Protein AF-0000000079731277 (afdb_homodimer)

Foldseek 3Di:
DAAEEEEEPCVPPLNVLLQVLVVVVRHQYEYEYQDDPDPPFAFDPSYHYDHAQLLDLVRQLVVCVVVLGQAYEYEDADQDLVVDPLVCRLSSLLSSLLSNLLSCLVSQHAYEYEAAPLQQQQAPHPDRDAFQAFLDEPPGDGDHPGSNNVSSVSSLVSQLVSCVPSVHEYEYEHEYAEAEFQGRPLLVDDDLVVCRSQLQWHAYSNQVSVLSVLSNPWDGGGYYYFYHTAQFGQNPFDSLVSSCVPVVHHHPHYDDDRGGRGGSHDRVCSCVGRVGHGDDDCVRRNRDDDDRDDRTD/DAAEEEEEPCVPPLNVLLQVLVVVVRHQYEYEYQDDPDPPFAFDPSYHYDHAQLLDLVRQLVVCVVVLGQAYEYEDADADLVVDPLVCRQSSLLSSLLSNLLSCLVSQHAYEYEAAPLQQQQAPHPDRDAFQAFLDEPPGDGDHPGSNNVSSVSSLVSQLVSCVPSVHEYEYEHEDAEAEFQGRPLLVDDDLVVCRSQLQWHAYSNQVSVLSVLSNPWDGGGYYYFYHTAQFGQNPFDSLVSSCVPVVDHHPHYDDDRGGRGGSHDRVCSCVGRVGHGDDDCVRRNRDDDDRDDRTD

Structure (mmCIF, N/CA/C/O backbone):
data_AF-0000000079731277-model_v1
#
loop_
_entity.id
_entity.type
_entity.pdbx_description
1 polymer 'NAD(P)-dependent oxidoreductase'
#
loop_
_atom_site.group_PDB
_atom_site.id
_atom_site.type_symbol
_atom_site.label_atom_id
_atom_site.label_alt_id
_atom_site.label_comp_id
_atom_site.label_asym_id
_atom_site.label_entity_id
_atom_site.label_seq_id
_atom_site.pdbx_PDB_ins_code
_atom_site.Cartn_x
_atom_site.Cartn_y
_atom_site.Cartn_z
_atom_site.occupancy
_atom_site.B_iso_or_equiv
_atom_site.auth_seq_id
_atom_site.auth_comp_id
_atom_site.auth_asym_id
_atom_site.auth_atom_id
_atom_site.pdbx_PDB_model_num
ATOM 1 N N . MET A 1 1 ? -23.141 -25.734 -15.641 1 47.22 1 MET A N 1
ATOM 2 C CA . MET A 1 1 ? -22.844 -24.375 -16.078 1 47.22 1 MET A CA 1
ATOM 3 C C . MET A 1 1 ? -21.359 -24.062 -15.875 1 47.22 1 MET A C 1
ATOM 5 O O . MET A 1 1 ? -20.812 -24.297 -14.797 1 47.22 1 MET A O 1
ATOM 9 N N . THR A 1 2 ? -20.656 -23.844 -16.969 1 67.88 2 THR A N 1
ATOM 10 C CA . THR A 1 2 ? -19.203 -23.875 -16.891 1 67.88 2 THR A CA 1
ATOM 11 C C . THR A 1 2 ? -18.672 -22.672 -16.141 1 67.88 2 THR A C 1
ATOM 13 O O . THR A 1 2 ? -19.219 -21.578 -16.25 1 67.88 2 THR A O 1
ATOM 16 N N . ARG A 1 3 ? -17.875 -22.891 -15.07 1 90.5 3 ARG A N 1
ATOM 17 C CA . ARG A 1 3 ? -17.281 -21.828 -14.258 1 90.5 3 ARG A CA 1
ATOM 18 C C . ARG A 1 3 ? -16.312 -20.984 -15.086 1 90.5 3 ARG A C 1
ATOM 20 O O . ARG A 1 3 ? -15.477 -21.516 -15.812 1 90.5 3 ARG A O 1
ATOM 27 N N . THR A 1 4 ? -16.625 -19.688 -15.25 1 97.81 4 THR A N 1
ATOM 28 C CA . THR A 1 4 ? -15.773 -18.781 -16 1 97.81 4 THR A CA 1
ATOM 29 C C . THR A 1 4 ? -14.766 -18.094 -15.078 1 97.81 4 THR A C 1
ATOM 31 O O . THR A 1 4 ? -15.125 -17.656 -13.984 1 97.81 4 THR A O 1
ATOM 34 N N . VAL A 1 5 ? -13.5 -18.141 -15.492 1 98.69 5 VAL A N 1
ATOM 35 C CA . VAL A 1 5 ? -12.438 -17.453 -14.773 1 98.69 5 VAL A CA 1
ATOM 36 C C . VAL A 1 5 ? -11.688 -16.516 -15.719 1 98.69 5 VAL A C 1
ATOM 38 O O . VAL A 1 5 ? -11.414 -16.875 -16.859 1 98.69 5 VAL A O 1
ATOM 41 N N . VAL A 1 6 ? -11.492 -15.273 -15.289 1 98.81 6 VAL A N 1
ATOM 42 C CA . VAL A 1 6 ? -10.617 -14.352 -16.016 1 98.81 6 VAL A CA 1
ATOM 43 C C . VAL A 1 6 ? -9.195 -14.453 -15.461 1 98.81 6 VAL A C 1
ATOM 45 O O . VAL A 1 6 ? -8.984 -14.383 -14.25 1 98.81 6 VAL A O 1
ATOM 48 N N . VAL A 1 7 ? -8.219 -14.68 -16.328 1 98.81 7 VAL A N 1
ATOM 49 C CA . VAL A 1 7 ? -6.809 -14.703 -15.953 1 98.81 7 VAL A CA 1
ATOM 50 C C . VAL A 1 7 ? -6.07 -13.57 -16.656 1 98.81 7 VAL A C 1
ATOM 52 O O . VAL A 1 7 ? -5.906 -13.602 -17.891 1 98.81 7 VAL A O 1
ATOM 55 N N . THR A 1 8 ? -5.672 -12.586 -15.883 1 98.81 8 THR A N 1
ATOM 56 C CA . THR A 1 8 ? -4.844 -11.539 -16.469 1 98.81 8 THR A CA 1
ATOM 57 C C . THR A 1 8 ? -3.375 -11.961 -16.5 1 98.81 8 THR A C 1
ATOM 59 O O . THR A 1 8 ? -2.92 -12.695 -15.617 1 98.81 8 THR A O 1
ATOM 62 N N . GLY A 1 9 ? -2.654 -11.414 -17.484 1 97.69 9 GLY A N 1
ATOM 63 C CA . GLY A 1 9 ? -1.285 -11.867 -17.672 1 97.69 9 GLY A CA 1
ATOM 64 C C . GLY A 1 9 ? -1.194 -13.305 -18.156 1 97.69 9 GLY A C 1
ATOM 65 O O . GLY A 1 9 ? -0.188 -13.977 -17.922 1 97.69 9 GLY A O 1
ATOM 66 N N . GLY A 1 10 ? -2.227 -13.75 -18.781 1 97.06 10 GLY A N 1
ATOM 67 C CA . GLY A 1 10 ? -2.363 -15.164 -19.094 1 97.06 10 GLY A CA 1
ATOM 68 C C . GLY A 1 10 ? -1.431 -15.617 -20.203 1 97.06 10 GLY A C 1
ATOM 69 O O . GLY A 1 10 ? -1.175 -16.812 -20.344 1 97.06 10 GLY A O 1
ATOM 70 N N . ARG A 1 11 ? -0.913 -14.688 -20.938 1 94.88 11 ARG A N 1
ATOM 71 C CA . ARG A 1 11 ? -0.032 -15.07 -22.047 1 94.88 11 ARG A CA 1
ATOM 72 C C . ARG A 1 11 ? 1.434 -14.953 -21.641 1 94.88 11 ARG A C 1
ATOM 74 O O . ARG A 1 11 ? 2.328 -15.258 -22.422 1 94.88 11 ARG A O 1
ATOM 81 N N . GLY A 1 12 ? 1.659 -14.508 -20.453 1 94.75 12 GLY A N 1
ATOM 82 C CA . GLY A 1 12 ? 3.021 -14.375 -19.969 1 94.75 12 GLY A CA 1
ATOM 83 C C . GLY A 1 12 ? 3.695 -15.703 -19.688 1 94.75 12 GLY A C 1
ATOM 84 O O . GLY A 1 12 ? 3.082 -16.766 -19.859 1 94.75 12 GLY A O 1
ATOM 85 N N . ARG A 1 13 ? 4.953 -15.648 -19.25 1 93.94 13 ARG A N 1
ATOM 86 C CA . ARG A 1 13 ? 5.785 -16.828 -19.062 1 93.94 13 ARG A CA 1
ATOM 87 C C . ARG A 1 13 ? 5.152 -17.781 -18.047 1 93.94 13 ARG A C 1
ATOM 89 O O . ARG A 1 13 ? 5.07 -18.984 -18.297 1 93.94 13 ARG A O 1
ATOM 96 N N . SER A 1 14 ? 4.719 -17.281 -16.891 1 96.88 14 SER A N 1
ATOM 97 C CA . SER A 1 14 ? 4.102 -18.156 -15.898 1 96.88 14 SER A CA 1
ATOM 98 C C . SER A 1 14 ? 2.586 -18.203 -16.078 1 96.88 14 SER A C 1
ATOM 100 O O . SER A 1 14 ? 1.956 -19.219 -15.781 1 96.88 14 SER A O 1
ATOM 102 N N . GLY A 1 15 ? 1.991 -17.141 -16.609 1 97.94 15 GLY A N 1
ATOM 103 C CA . GLY A 1 15 ? 0.547 -17.062 -16.766 1 97.94 15 GLY A CA 1
ATOM 104 C C . GLY A 1 15 ? -0.016 -18.141 -17.672 1 97.94 15 GLY A C 1
ATOM 105 O O . GLY A 1 15 ? -1.092 -18.672 -17.406 1 97.94 15 GLY A O 1
ATOM 106 N N . ARG A 1 16 ? 0.729 -18.484 -18.719 1 97.44 16 ARG A N 1
ATOM 107 C CA . ARG A 1 16 ? 0.238 -19.453 -19.703 1 97.44 16 ARG A CA 1
ATOM 108 C C . ARG A 1 16 ? 0.073 -20.828 -19.062 1 97.44 16 ARG A C 1
ATOM 110 O O . ARG A 1 16 ? -0.78 -21.609 -19.484 1 97.44 16 ARG A O 1
ATOM 117 N N . TRP A 1 17 ? 0.869 -21.141 -18.047 1 98.44 17 TRP A N 1
ATOM 118 C CA . TRP A 1 17 ? 0.762 -22.406 -17.328 1 98.44 17 TRP A CA 1
ATOM 119 C C . TRP A 1 17 ? -0.497 -22.453 -16.469 1 98.44 17 TRP A C 1
ATOM 121 O O . TRP A 1 17 ? -1.141 -23.5 -16.359 1 98.44 17 TRP A O 1
ATOM 131 N N . ILE A 1 18 ? -0.845 -21.297 -15.898 1 98.75 18 ILE A N 1
ATOM 132 C CA . ILE A 1 18 ? -2.059 -21.188 -15.102 1 98.75 18 ILE A CA 1
ATOM 133 C C . ILE A 1 18 ? -3.285 -21.359 -15.992 1 98.75 18 ILE A C 1
ATOM 135 O O . ILE A 1 18 ? -4.184 -22.141 -15.68 1 98.75 18 ILE A O 1
ATOM 139 N N . VAL A 1 19 ? -3.262 -20.672 -17.141 1 98.44 19 VAL A N 1
ATOM 140 C CA . VAL A 1 19 ? -4.371 -20.719 -18.078 1 98.44 19 VAL A CA 1
ATOM 141 C C . VAL A 1 19 ? -4.582 -22.156 -18.562 1 98.44 19 VAL A C 1
ATOM 143 O O . VAL A 1 19 ? -5.703 -22.672 -18.531 1 98.44 19 VAL A O 1
ATOM 146 N N . ASP A 1 20 ? -3.533 -22.797 -18.953 1 98.12 20 ASP A N 1
ATOM 147 C CA . ASP A 1 20 ? -3.6 -24.156 -19.469 1 98.12 20 ASP A CA 1
ATOM 148 C C . ASP A 1 20 ? -4.152 -25.125 -18.422 1 98.12 20 ASP A C 1
ATOM 150 O O . ASP A 1 20 ? -5.031 -25.938 -18.734 1 98.12 20 ASP A O 1
ATOM 154 N N . HIS A 1 21 ? -3.656 -25.016 -17.234 1 98.31 21 HIS A N 1
ATOM 155 C CA . HIS A 1 21 ? -4.074 -25.906 -16.156 1 98.31 21 HIS A CA 1
ATOM 156 C C . HIS A 1 21 ? -5.555 -25.719 -15.836 1 98.31 21 HIS A C 1
ATOM 158 O O . HIS A 1 21 ? -6.293 -26.703 -15.711 1 98.31 21 HIS A O 1
ATOM 164 N N . LEU A 1 22 ? -5.996 -24.469 -15.703 1 98.31 22 LEU A N 1
ATOM 165 C 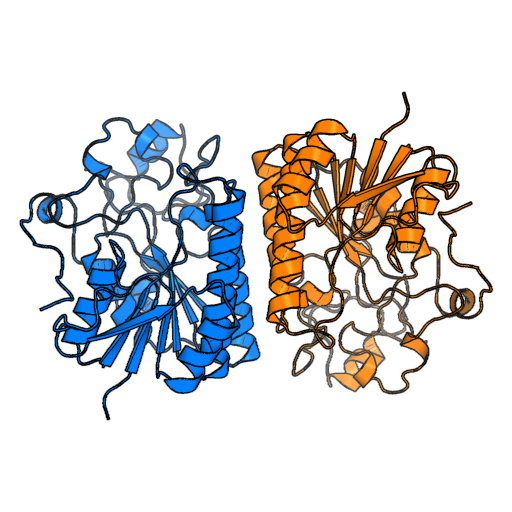CA . LEU A 1 22 ? -7.391 -24.203 -15.359 1 98.31 22 LEU A CA 1
ATOM 166 C C . LEU A 1 22 ? -8.328 -24.688 -16.469 1 98.31 22 LEU A C 1
ATOM 168 O O . LEU A 1 22 ? -9.391 -25.234 -16.172 1 98.31 22 LEU A O 1
ATOM 172 N N . ALA A 1 23 ? -7.91 -24.5 -17.703 1 97.31 23 ALA A N 1
ATOM 173 C CA . ALA A 1 23 ? -8.711 -25.016 -18.812 1 97.31 23 ALA A CA 1
ATOM 174 C C . ALA A 1 23 ? -8.836 -26.531 -18.75 1 97.31 23 ALA A C 1
ATOM 176 O O . ALA A 1 23 ? -9.914 -27.078 -18.984 1 97.31 23 ALA A O 1
ATOM 177 N N . SER A 1 24 ? -7.77 -27.188 -18.406 1 96.88 24 SER A N 1
ATOM 178 C CA . SER A 1 24 ? -7.766 -28.641 -18.297 1 96.88 24 SER A CA 1
ATOM 179 C C . SER A 1 24 ? -8.648 -29.125 -17.141 1 96.88 24 SER A C 1
ATOM 181 O O . SER A 1 24 ? -9.133 -30.25 -17.156 1 96.88 24 SER A O 1
ATOM 183 N N . GLU A 1 25 ? -8.867 -28.266 -16.188 1 96.25 25 GLU A N 1
ATOM 184 C CA . GLU A 1 25 ? -9.711 -28.609 -15.039 1 96.25 25 GLU A CA 1
ATOM 185 C C . GLU A 1 25 ? -11.172 -28.297 -15.32 1 96.25 25 GLU A C 1
ATOM 187 O O . GLU A 1 25 ? -12.023 -28.422 -14.438 1 96.25 25 GLU A O 1
ATOM 192 N N . GLY A 1 26 ? -11.461 -27.75 -16.5 1 95.81 26 GLY A N 1
ATOM 193 C CA . GLY A 1 26 ? -12.844 -27.594 -16.922 1 95.81 26 GLY A CA 1
ATOM 194 C C . GLY A 1 26 ? -13.336 -26.156 -16.812 1 95.81 26 GLY A C 1
ATOM 195 O O . GLY A 1 26 ? -14.508 -25.891 -17.062 1 95.81 26 GLY A O 1
ATOM 196 N N . TRP A 1 27 ? -12.469 -25.234 -16.453 1 97.31 27 TRP A N 1
ATOM 197 C CA . TRP A 1 27 ? -12.852 -23.812 -16.438 1 97.31 27 TRP A CA 1
ATOM 198 C C . TRP A 1 27 ? -12.961 -23.281 -17.859 1 97.31 27 TRP A C 1
ATOM 200 O O . TRP A 1 27 ? -12.203 -23.688 -18.75 1 97.31 27 TRP A O 1
ATOM 210 N N . THR A 1 28 ? -13.922 -22.422 -18.078 1 97.88 28 THR A N 1
ATOM 211 C CA . THR A 1 28 ? -13.852 -21.516 -19.203 1 97.88 28 THR A CA 1
ATOM 212 C C . THR A 1 28 ? -12.961 -20.312 -18.891 1 97.88 28 THR A C 1
ATOM 214 O O . THR A 1 28 ? -13.312 -19.469 -18.062 1 97.88 28 THR A O 1
ATOM 217 N N . VAL A 1 29 ? -11.805 -20.281 -19.594 1 98.19 29 VAL A N 1
ATOM 218 C CA . VAL A 1 29 ? -10.797 -19.281 -19.234 1 98.19 29 VAL A CA 1
ATOM 219 C C . VAL A 1 29 ? -10.836 -18.125 -20.219 1 98.19 29 VAL A C 1
ATOM 221 O O . VAL A 1 29 ? -10.727 -18.328 -21.438 1 98.19 29 VAL A O 1
ATOM 224 N N . VAL A 1 30 ? -11.086 -16.938 -19.734 1 98.12 30 VAL A N 1
ATOM 225 C CA . VAL A 1 30 ? -10.836 -15.719 -20.5 1 98.12 30 VAL A CA 1
ATOM 226 C C . VAL A 1 30 ? -9.422 -15.219 -20.219 1 98.12 30 VAL A C 1
ATOM 228 O O . VAL A 1 30 ? -9.148 -14.688 -19.125 1 98.12 30 VAL A O 1
ATOM 231 N N . CYS A 1 31 ? -8.555 -15.422 -21.156 1 97.81 31 CYS A N 1
ATOM 232 C CA . CYS A 1 31 ? -7.145 -15.062 -21.047 1 97.81 31 CYS A CA 1
ATOM 233 C C . CYS A 1 31 ? -6.922 -13.609 -21.469 1 97.81 31 CYS A C 1
ATOM 235 O O . CYS A 1 31 ? -7.078 -13.266 -22.641 1 97.81 31 CYS A O 1
ATOM 237 N N . VAL A 1 32 ? -6.516 -12.773 -20.5 1 97.94 32 VAL A N 1
ATOM 238 C CA . VAL A 1 32 ? -6.363 -11.336 -20.734 1 97.94 32 VAL A CA 1
ATOM 239 C C . VAL A 1 32 ? -4.883 -10.969 -20.75 1 97.94 32 VAL A C 1
ATOM 241 O O . VAL A 1 32 ? -4.133 -11.359 -19.859 1 97.94 32 VAL A O 1
ATOM 244 N N . ASP A 1 33 ? -4.504 -10.25 -21.734 1 96.19 33 ASP A N 1
ATOM 245 C CA . ASP A 1 33 ? -3.15 -9.719 -21.859 1 96.19 33 ASP A CA 1
ATOM 246 C C . ASP A 1 33 ? -3.146 -8.422 -22.672 1 96.19 33 ASP A C 1
ATOM 248 O O . ASP A 1 33 ? -4.191 -7.992 -23.172 1 96.19 33 ASP A O 1
ATOM 252 N N . GLN A 1 34 ? -1.956 -7.789 -22.719 1 92.94 34 GLN A N 1
ATOM 253 C CA . GLN A 1 34 ? -1.859 -6.52 -23.438 1 92.94 34 GLN A CA 1
ATOM 254 C C . GLN A 1 34 ? -2.088 -6.707 -24.922 1 92.94 34 GLN A C 1
ATOM 256 O O . GLN A 1 34 ? -2.648 -5.832 -25.594 1 92.94 34 GLN A O 1
ATOM 261 N N . ASP A 1 35 ? -1.678 -7.93 -25.406 1 87 35 ASP A N 1
ATOM 262 C CA . ASP A 1 35 ? -1.808 -8.188 -26.828 1 87 35 ASP A CA 1
ATOM 263 C C . ASP A 1 35 ? -2.666 -9.43 -27.094 1 87 35 ASP A C 1
ATOM 265 O O . ASP A 1 35 ? -2.668 -10.367 -26.281 1 87 35 ASP A O 1
ATOM 269 N N . HIS A 1 36 ? -3.391 -9.367 -28.172 1 86.44 36 HIS A N 1
ATOM 270 C CA . HIS A 1 36 ? -4.129 -10.523 -28.672 1 86.44 36 HIS A CA 1
ATOM 271 C C . HIS A 1 36 ? -3.281 -11.344 -29.641 1 86.44 36 HIS A C 1
ATOM 273 O O . HIS A 1 36 ? -2.564 -10.789 -30.469 1 86.44 36 HIS A O 1
ATOM 279 N N . PRO A 1 37 ? -3.318 -12.641 -29.453 1 84.38 37 PRO A N 1
ATOM 280 C CA . PRO A 1 37 ? -2.486 -13.43 -30.359 1 84.38 37 PRO A CA 1
ATOM 281 C C . PRO A 1 37 ? -2.967 -13.375 -31.812 1 84.38 37 PRO A C 1
ATOM 283 O O . PRO A 1 37 ? -2.246 -13.781 -32.719 1 84.38 37 PRO A O 1
ATOM 286 N N . GLY A 1 38 ? -4.035 -12.836 -32.125 1 82.25 38 GLY A N 1
ATOM 287 C CA . GLY A 1 38 ? -4.609 -12.766 -33.469 1 82.25 38 GLY A CA 1
ATOM 288 C C . GLY A 1 38 ? -5.996 -13.383 -33.531 1 82.25 38 GLY A C 1
ATOM 289 O O . GLY A 1 38 ? -6.285 -14.359 -32.844 1 82.25 38 GLY A O 1
ATOM 290 N N . TRP A 1 39 ? -6.863 -12.781 -34.281 1 76.06 39 TRP A N 1
ATOM 291 C CA . TRP A 1 39 ? -8.258 -13.195 -34.375 1 76.06 39 TRP A CA 1
ATOM 292 C C . TRP A 1 39 ? -8.406 -14.445 -35.25 1 76.06 39 TRP A C 1
ATOM 294 O O . TRP A 1 39 ? -9.359 -15.211 -35.062 1 76.06 39 TRP A O 1
ATOM 304 N N . GLU A 1 40 ? -7.445 -14.75 -36 1 76.88 40 GLU A N 1
ATOM 305 C CA . GLU A 1 40 ? -7.539 -15.875 -36.938 1 76.88 40 GLU A CA 1
ATOM 306 C C . GLU A 1 40 ? -6.84 -17.109 -36.375 1 76.88 40 GLU A C 1
ATOM 308 O O . GLU A 1 40 ? -6.793 -18.156 -37.031 1 76.88 40 GLU A O 1
ATOM 313 N N . ILE A 1 41 ? -6.523 -16.953 -35.125 1 78.31 41 ILE A N 1
ATOM 314 C CA . ILE A 1 41 ? -5.785 -18.062 -34.562 1 78.31 41 ILE A CA 1
ATOM 315 C C . ILE A 1 41 ? -6.711 -18.906 -33.688 1 78.31 41 ILE A C 1
ATOM 317 O O . ILE A 1 41 ? -7.488 -18.359 -32.906 1 78.31 41 ILE A O 1
ATOM 321 N N . ASP A 1 42 ? -6.703 -20.219 -33.938 1 83.31 42 ASP A N 1
ATOM 322 C CA . ASP A 1 42 ? -7.488 -21.109 -33.094 1 83.31 42 ASP A CA 1
ATOM 323 C C . ASP A 1 42 ? -6.945 -21.141 -31.656 1 83.31 42 ASP A C 1
ATOM 325 O O . ASP A 1 42 ? -5.742 -21.328 -31.453 1 83.31 42 ASP A O 1
ATOM 329 N N . SER A 1 43 ? -7.832 -20.953 -30.75 1 87.12 43 SER A N 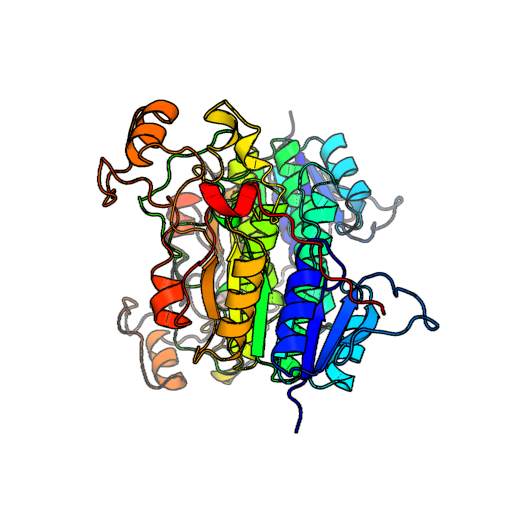1
ATOM 330 C CA . SER A 1 43 ? -7.453 -21 -29.328 1 87.12 43 SER A CA 1
ATOM 331 C C . SER A 1 43 ? -7.555 -22.406 -28.781 1 87.12 43 SER A C 1
ATOM 333 O O . SER A 1 43 ? -8.289 -23.25 -29.297 1 87.12 43 SER A O 1
ATOM 335 N N . ARG A 1 44 ? -6.77 -22.656 -27.781 1 90.5 44 ARG A N 1
ATOM 336 C CA . ARG A 1 44 ? -6.941 -23.859 -26.953 1 90.5 44 ARG A CA 1
ATOM 337 C C . ARG A 1 44 ? -8.383 -23.984 -26.469 1 90.5 44 ARG A C 1
ATOM 339 O O . ARG A 1 44 ? -9.008 -22.984 -26.109 1 90.5 44 ARG A O 1
ATOM 346 N N . GLU A 1 45 ? -8.922 -25.266 -26.562 1 92.25 45 GLU A N 1
ATOM 347 C CA . GLU A 1 45 ? -10.281 -25.484 -26.062 1 92.25 45 GLU A CA 1
ATOM 348 C C . GLU A 1 45 ? -10.453 -24.953 -24.656 1 92.25 45 GLU A C 1
ATOM 350 O O . GLU A 1 45 ? -9.602 -25.172 -23.797 1 92.25 45 GLU A O 1
ATOM 355 N N . GLY A 1 46 ? -11.461 -24.172 -24.469 1 94.75 46 GLY A N 1
ATOM 356 C CA . GLY A 1 46 ? -11.766 -23.656 -23.141 1 94.75 46 GLY A CA 1
ATOM 357 C C . GLY A 1 46 ? -11.109 -22.312 -22.859 1 94.75 46 GLY A C 1
ATOM 358 O O . GLY A 1 46 ? -11.266 -21.766 -21.766 1 94.75 46 GLY A O 1
ATOM 359 N N . VAL A 1 47 ? -10.391 -21.766 -23.859 1 96.19 47 VAL A N 1
ATOM 360 C CA . VAL A 1 47 ? -9.672 -20.516 -23.641 1 96.19 47 VAL A CA 1
ATOM 361 C C . VAL A 1 47 ? -10.141 -19.469 -24.656 1 96.19 47 VAL A C 1
ATOM 363 O O . VAL A 1 47 ? -10.242 -19.766 -25.859 1 96.19 47 VAL A O 1
ATOM 366 N N . ASP A 1 48 ? -10.5 -18.312 -24.234 1 94.38 48 ASP A N 1
ATOM 367 C CA . ASP A 1 48 ? -10.789 -17.141 -25.062 1 94.38 48 ASP A CA 1
ATOM 368 C C . ASP A 1 48 ? -9.828 -15.992 -24.734 1 94.38 48 ASP A C 1
ATOM 370 O O . ASP A 1 48 ? -9.523 -15.734 -23.578 1 94.38 48 ASP A O 1
ATOM 374 N N . PHE A 1 49 ? -9.406 -15.297 -25.797 1 95.44 49 PHE A N 1
ATOM 375 C CA . PHE A 1 49 ? -8.414 -14.25 -25.609 1 95.44 49 PHE A CA 1
ATOM 376 C C . PHE A 1 49 ? -9.062 -12.867 -25.672 1 95.44 49 PHE A C 1
ATOM 378 O O . PHE A 1 49 ? -9.953 -12.625 -26.484 1 95.44 49 PHE A O 1
ATOM 385 N N . ARG A 1 50 ? -8.633 -11.992 -24.75 1 95.56 50 ARG A N 1
ATOM 386 C CA . ARG A 1 50 ? -8.992 -10.578 -24.766 1 95.56 50 ARG A CA 1
ATOM 387 C C . ARG A 1 50 ? -7.758 -9.703 -24.625 1 95.56 50 ARG A C 1
ATOM 389 O O . ARG A 1 50 ? -6.875 -9.992 -23.812 1 95.56 50 ARG A O 1
ATOM 396 N N . ALA A 1 51 ? -7.633 -8.688 -25.484 1 95.75 51 ALA A N 1
ATOM 397 C CA . ALA A 1 51 ? -6.586 -7.68 -25.312 1 95.75 51 ALA A CA 1
ATOM 398 C C . ALA A 1 51 ? -7.082 -6.5 -24.484 1 95.75 51 ALA A C 1
ATOM 400 O O . ALA A 1 51 ? -8.023 -5.809 -24.875 1 95.75 51 ALA A O 1
ATOM 401 N N . VAL A 1 52 ? -6.461 -6.297 -23.312 1 96.06 52 VAL A N 1
ATOM 402 C CA . VAL A 1 52 ? -6.852 -5.23 -22.391 1 96.06 52 VAL A CA 1
ATOM 403 C C . VAL A 1 52 ? -5.609 -4.633 -21.734 1 96.06 52 VAL A C 1
ATOM 405 O O . VAL A 1 52 ? -4.719 -5.363 -21.297 1 96.06 52 VAL A O 1
ATOM 408 N N . ASP A 1 53 ? -5.473 -3.352 -21.797 1 96.88 53 ASP A N 1
ATOM 409 C CA . ASP A 1 53 ? -4.551 -2.646 -20.922 1 96.88 53 ASP A CA 1
ATOM 410 C C . ASP A 1 53 ? -5.148 -2.469 -19.516 1 96.88 53 ASP A C 1
ATOM 412 O O . ASP A 1 53 ? -6.031 -1.631 -19.328 1 96.88 53 ASP A O 1
ATOM 416 N N . LEU A 1 54 ? -4.66 -3.191 -18.578 1 97.38 54 LEU A N 1
ATOM 417 C CA . LEU A 1 54 ? -5.262 -3.254 -17.266 1 97.38 54 LEU A CA 1
ATOM 418 C C . LEU A 1 54 ? -5.078 -1.934 -16.516 1 97.38 54 LEU A C 1
ATOM 420 O O . LEU A 1 54 ? -5.73 -1.694 -15.5 1 97.38 54 LEU A O 1
ATOM 424 N N . THR A 1 55 ? -4.133 -1.051 -16.984 1 96.62 55 THR A N 1
ATOM 425 C CA . THR A 1 55 ? -3.979 0.257 -16.359 1 96.62 55 THR A CA 1
ATOM 426 C C . THR A 1 55 ? -5.074 1.211 -16.828 1 96.62 55 THR A C 1
ATOM 428 O O . THR A 1 55 ? -5.273 2.273 -16.234 1 96.62 55 THR A O 1
ATOM 431 N N . ASP A 1 56 ? -5.723 0.848 -17.906 1 95.94 56 ASP A N 1
ATOM 432 C CA . ASP A 1 56 ? -6.918 1.564 -18.328 1 95.94 56 ASP A CA 1
ATOM 433 C C . ASP A 1 56 ? -8.156 1.065 -17.594 1 95.94 56 ASP A C 1
ATOM 435 O O . ASP A 1 56 ? -8.664 -0.021 -17.875 1 95.94 56 ASP A O 1
ATOM 439 N N . ALA A 1 57 ? -8.68 1.889 -16.75 1 95.75 57 ALA A N 1
ATOM 440 C CA . ALA A 1 57 ? -9.797 1.491 -15.891 1 95.75 57 ALA A CA 1
ATOM 441 C C . ALA A 1 57 ? -11.031 1.161 -16.719 1 95.75 57 ALA A C 1
ATOM 443 O O . ALA A 1 57 ? -11.727 0.18 -16.438 1 95.75 57 ALA A O 1
ATOM 444 N N . GLY A 1 58 ? -11.305 1.994 -17.688 1 95.12 58 GLY A N 1
ATOM 445 C CA . GLY A 1 58 ? -12.477 1.765 -18.516 1 95.12 58 GLY A CA 1
ATOM 446 C C . GLY A 1 58 ? -12.477 0.404 -19.188 1 95.12 58 GLY A C 1
ATOM 447 O O . GLY A 1 58 ? -13.477 -0.319 -19.141 1 95.12 58 GLY A O 1
ATOM 448 N N . GLN A 1 59 ? -11.32 -0.001 -19.781 1 95.5 59 GLN A N 1
ATOM 449 C CA . GLN A 1 59 ? -11.188 -1.306 -20.422 1 95.5 59 GLN A CA 1
ATOM 450 C C . GLN A 1 59 ? -11.352 -2.434 -19.406 1 95.5 59 GLN A C 1
ATOM 452 O O . GLN A 1 59 ? -12.047 -3.416 -19.672 1 95.5 59 GLN A O 1
ATOM 457 N N . THR A 1 60 ? -10.766 -2.283 -18.281 1 97.88 60 THR A N 1
ATOM 458 C CA . THR A 1 60 ? -10.719 -3.334 -17.266 1 97.88 60 THR A CA 1
ATOM 459 C C . THR A 1 60 ? -12.094 -3.549 -16.641 1 97.88 60 THR A C 1
ATOM 461 O O . THR A 1 60 ? -12.578 -4.68 -16.578 1 97.88 60 THR A O 1
ATOM 464 N N . PHE A 1 61 ? -12.742 -2.467 -16.234 1 97.25 61 PHE A N 1
ATOM 465 C CA . PHE A 1 61 ? -14.047 -2.557 -15.586 1 97.25 61 PHE A CA 1
ATOM 466 C C . PHE A 1 61 ? -15.102 -3.064 -16.562 1 97.25 61 PHE A C 1
ATOM 468 O O . PHE A 1 61 ? -15.945 -3.883 -16.203 1 97.25 61 PHE A O 1
ATOM 475 N N . GLU A 1 62 ? -15.023 -2.584 -17.812 1 96.25 62 GLU A N 1
ATOM 476 C CA . GLU A 1 62 ? -15.984 -3.02 -18.828 1 96.25 62 GLU A CA 1
ATOM 477 C C . GLU A 1 62 ? -15.883 -4.523 -19.062 1 96.25 62 GLU A C 1
ATOM 479 O O . GLU A 1 62 ? -16.891 -5.219 -19.094 1 96.25 62 GLU A O 1
ATOM 484 N N . LEU A 1 63 ? -14.672 -5.027 -19.203 1 96.56 63 LEU A N 1
ATOM 485 C CA . LEU A 1 63 ? -14.461 -6.441 -19.484 1 96.56 63 LEU A CA 1
ATOM 486 C C . LEU A 1 63 ? -15.039 -7.309 -18.375 1 96.56 63 LEU A C 1
ATOM 488 O O . LEU A 1 63 ? -15.789 -8.25 -18.641 1 96.56 63 LEU A O 1
ATOM 492 N N . ILE A 1 64 ? -14.727 -7.012 -17.141 1 98.31 64 ILE A N 1
ATOM 493 C CA . ILE A 1 64 ? -15.133 -7.836 -16 1 98.31 64 ILE A CA 1
ATOM 494 C C . ILE A 1 64 ? -16.641 -7.734 -15.812 1 98.31 64 ILE A C 1
ATOM 496 O O . ILE A 1 64 ? -17.312 -8.742 -15.547 1 98.31 64 ILE A O 1
ATOM 500 N N . ALA A 1 65 ? -17.156 -6.547 -15.984 1 97 65 ALA A N 1
ATOM 501 C CA . ALA A 1 65 ? -18.594 -6.352 -15.852 1 97 65 ALA A CA 1
ATOM 502 C C . ALA A 1 65 ? -19.359 -7.133 -16.922 1 97 65 ALA A C 1
ATOM 504 O O . ALA A 1 65 ? -20.438 -7.66 -16.656 1 97 65 ALA A O 1
ATOM 505 N N . GLU A 1 66 ? -18.797 -7.156 -18.078 1 96.31 66 GLU A N 1
ATOM 506 C CA . GLU A 1 66 ? -19.438 -7.867 -19.188 1 96.31 66 GLU A CA 1
ATOM 507 C C . GLU A 1 66 ? -19.422 -9.375 -18.953 1 96.31 66 GLU A C 1
ATOM 509 O O . GLU A 1 66 ? -20.438 -10.047 -19.188 1 96.31 66 GLU A O 1
ATOM 514 N N . ILE A 1 67 ? -18.344 -9.914 -18.453 1 96.69 67 ILE A N 1
ATOM 515 C CA . ILE A 1 67 ? -18.156 -11.352 -18.328 1 96.69 67 ILE A CA 1
ATOM 516 C C . ILE A 1 67 ? -18.844 -11.852 -17.047 1 96.69 67 ILE A C 1
ATOM 518 O O . ILE A 1 67 ? -19.375 -12.961 -17.031 1 96.69 67 ILE A O 1
ATOM 522 N N . GLU A 1 68 ? -18.781 -10.992 -15.945 1 97.25 68 GLU A N 1
ATOM 523 C CA . GLU A 1 68 ? -19.281 -11.383 -14.633 1 97.25 68 GLU A CA 1
ATOM 524 C C . GLU A 1 68 ? -18.734 -12.75 -14.219 1 97.25 68 GLU A C 1
ATOM 526 O O . GLU A 1 68 ? -19.484 -13.656 -13.891 1 97.25 68 GLU A O 1
ATOM 531 N N . PRO A 1 69 ? -17.406 -12.844 -14.211 1 98.44 69 PRO A N 1
ATOM 532 C CA . PRO A 1 69 ? -16.797 -14.156 -13.984 1 98.44 69 PRO A CA 1
ATOM 533 C C . PRO A 1 69 ? -16.984 -14.656 -12.555 1 98.44 69 PRO A C 1
ATOM 535 O O . PRO A 1 69 ? -17.125 -13.852 -11.625 1 98.44 69 PRO A O 1
ATOM 538 N N . GLU A 1 70 ? -16.984 -15.953 -12.43 1 98.19 70 GLU A N 1
ATOM 539 C CA . GLU A 1 70 ? -17.016 -16.562 -11.102 1 98.19 70 GLU A CA 1
ATOM 540 C C . GLU A 1 70 ? -15.758 -16.203 -10.32 1 98.19 70 GLU A C 1
ATOM 542 O O . GLU A 1 70 ? -15.805 -16.047 -9.094 1 98.19 70 GLU A O 1
ATOM 547 N N . ALA A 1 71 ? -14.648 -16.109 -11.055 1 98.69 71 ALA A N 1
ATOM 548 C CA . ALA A 1 71 ? -13.367 -15.836 -10.406 1 98.69 71 ALA A CA 1
ATOM 549 C C . ALA A 1 71 ? -12.469 -14.992 -11.297 1 98.69 71 ALA A C 1
ATOM 551 O O . ALA A 1 71 ? -12.633 -14.969 -12.523 1 98.69 71 ALA A O 1
ATOM 552 N N . VAL A 1 72 ? -11.578 -14.289 -10.656 1 98.81 72 VAL A N 1
ATOM 553 C CA . VAL A 1 72 ? -10.531 -13.539 -11.344 1 98.81 72 VAL A CA 1
ATOM 554 C C . VAL A 1 72 ? -9.172 -13.914 -10.766 1 98.81 72 VAL A C 1
ATOM 556 O O . VAL A 1 72 ? -8.969 -13.883 -9.555 1 98.81 72 VAL A O 1
ATOM 559 N N . VAL A 1 73 ? -8.281 -14.391 -11.625 1 98.94 73 VAL A N 1
ATOM 560 C CA . VAL A 1 73 ? -6.867 -14.57 -11.305 1 98.94 73 VAL A CA 1
ATOM 561 C C . VAL A 1 73 ? -6.059 -13.406 -11.883 1 98.94 73 VAL A C 1
ATOM 563 O O . VAL A 1 73 ? -5.867 -13.32 -13.094 1 98.94 73 VAL A O 1
ATOM 566 N N . HIS A 1 74 ? -5.621 -12.531 -11 1 98.94 74 HIS A N 1
ATOM 567 C CA . HIS A 1 74 ? -4.789 -11.422 -11.453 1 98.94 74 HIS A CA 1
ATOM 568 C C . HIS A 1 74 ? -3.309 -11.766 -11.359 1 98.94 74 HIS A C 1
ATOM 570 O O . HIS A 1 74 ? -2.699 -11.656 -10.297 1 98.94 74 HIS A O 1
ATOM 576 N N . TRP A 1 75 ? -2.707 -12.062 -12.531 1 98.62 75 TRP A N 1
ATOM 577 C CA . TRP A 1 75 ? -1.33 -12.539 -12.586 1 98.62 75 TRP A CA 1
ATOM 578 C C . TRP A 1 75 ? -0.46 -11.602 -13.422 1 98.62 75 TRP A C 1
ATOM 580 O O . TRP A 1 75 ? 0.752 -11.805 -13.531 1 98.62 75 TRP A O 1
ATOM 590 N N . ALA A 1 76 ? -1.067 -10.539 -13.977 1 97.12 76 ALA A N 1
ATOM 591 C CA . ALA A 1 76 ? -0.347 -9.547 -14.766 1 97.12 76 ALA A CA 1
ATOM 592 C C . ALA A 1 76 ? 0.502 -8.641 -13.875 1 97.12 76 ALA A C 1
ATOM 594 O O . ALA A 1 76 ? 0.035 -8.172 -12.844 1 97.12 76 ALA A O 1
ATOM 595 N N . ALA A 1 77 ? 1.689 -8.461 -14.266 1 94.31 77 ALA A N 1
ATOM 596 C CA . ALA A 1 77 ? 2.596 -7.527 -13.602 1 94.31 77 ALA A CA 1
ATOM 597 C C . ALA A 1 77 ? 3.852 -7.297 -14.43 1 94.31 77 ALA A C 1
ATOM 599 O O . ALA A 1 77 ? 4.152 -8.07 -15.344 1 94.31 77 ALA A O 1
ATOM 600 N N . LEU A 1 78 ? 4.488 -6.195 -14.172 1 90 78 LEU A N 1
ATOM 601 C CA . LEU A 1 78 ? 5.883 -6.043 -14.578 1 90 78 LEU A CA 1
ATOM 602 C C . LEU A 1 78 ? 6.82 -6.621 -13.523 1 90 78 LEU A C 1
ATOM 604 O O . LEU A 1 78 ? 6.93 -6.086 -12.422 1 90 78 LEU A O 1
ATOM 608 N N . PRO A 1 79 ? 7.441 -7.727 -13.734 1 77.56 79 PRO A N 1
ATOM 609 C CA . PRO A 1 79 ? 8.117 -8.508 -12.695 1 77.56 79 PRO A CA 1
ATOM 610 C C . PRO A 1 79 ? 9.477 -7.922 -12.305 1 77.56 79 PRO A C 1
ATOM 612 O O . PRO A 1 79 ? 9.977 -8.195 -11.211 1 77.56 79 PRO A O 1
ATOM 615 N N . ALA A 1 80 ? 10.219 -7.266 -13.164 1 71.25 80 ALA A N 1
ATOM 616 C CA . ALA A 1 80 ? 11.617 -7.012 -12.82 1 71.25 80 ALA A CA 1
ATOM 617 C C . ALA A 1 80 ? 11.852 -5.531 -12.523 1 71.25 80 ALA A C 1
ATOM 619 O O . ALA A 1 80 ? 11.727 -4.691 -13.414 1 71.25 80 ALA A O 1
ATOM 620 N N . PRO A 1 81 ? 12.305 -5.289 -11.211 1 69.06 81 PRO A N 1
ATOM 621 C CA . PRO A 1 81 ? 12.609 -3.893 -10.875 1 69.06 81 PRO A CA 1
ATOM 622 C C . PRO A 1 81 ? 13.891 -3.391 -11.539 1 69.06 81 PRO A C 1
ATOM 624 O O . PRO A 1 81 ? 14.109 -2.18 -11.633 1 69.06 81 PRO A O 1
ATOM 627 N N . VAL A 1 82 ? 14.578 -4.336 -12.023 1 68.94 82 VAL A N 1
ATOM 628 C CA . VAL A 1 82 ? 15.906 -3.936 -12.477 1 68.94 82 VAL A CA 1
ATOM 629 C C . VAL A 1 82 ? 15.898 -3.756 -13.992 1 68.94 82 VAL A C 1
ATOM 631 O O . VAL A 1 82 ? 16.844 -3.215 -14.562 1 68.94 82 VAL A O 1
ATOM 634 N N . ARG A 1 83 ? 14.742 -4.074 -14.516 1 71.69 83 ARG A N 1
ATOM 635 C CA . ARG A 1 83 ? 14.734 -4.02 -15.977 1 71.69 83 ARG A CA 1
ATOM 636 C C . ARG A 1 83 ? 13.922 -2.832 -16.469 1 71.69 83 ARG A C 1
ATOM 638 O O . ARG A 1 83 ? 13.875 -2.564 -17.672 1 71.69 83 ARG A O 1
ATOM 645 N N . HIS A 1 84 ? 13.32 -2.17 -15.57 1 77.69 84 HIS A N 1
ATOM 646 C CA . HIS A 1 84 ? 12.508 -0.996 -15.867 1 77.69 84 HIS A CA 1
ATOM 647 C C . HIS A 1 84 ? 12.75 0.113 -14.852 1 77.69 84 HIS A C 1
ATOM 649 O O . HIS A 1 84 ? 13.305 -0.133 -13.773 1 77.69 84 HIS A O 1
ATOM 655 N N . ALA A 1 85 ? 12.383 1.373 -15.352 1 81.25 85 ALA A N 1
ATOM 656 C CA . ALA A 1 85 ? 12.352 2.438 -14.352 1 81.25 85 ALA A CA 1
ATOM 657 C C . ALA A 1 85 ? 11.445 2.061 -13.18 1 81.25 85 ALA A C 1
ATOM 659 O O . ALA A 1 85 ? 10.352 1.525 -13.383 1 81.25 85 ALA A O 1
ATOM 660 N N . GLY A 1 86 ? 11.953 2.189 -12 1 88.25 86 GLY A N 1
ATOM 661 C CA . GLY A 1 86 ? 11.211 1.834 -10.805 1 88.25 86 GLY A CA 1
ATOM 662 C C . GLY A 1 86 ? 9.812 2.414 -10.773 1 88.25 86 GLY A C 1
ATOM 663 O O . GLY A 1 86 ? 8.859 1.732 -10.383 1 88.25 86 GLY A O 1
ATOM 664 N N . GLN A 1 87 ? 9.727 3.619 -11.195 1 91.62 87 GLN A N 1
ATOM 665 C CA . GLN A 1 87 ? 8.438 4.297 -11.219 1 91.62 87 GLN A CA 1
ATOM 666 C C . GLN A 1 87 ? 7.449 3.566 -12.125 1 91.62 87 GLN A C 1
ATOM 668 O O . GLN A 1 87 ? 6.273 3.418 -11.781 1 91.62 87 GLN A O 1
ATOM 673 N N . ARG A 1 88 ? 7.875 3.184 -13.258 1 91.62 88 ARG A N 1
ATOM 674 C CA . ARG A 1 88 ? 7.016 2.457 -14.188 1 91.62 88 ARG A CA 1
ATOM 675 C C . ARG A 1 88 ? 6.531 1.147 -13.578 1 91.62 88 ARG A C 1
ATOM 677 O O . ARG A 1 88 ? 5.355 0.794 -13.703 1 91.62 88 ARG A O 1
ATOM 684 N N . VAL A 1 89 ? 7.441 0.429 -12.93 1 94.12 89 VAL A N 1
ATOM 685 C CA . VAL A 1 89 ? 7.105 -0.842 -12.297 1 94.12 89 VAL A CA 1
ATOM 686 C C . VAL A 1 89 ? 6.043 -0.621 -11.227 1 94.12 89 VAL A C 1
ATOM 688 O O . VAL A 1 89 ? 4.996 -1.273 -11.234 1 94.12 89 VAL A O 1
ATOM 691 N N . PHE A 1 90 ? 6.312 0.307 -10.352 1 96.75 90 PHE A N 1
ATOM 692 C CA . PHE A 1 90 ? 5.398 0.572 -9.25 1 96.75 90 PHE A CA 1
ATOM 693 C C . PHE A 1 90 ? 4.031 1.01 -9.773 1 96.75 90 PHE A C 1
ATOM 695 O O . PHE A 1 90 ? 3.014 0.394 -9.453 1 96.75 90 PHE A O 1
ATOM 702 N N . GLU A 1 91 ? 4.02 2.006 -10.609 1 95.38 91 GLU A N 1
ATOM 703 C CA . GLU A 1 91 ? 2.775 2.598 -11.094 1 95.38 91 GLU A CA 1
ATOM 704 C C . GLU A 1 91 ? 1.948 1.579 -11.875 1 95.38 91 GLU A C 1
ATOM 706 O O . GLU A 1 91 ? 0.75 1.425 -11.625 1 95.38 91 GLU A O 1
ATOM 711 N N . THR A 1 92 ? 2.568 0.908 -12.797 1 95.56 92 THR A N 1
ATOM 712 C CA . THR A 1 92 ? 1.859 -0.062 -13.625 1 95.56 92 THR A CA 1
ATOM 713 C C . THR A 1 92 ? 1.26 -1.171 -12.758 1 95.56 92 THR A C 1
ATOM 715 O O . THR A 1 92 ? 0.074 -1.485 -12.883 1 95.56 92 THR A O 1
ATOM 718 N N . ASN A 1 93 ? 2.041 -1.728 -11.883 1 97.5 93 ASN A N 1
ATOM 719 C CA . ASN A 1 93 ? 1.603 -2.871 -11.094 1 97.5 93 ASN A CA 1
ATOM 720 C C . ASN A 1 93 ? 0.484 -2.488 -10.125 1 97.5 93 ASN A C 1
ATOM 722 O O . ASN A 1 93 ? -0.517 -3.199 -10.016 1 97.5 93 ASN A O 1
ATOM 726 N N . VAL A 1 94 ? 0.639 -1.338 -9.477 1 98 94 VAL A N 1
ATOM 727 C CA . VAL A 1 94 ? -0.342 -0.954 -8.469 1 98 94 VAL A CA 1
ATOM 728 C C . VAL A 1 94 ? -1.653 -0.559 -9.148 1 98 94 VAL A C 1
ATOM 730 O O . VAL A 1 94 ? -2.734 -0.922 -8.68 1 98 94 VAL A O 1
ATOM 733 N N . THR A 1 95 ? -1.56 0.155 -10.25 1 97.75 95 THR A N 1
ATOM 734 C CA . THR A 1 95 ? -2.754 0.587 -10.961 1 97.75 95 THR A CA 1
ATOM 735 C C . THR A 1 95 ? -3.498 -0.611 -11.547 1 97.75 95 THR A C 1
ATOM 737 O O . THR A 1 95 ? -4.715 -0.731 -11.383 1 97.75 95 THR A O 1
ATOM 740 N N . ALA A 1 96 ? -2.773 -1.479 -12.211 1 98.31 96 ALA A N 1
ATOM 741 C CA . ALA A 1 96 ? -3.385 -2.676 -12.789 1 98.31 96 ALA A CA 1
ATOM 742 C C . ALA A 1 96 ? -4.035 -3.533 -11.703 1 98.31 96 ALA A C 1
ATOM 744 O O . ALA A 1 96 ? -5.137 -4.055 -11.898 1 98.31 96 ALA A O 1
ATOM 745 N N . THR A 1 97 ? -3.361 -3.674 -10.57 1 98.69 97 THR A N 1
ATOM 746 C CA . THR A 1 97 ? -3.877 -4.469 -9.461 1 98.69 97 THR A CA 1
ATOM 747 C C . THR A 1 97 ? -5.156 -3.854 -8.906 1 98.69 97 THR A C 1
ATOM 749 O O . THR A 1 97 ? -6.16 -4.547 -8.727 1 98.69 97 THR A O 1
ATOM 752 N N . TYR A 1 98 ? -5.141 -2.543 -8.68 1 98.69 98 TYR A N 1
ATOM 753 C CA . TYR A 1 98 ? -6.336 -1.877 -8.18 1 98.69 98 TYR A CA 1
ATOM 754 C C . TYR A 1 98 ? -7.516 -2.092 -9.125 1 98.69 98 TYR A C 1
ATOM 756 O O . TYR A 1 98 ? -8.602 -2.49 -8.695 1 98.69 98 TYR A O 1
ATOM 764 N N . ASN A 1 99 ? -7.293 -1.825 -10.414 1 98.69 99 ASN A N 1
ATOM 765 C CA . ASN A 1 99 ? -8.359 -1.93 -11.398 1 98.69 99 ASN A CA 1
ATOM 766 C C . ASN A 1 99 ? -8.93 -3.346 -11.469 1 98.69 99 ASN A C 1
ATOM 768 O O . ASN A 1 99 ? -10.148 -3.533 -11.438 1 98.69 99 ASN A O 1
ATOM 772 N N . ALA A 1 100 ? -8.07 -4.32 -11.5 1 98.75 100 ALA A N 1
ATOM 773 C CA . ALA A 1 100 ? -8.492 -5.711 -11.648 1 98.75 100 ALA A CA 1
ATOM 774 C C . ALA A 1 100 ? -9.234 -6.188 -10.398 1 98.75 100 ALA A C 1
ATOM 776 O O . ALA A 1 100 ? -10.305 -6.797 -10.5 1 98.75 100 ALA A O 1
ATOM 777 N N . LEU A 1 101 ? -8.695 -5.891 -9.211 1 98.88 101 LEU A N 1
ATOM 778 C CA . LEU A 1 101 ? -9.266 -6.422 -7.98 1 98.88 101 LEU A CA 1
ATOM 779 C C . LEU A 1 101 ? -10.578 -5.727 -7.648 1 98.88 101 LEU A C 1
ATOM 781 O O . LEU A 1 101 ? -11.531 -6.371 -7.199 1 98.88 101 LEU A O 1
ATOM 785 N N . VAL A 1 102 ? -10.625 -4.41 -7.852 1 98.62 102 VAL A N 1
ATOM 786 C CA . VAL A 1 102 ? -11.859 -3.686 -7.562 1 98.62 102 VAL A CA 1
ATOM 787 C C . VAL A 1 102 ? -12.961 -4.129 -8.531 1 98.62 102 VAL A C 1
ATOM 789 O O . VAL A 1 102 ? -14.094 -4.371 -8.117 1 98.62 102 VAL A O 1
ATOM 792 N N . ALA A 1 103 ? -12.617 -4.246 -9.836 1 98.62 103 ALA A N 1
ATOM 793 C CA . ALA A 1 103 ? -13.586 -4.73 -10.812 1 98.62 103 ALA A CA 1
ATOM 794 C C . ALA A 1 103 ? -14.102 -6.117 -10.438 1 98.62 103 ALA A C 1
ATOM 796 O O . ALA A 1 103 ? -15.305 -6.383 -10.516 1 98.62 103 ALA A O 1
ATOM 797 N N . ALA A 1 104 ? -13.219 -6.992 -10.023 1 98.81 104 ALA A N 1
ATOM 798 C CA . ALA A 1 104 ? -13.594 -8.336 -9.602 1 98.81 104 ALA A CA 1
ATOM 799 C C . ALA A 1 104 ? -14.508 -8.297 -8.383 1 98.81 104 ALA A C 1
ATOM 801 O O . ALA A 1 104 ? -15.508 -9.016 -8.32 1 98.81 104 ALA A O 1
ATOM 802 N N . GLY A 1 105 ? -14.125 -7.48 -7.398 1 98.62 105 GLY A N 1
ATOM 803 C CA . GLY A 1 105 ? -14.953 -7.316 -6.215 1 98.62 105 GLY A CA 1
ATOM 804 C C . GLY A 1 105 ? -16.359 -6.844 -6.531 1 98.62 105 GLY A C 1
ATOM 805 O O . GLY A 1 105 ? -17.328 -7.367 -5.984 1 98.62 105 GLY A O 1
ATOM 806 N N . GLN A 1 106 ? -16.438 -5.879 -7.422 1 98 106 GLN A N 1
ATOM 807 C CA . GLN A 1 106 ? -17.734 -5.344 -7.824 1 98 106 GLN A CA 1
ATOM 808 C C . GLN A 1 106 ? -18.594 -6.414 -8.5 1 98 106 GLN A C 1
ATOM 810 O O . GLN A 1 106 ? -19.812 -6.41 -8.375 1 98 106 GLN A O 1
ATOM 815 N N . ALA A 1 107 ? -17.938 -7.352 -9.148 1 98.12 107 ALA A N 1
ATOM 816 C CA . ALA A 1 107 ? -18.641 -8.43 -9.844 1 98.12 107 ALA A CA 1
ATOM 817 C C . ALA A 1 107 ? -18.984 -9.57 -8.883 1 98.12 107 ALA A C 1
ATOM 819 O O . ALA A 1 107 ? -19.656 -10.531 -9.266 1 98.12 107 ALA A O 1
ATOM 820 N N . GLY A 1 108 ? -18.453 -9.477 -7.652 1 98.12 108 GLY A N 1
ATOM 821 C CA . GLY A 1 108 ? -18.688 -10.523 -6.68 1 98.12 108 GLY A CA 1
ATOM 822 C C . GLY A 1 108 ? -17.844 -11.766 -6.922 1 98.12 108 GLY A C 1
ATOM 823 O O . GLY A 1 108 ? -18.188 -12.852 -6.457 1 98.12 108 GLY A O 1
ATOM 824 N N . SER A 1 109 ? -16.734 -11.625 -7.668 1 98.31 109 SER A N 1
ATOM 825 C CA . SER A 1 109 ? -15.875 -12.742 -8.047 1 98.31 109 SER A CA 1
ATOM 826 C C . SER A 1 109 ? -14.938 -13.133 -6.91 1 98.31 109 SER A C 1
ATOM 828 O O . SER A 1 109 ? -14.469 -12.273 -6.16 1 98.31 109 SER A O 1
ATOM 830 N N . ARG A 1 110 ? -14.625 -14.438 -6.82 1 98.31 110 ARG A N 1
ATOM 831 C CA . ARG A 1 110 ? -13.477 -14.875 -6.047 1 98.31 110 ARG A CA 1
ATOM 832 C C . ARG A 1 110 ? -12.172 -14.406 -6.688 1 98.31 110 ARG A C 1
ATOM 834 O O . ARG A 1 110 ? -12.039 -14.406 -7.914 1 98.31 110 ARG A O 1
ATOM 841 N N . ILE A 1 111 ? -11.242 -14.016 -5.801 1 98.81 111 ILE A N 1
ATOM 842 C CA . ILE A 1 111 ? -10.031 -13.422 -6.355 1 98.81 111 ILE A CA 1
ATOM 843 C C . ILE A 1 111 ? -8.805 -14.203 -5.887 1 98.81 111 ILE A C 1
ATOM 845 O O . ILE A 1 111 ? -8.695 -14.547 -4.707 1 98.81 111 ILE A O 1
ATOM 849 N N . VAL A 1 112 ? -7.957 -14.586 -6.793 1 98.94 112 VAL A N 1
ATOM 850 C CA . VAL A 1 112 ? -6.586 -15.023 -6.555 1 98.94 112 VAL A CA 1
ATOM 851 C C . VAL A 1 112 ? -5.617 -14.102 -7.289 1 98.94 112 VAL A C 1
ATOM 853 O O . VAL A 1 112 ? -5.836 -13.758 -8.453 1 98.94 112 VAL A O 1
ATOM 856 N N . TRP A 1 113 ? -4.625 -13.641 -6.594 1 98.44 113 TRP A N 1
ATOM 857 C CA . TRP A 1 113 ? -3.703 -12.789 -7.336 1 98.44 113 TRP A CA 1
ATOM 858 C C . TRP A 1 113 ? -2.266 -13.008 -6.875 1 98.44 113 TRP A C 1
ATOM 860 O O . TRP A 1 113 ? -2.029 -13.617 -5.832 1 98.44 113 TRP A O 1
ATOM 870 N N . ALA A 1 114 ? -1.331 -12.594 -7.766 1 98.38 114 ALA A N 1
ATOM 871 C CA . ALA A 1 114 ? 0.1 -12.781 -7.543 1 98.38 114 ALA A CA 1
ATOM 872 C C . ALA A 1 114 ? 0.684 -11.641 -6.719 1 98.38 114 ALA A C 1
ATOM 874 O O . ALA A 1 114 ? 0.999 -10.578 -7.254 1 98.38 114 ALA A O 1
ATOM 875 N N . SER A 1 115 ? 0.804 -11.844 -5.449 1 98.38 115 SER A N 1
ATOM 876 C CA . SER A 1 115 ? 1.752 -11.062 -4.664 1 98.38 115 SER A CA 1
ATOM 877 C C . SER A 1 115 ? 3.18 -11.555 -4.871 1 98.38 115 SER A C 1
ATOM 879 O O . SER A 1 115 ? 3.617 -11.758 -6.004 1 98.38 115 SER A O 1
ATOM 881 N N . SER A 1 116 ? 3.971 -11.562 -3.82 1 97.62 116 SER A N 1
ATOM 882 C CA . SER A 1 116 ? 5.352 -12 -3.994 1 97.62 116 SER A CA 1
ATOM 883 C C . SER A 1 116 ? 6.074 -12.102 -2.654 1 97.62 116 SER A C 1
ATOM 885 O O . SER A 1 116 ? 5.781 -11.336 -1.729 1 97.62 116 SER A O 1
ATOM 887 N N . GLU A 1 117 ? 7.027 -13 -2.623 1 96.94 117 GLU A N 1
ATOM 888 C CA . GLU A 1 117 ? 7.898 -13.023 -1.454 1 96.94 117 GLU A CA 1
ATOM 889 C C . GLU A 1 117 ? 8.742 -11.758 -1.37 1 96.94 117 GLU A C 1
ATOM 891 O O . GLU A 1 117 ? 9.273 -11.43 -0.306 1 96.94 117 GLU A O 1
ATOM 896 N N . SER A 1 118 ? 8.852 -11.055 -2.48 1 95.56 118 SER A N 1
ATOM 897 C CA . SER A 1 118 ? 9.625 -9.82 -2.494 1 95.56 118 SER A CA 1
ATOM 898 C C . SER A 1 118 ? 9.016 -8.781 -1.551 1 95.56 118 SER A C 1
ATOM 900 O O . SER A 1 118 ? 9.68 -7.805 -1.192 1 95.56 118 SER A O 1
ATOM 902 N N . ALA A 1 119 ? 7.809 -9 -1.199 1 96.88 119 ALA A N 1
ATOM 903 C CA . ALA A 1 119 ? 7.145 -8.102 -0.257 1 96.88 119 ALA A CA 1
ATOM 904 C C . ALA A 1 119 ? 7.879 -8.07 1.08 1 96.88 119 ALA A C 1
ATOM 906 O O . ALA A 1 119 ? 7.82 -7.078 1.805 1 96.88 119 ALA A O 1
ATOM 907 N N . TYR A 1 120 ? 8.641 -9.117 1.39 1 97.44 120 TYR A N 1
ATOM 908 C CA . TYR A 1 120 ? 9.336 -9.203 2.67 1 97.44 120 TYR A CA 1
ATOM 909 C C . TYR A 1 120 ? 10.562 -8.305 2.688 1 97.44 120 TYR A C 1
ATOM 911 O O . TYR A 1 120 ? 11.109 -8.008 3.752 1 97.44 120 TYR A O 1
ATOM 919 N N . GLY A 1 121 ? 11.008 -7.922 1.542 1 95.88 121 GLY A N 1
ATOM 920 C CA . GLY A 1 121 ? 12.102 -6.961 1.455 1 95.88 121 GLY A CA 1
ATOM 921 C C . GLY A 1 121 ? 13.469 -7.609 1.514 1 95.88 121 GLY A C 1
ATOM 922 O O . GLY A 1 121 ? 14.477 -6.93 1.737 1 95.88 121 GLY A O 1
ATOM 923 N N . MET A 1 122 ? 13.438 -8.883 1.353 1 93.88 122 MET A N 1
ATOM 924 C CA . MET A 1 122 ? 14.734 -9.562 1.34 1 93.88 122 MET A CA 1
ATOM 925 C C . MET A 1 122 ? 15.312 -9.602 -0.069 1 93.88 122 MET A C 1
ATOM 927 O O . MET A 1 122 ? 16.484 -9.289 -0.269 1 93.88 122 MET A O 1
ATOM 931 N N . ALA A 1 123 ? 14.258 -9.867 -0.916 1 86.38 123 ALA A N 1
ATOM 932 C CA . ALA A 1 123 ? 14.664 -9.852 -2.318 1 86.38 123 ALA A CA 1
ATOM 933 C C . ALA A 1 123 ? 14.938 -8.422 -2.791 1 86.38 123 ALA A C 1
ATOM 935 O O . ALA A 1 123 ? 14.188 -7.504 -2.471 1 86.38 123 ALA A O 1
ATOM 936 N N . PHE A 1 124 ? 16.047 -8.047 -3.354 1 86.12 124 PHE A N 1
ATOM 937 C CA . PHE A 1 124 ? 16.391 -6.793 -3.996 1 86.12 124 PHE A CA 1
ATOM 938 C C . PHE A 1 124 ? 16.812 -5.75 -2.963 1 86.12 124 PHE A C 1
ATOM 940 O O . PHE A 1 124 ? 16.844 -4.555 -3.258 1 86.12 124 PHE A O 1
ATOM 947 N N . ALA A 1 125 ? 16.906 -6.172 -1.688 1 89.94 125 ALA A N 1
ATOM 948 C CA . ALA A 1 125 ? 17.453 -5.27 -0.673 1 89.94 125 ALA A CA 1
ATOM 949 C C . ALA A 1 125 ? 18.891 -4.875 -1 1 89.94 125 ALA A C 1
ATOM 951 O O . ALA A 1 125 ? 19.609 -5.633 -1.649 1 89.94 125 ALA A O 1
ATOM 952 N N . GLU A 1 126 ? 19.219 -3.664 -0.63 1 89.56 126 GLU A N 1
ATOM 953 C CA . GLU A 1 126 ? 20.625 -3.281 -0.792 1 89.56 126 GLU A CA 1
ATOM 954 C C . GLU A 1 126 ? 21.547 -4.234 -0.039 1 89.56 126 GLU A C 1
ATOM 956 O O . GLU A 1 126 ? 22.516 -4.738 -0.602 1 89.56 126 GLU A O 1
ATOM 961 N N . GLU A 1 127 ? 21.312 -4.48 1.193 1 92 127 GLU A N 1
ATOM 962 C CA . GLU A 1 127 ? 21.922 -5.523 2.016 1 92 127 GLU A CA 1
ATOM 963 C C . GLU A 1 127 ? 20.859 -6.508 2.523 1 92 127 GLU A C 1
ATOM 965 O O . GLU A 1 127 ? 19.984 -6.133 3.291 1 92 127 GLU A O 1
ATOM 970 N N . THR A 1 128 ? 20.938 -7.734 2.061 1 94.62 128 THR A N 1
ATOM 971 C CA . THR A 1 128 ? 19.922 -8.727 2.408 1 94.62 128 THR A CA 1
ATOM 972 C C . THR A 1 128 ? 19.875 -8.945 3.918 1 94.62 128 THR A C 1
ATOM 974 O O . THR A 1 128 ? 20.875 -9.359 4.52 1 94.62 128 THR A O 1
ATOM 977 N N . PRO A 1 129 ? 18.766 -8.719 4.5 1 95.75 129 PRO A N 1
ATOM 978 C CA . PRO A 1 129 ? 18.672 -8.906 5.949 1 95.75 129 PRO A CA 1
ATOM 979 C C . PRO A 1 129 ? 18.453 -10.367 6.34 1 95.75 129 PRO A C 1
ATOM 981 O O . PRO A 1 129 ? 17.922 -11.141 5.551 1 95.75 129 PRO A O 1
ATOM 984 N N . LEU A 1 130 ? 18.938 -10.711 7.566 1 97.31 130 LEU A N 1
ATOM 985 C CA . LEU A 1 130 ? 18.578 -12 8.156 1 97.31 130 LEU A CA 1
ATOM 986 C C . LEU A 1 130 ? 17.078 -12.094 8.367 1 97.31 130 LEU A C 1
ATOM 988 O O . LEU A 1 130 ? 16.453 -11.156 8.867 1 97.31 130 LEU A O 1
ATOM 992 N N . PRO A 1 131 ? 16.422 -13.18 7.891 1 97.44 131 PRO A N 1
ATOM 993 C CA . PRO A 1 131 ? 15.008 -13.344 8.211 1 97.44 131 PRO A CA 1
ATOM 994 C C . PRO A 1 131 ? 14.727 -13.281 9.711 1 97.44 131 PRO A C 1
ATOM 996 O O . PRO A 1 131 ? 15.57 -13.68 10.516 1 97.44 131 PRO A O 1
ATOM 999 N N . ASP A 1 132 ? 13.516 -12.867 10.047 1 97.69 132 ASP A N 1
ATOM 1000 C CA . ASP A 1 132 ? 13.148 -12.742 11.453 1 97.69 132 ASP A CA 1
ATOM 1001 C C . ASP A 1 132 ? 13.008 -14.109 12.109 1 97.69 132 ASP A C 1
ATOM 1003 O O . ASP A 1 132 ? 13.211 -14.25 13.32 1 97.69 132 ASP A O 1
ATOM 1007 N N . ALA A 1 133 ? 12.664 -15.078 11.344 1 98.12 133 ALA A N 1
ATOM 1008 C CA . ALA A 1 133 ? 12.453 -16.453 11.805 1 98.12 133 ALA A CA 1
ATOM 1009 C C . ALA A 1 133 ? 12.672 -17.453 10.672 1 98.12 133 ALA A C 1
ATOM 1011 O O . ALA A 1 133 ? 12.562 -17.109 9.5 1 98.12 133 ALA A O 1
ATOM 1012 N N . LEU A 1 134 ? 12.969 -18.703 11.086 1 98 134 LEU A N 1
ATOM 1013 C CA . LEU A 1 134 ? 13.094 -19.812 10.156 1 98 134 LEU A CA 1
ATOM 1014 C C . LEU A 1 134 ? 12.344 -21.047 10.664 1 98 134 LEU A C 1
ATOM 1016 O O . LEU A 1 134 ? 12.57 -21.484 11.797 1 98 134 LEU A O 1
ATOM 1020 N N . PRO A 1 135 ? 11.516 -21.578 9.867 1 98.38 135 PRO A N 1
ATOM 1021 C CA . PRO A 1 135 ? 11.133 -21.062 8.547 1 98.38 135 PRO A CA 1
ATOM 1022 C C . PRO A 1 135 ? 10.352 -19.766 8.625 1 98.38 135 PRO A C 1
ATOM 1024 O O . PRO A 1 135 ? 9.695 -19.484 9.641 1 98.38 135 PRO A O 1
ATOM 1027 N N . THR A 1 136 ? 10.516 -18.938 7.59 1 98.31 136 THR A N 1
ATOM 1028 C CA . THR A 1 136 ? 9.734 -17.719 7.461 1 98.31 136 THR A CA 1
ATOM 1029 C C . THR A 1 136 ? 8.273 -18.031 7.164 1 98.31 136 THR A C 1
ATOM 1031 O O . THR A 1 136 ? 7.973 -18.828 6.277 1 98.31 136 THR A O 1
ATOM 1034 N N . THR A 1 137 ? 7.371 -17.469 7.941 1 98.56 137 THR A N 1
ATOM 1035 C CA . THR A 1 137 ? 5.945 -17.641 7.691 1 98.56 137 THR A CA 1
ATOM 1036 C C . THR A 1 137 ? 5.352 -16.391 7.059 1 98.56 137 THR A C 1
ATOM 1038 O O . THR A 1 137 ? 6.043 -15.375 6.906 1 98.56 137 THR A O 1
ATOM 1041 N N . GLU A 1 138 ? 4.039 -16.469 6.695 1 98.56 138 GLU A N 1
ATOM 1042 C CA . GLU A 1 138 ? 3.371 -15.352 6.02 1 98.56 138 GLU A CA 1
ATOM 1043 C C . GLU A 1 138 ? 3.178 -14.172 6.965 1 98.56 138 GLU A C 1
ATOM 1045 O O . GLU A 1 138 ? 2.844 -13.07 6.527 1 98.56 138 GLU A O 1
ATOM 1050 N N . ASP A 1 139 ? 3.457 -14.352 8.219 1 97.38 139 ASP A N 1
ATOM 1051 C CA . ASP A 1 139 ? 3.311 -13.281 9.211 1 97.38 139 ASP A CA 1
ATOM 1052 C C . ASP A 1 139 ? 4.566 -12.422 9.273 1 97.38 139 ASP A C 1
ATOM 1054 O O . ASP A 1 139 ? 4.598 -11.414 9.984 1 97.38 139 ASP A O 1
ATOM 1058 N N . HIS A 1 140 ? 5.629 -12.859 8.586 1 97.88 140 HIS A N 1
ATOM 1059 C CA . HIS A 1 140 ? 6.855 -12.07 8.539 1 97.88 140 HIS A CA 1
ATOM 1060 C C . HIS A 1 140 ? 6.566 -10.633 8.141 1 97.88 140 HIS A C 1
ATOM 1062 O O . HIS A 1 140 ? 5.754 -10.383 7.246 1 97.88 140 HIS A O 1
ATOM 1068 N N . ALA A 1 141 ? 7.258 -9.672 8.805 1 97.5 141 ALA A N 1
ATOM 1069 C CA . ALA A 1 141 ? 7.117 -8.258 8.469 1 97.5 141 ALA A CA 1
ATOM 1070 C C . ALA A 1 141 ? 7.492 -8 7.012 1 97.5 141 ALA A C 1
ATOM 1072 O O . A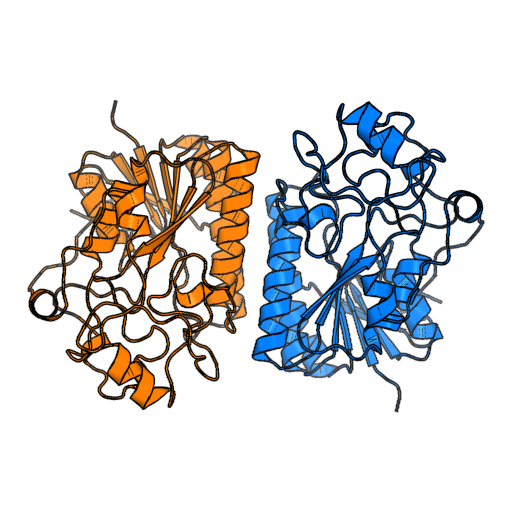LA A 1 141 ? 8.422 -8.609 6.484 1 97.5 141 ALA A O 1
ATOM 1073 N N . MET A 1 142 ? 6.77 -7.094 6.348 1 97.88 142 MET A N 1
ATOM 1074 C CA . MET A 1 142 ? 7.023 -6.703 4.965 1 97.88 142 MET A CA 1
ATOM 1075 C C . MET A 1 142 ? 7.801 -5.391 4.902 1 97.88 142 MET A C 1
ATOM 1077 O O . MET A 1 142 ? 7.277 -4.336 5.277 1 97.88 142 MET A O 1
ATOM 1081 N N . ARG A 1 143 ? 9.07 -5.496 4.461 1 97.75 143 ARG A N 1
ATOM 1082 C CA . ARG A 1 143 ? 9.977 -4.352 4.508 1 97.75 143 ARG A CA 1
ATOM 1083 C C . ARG A 1 143 ? 10.711 -4.18 3.184 1 97.75 143 ARG A C 1
ATOM 1085 O O . ARG A 1 143 ? 11.938 -4.121 3.154 1 97.75 143 ARG A O 1
ATOM 1092 N N . PRO A 1 144 ? 9.945 -4.055 2.092 1 96.81 144 PRO A N 1
ATOM 1093 C CA . PRO A 1 144 ? 10.633 -3.928 0.804 1 96.81 144 PRO A CA 1
ATOM 1094 C C . PRO A 1 144 ? 11.453 -2.645 0.697 1 96.81 144 PRO A C 1
ATOM 1096 O O . PRO A 1 144 ? 11.164 -1.658 1.377 1 96.81 144 PRO A O 1
ATOM 1099 N N . GLU A 1 145 ? 12.477 -2.697 -0.139 1 95.44 145 GLU A N 1
ATOM 1100 C CA . GLU A 1 145 ? 13.32 -1.543 -0.426 1 95.44 145 GLU A CA 1
ATOM 1101 C C . GLU A 1 145 ? 13.336 -1.229 -1.919 1 95.44 145 GLU A C 1
ATOM 1103 O O . GLU A 1 145 ? 14.195 -0.477 -2.391 1 95.44 145 GLU A O 1
ATOM 1108 N N . ASP A 1 146 ? 12.406 -1.859 -2.658 1 94.12 146 ASP A N 1
ATOM 1109 C CA . ASP A 1 146 ? 12.383 -1.729 -4.113 1 94.12 146 ASP A CA 1
ATOM 1110 C C . ASP A 1 146 ? 10.961 -1.5 -4.613 1 94.12 146 ASP A C 1
ATOM 1112 O O . ASP A 1 146 ? 9.992 -1.821 -3.924 1 94.12 146 ASP A O 1
ATOM 1116 N N . PRO A 1 147 ? 10.875 -0.884 -5.852 1 94.94 147 PRO A N 1
ATOM 1117 C CA . PRO A 1 147 ? 9.555 -0.535 -6.379 1 94.94 147 PRO A CA 1
ATOM 1118 C C . PRO A 1 147 ? 8.672 -1.759 -6.621 1 94.94 147 PRO A C 1
ATOM 1120 O O . PRO A 1 147 ? 7.445 -1.661 -6.562 1 94.94 147 PRO A O 1
ATOM 1123 N N . TYR A 1 148 ? 9.219 -2.883 -6.918 1 95.38 148 TYR A N 1
ATOM 1124 C CA . TYR A 1 148 ? 8.438 -4.09 -7.152 1 95.38 148 TYR A CA 1
ATOM 1125 C C . TYR A 1 148 ? 7.848 -4.617 -5.848 1 95.38 148 TYR A C 1
ATOM 1127 O O . TYR A 1 148 ? 6.637 -4.805 -5.734 1 95.38 148 TYR A O 1
ATOM 1135 N N . GLY A 1 149 ? 8.742 -4.832 -4.859 1 96.88 149 GLY A N 1
ATOM 1136 C CA . GLY A 1 149 ? 8.281 -5.312 -3.562 1 96.88 149 GLY A CA 1
ATOM 1137 C C . GLY A 1 149 ? 7.215 -4.434 -2.941 1 96.88 149 GLY A C 1
ATOM 1138 O O . GLY A 1 149 ? 6.207 -4.934 -2.441 1 96.88 149 GLY A O 1
ATOM 1139 N N . VAL A 1 150 ? 7.441 -3.16 -3 1 97.75 150 VAL A N 1
ATOM 1140 C CA . VAL A 1 150 ? 6.473 -2.266 -2.371 1 97.75 150 VAL A CA 1
ATOM 1141 C C . VAL A 1 150 ? 5.172 -2.268 -3.168 1 97.75 150 VAL A C 1
ATOM 1143 O O . VAL A 1 150 ? 4.086 -2.123 -2.598 1 97.75 150 VAL A O 1
ATOM 1146 N N . SER A 1 151 ? 5.227 -2.449 -4.504 1 97.69 151 SER A N 1
ATOM 1147 C CA . SER A 1 151 ? 4.008 -2.57 -5.293 1 97.69 151 SER A CA 1
ATOM 1148 C C . SER A 1 151 ? 3.186 -3.781 -4.859 1 97.69 151 SER A C 1
ATOM 1150 O O . SER A 1 151 ? 1.954 -3.744 -4.887 1 97.69 151 SER A O 1
ATOM 1152 N N . LYS A 1 152 ? 3.881 -4.816 -4.488 1 98.5 152 LYS A N 1
ATOM 1153 C CA . LYS A 1 152 ? 3.182 -6.012 -4.023 1 98.5 152 LYS A CA 1
ATOM 1154 C C . LYS A 1 152 ? 2.584 -5.797 -2.637 1 98.5 152 LYS A C 1
ATOM 1156 O O . LYS A 1 152 ? 1.48 -6.266 -2.352 1 98.5 152 LYS A O 1
ATOM 1161 N N . VAL A 1 153 ? 3.287 -5.098 -1.781 1 98.69 153 VAL A N 1
ATOM 1162 C CA . VAL A 1 153 ? 2.734 -4.742 -0.479 1 98.69 153 VAL A CA 1
ATOM 1163 C C . VAL A 1 153 ? 1.484 -3.885 -0.664 1 98.69 153 VAL A C 1
ATOM 1165 O O . VAL A 1 153 ? 0.439 -4.164 -0.073 1 98.69 153 VAL A O 1
ATOM 1168 N N . ALA A 1 154 ? 1.581 -2.85 -1.492 1 98.56 154 ALA A N 1
ATOM 1169 C CA . ALA A 1 154 ? 0.44 -1.989 -1.791 1 98.56 154 ALA A CA 1
ATOM 1170 C C . ALA A 1 154 ? -0.713 -2.793 -2.387 1 98.56 154 ALA A C 1
ATOM 1172 O O . ALA A 1 154 ? -1.878 -2.555 -2.057 1 98.56 154 ALA A O 1
ATOM 1173 N N . GLY A 1 155 ? -0.375 -3.705 -3.242 1 98.69 155 GLY A N 1
ATOM 1174 C CA . GLY A 1 155 ? -1.386 -4.57 -3.832 1 98.69 155 GLY A CA 1
ATOM 1175 C C . GLY A 1 155 ? -2.123 -5.41 -2.807 1 98.69 155 GLY A C 1
ATOM 1176 O O . GLY A 1 155 ? -3.328 -5.637 -2.934 1 98.69 155 GLY A O 1
ATOM 1177 N N . GLU A 1 156 ? -1.446 -5.934 -1.848 1 98.81 156 GLU A N 1
ATOM 1178 C CA . GLU A 1 156 ? -2.109 -6.707 -0.804 1 98.81 156 GLU A CA 1
ATOM 1179 C C . GLU A 1 156 ? -3.035 -5.828 0.033 1 98.81 156 GLU A C 1
ATOM 1181 O O . GLU A 1 156 ? -4.082 -6.285 0.495 1 98.81 156 GLU A O 1
ATOM 1186 N N . GLU A 1 157 ? -2.627 -4.555 0.238 1 98.69 157 GLU A N 1
ATOM 1187 C CA . GLU A 1 157 ? -3.533 -3.646 0.933 1 98.69 157 GLU A CA 1
ATOM 1188 C C . GLU A 1 157 ? -4.816 -3.426 0.134 1 98.69 157 GLU A C 1
ATOM 1190 O O . GLU A 1 157 ? -5.902 -3.344 0.708 1 98.69 157 GLU A O 1
ATOM 1195 N N . VAL A 1 158 ? -4.691 -3.301 -1.154 1 98.75 158 VAL A N 1
ATOM 1196 C CA . VAL A 1 158 ? -5.855 -3.203 -2.027 1 98.75 158 VAL A CA 1
ATOM 1197 C C . VAL A 1 158 ? -6.699 -4.469 -1.907 1 98.75 158 VAL A C 1
ATOM 1199 O O . VAL A 1 158 ? -7.93 -4.398 -1.82 1 98.75 158 VAL A O 1
ATOM 1202 N N . ALA A 1 159 ? -6.016 -5.59 -1.909 1 98.88 159 ALA A N 1
ATOM 1203 C CA . ALA A 1 159 ? -6.707 -6.871 -1.791 1 98.88 159 ALA A CA 1
ATOM 1204 C C . ALA A 1 159 ? -7.523 -6.938 -0.501 1 98.88 159 ALA A C 1
ATOM 1206 O O . ALA A 1 159 ? -8.68 -7.355 -0.512 1 98.88 159 ALA A O 1
ATOM 1207 N N . LYS A 1 160 ? -6.914 -6.562 0.577 1 98.69 160 LYS A N 1
ATOM 1208 C CA . LYS A 1 160 ? -7.602 -6.531 1.866 1 98.69 160 LYS A CA 1
ATOM 1209 C C . LYS A 1 160 ? -8.82 -5.613 1.822 1 98.69 160 LYS A C 1
ATOM 1211 O O . LYS A 1 160 ? -9.891 -5.969 2.32 1 98.69 160 LYS A O 1
ATOM 1216 N N . MET A 1 161 ? -8.609 -4.422 1.27 1 98.25 161 MET A N 1
ATOM 1217 C CA . MET A 1 161 ? -9.703 -3.459 1.143 1 98.25 161 MET A CA 1
ATOM 1218 C C . MET A 1 161 ? -10.859 -4.055 0.345 1 98.25 161 MET A C 1
ATOM 1220 O O . MET A 1 161 ? -12.016 -3.922 0.737 1 98.25 161 MET A O 1
ATOM 1224 N N . VAL A 1 162 ? -10.562 -4.711 -0.767 1 98.56 162 VAL A N 1
ATOM 1225 C CA . VAL A 1 162 ? -11.562 -5.293 -1.656 1 98.56 162 VAL A CA 1
ATOM 1226 C C . VAL A 1 162 ? -12.336 -6.383 -0.921 1 98.56 162 VAL A C 1
ATOM 1228 O O . VAL A 1 162 ? -13.562 -6.457 -1.022 1 98.56 162 VAL A O 1
ATOM 1231 N N . ALA A 1 163 ? -11.602 -7.211 -0.215 1 98.62 163 ALA A N 1
ATOM 1232 C CA . ALA A 1 163 ? -12.25 -8.258 0.563 1 98.62 163 ALA A CA 1
ATOM 1233 C C . ALA A 1 163 ? -13.25 -7.668 1.553 1 98.62 163 ALA A C 1
ATOM 1235 O O . ALA A 1 163 ? -14.367 -8.172 1.694 1 98.62 163 ALA A O 1
ATOM 1236 N N . ARG A 1 164 ? -12.844 -6.602 2.238 1 97.25 164 ARG A N 1
ATOM 1237 C CA . ARG A 1 164 ? -13.688 -5.973 3.246 1 97.25 164 ARG A CA 1
ATOM 1238 C C . ARG A 1 164 ? -14.883 -5.281 2.6 1 97.25 164 ARG A C 1
ATOM 1240 O O . ARG A 1 164 ? -16.016 -5.441 3.053 1 97.25 164 ARG A O 1
ATOM 1247 N N . ARG A 1 165 ? -14.656 -4.535 1.516 1 96.56 165 ARG A N 1
ATOM 1248 C CA . ARG A 1 165 ? -15.656 -3.66 0.913 1 96.56 165 ARG A CA 1
ATOM 1249 C C . ARG A 1 165 ? -16.734 -4.469 0.19 1 96.56 165 ARG A C 1
ATOM 1251 O O . ARG A 1 165 ? -17.906 -4.109 0.213 1 96.56 165 ARG A O 1
ATOM 1258 N N . TYR A 1 166 ? -16.312 -5.551 -0.475 1 97.56 166 TYR A N 1
ATOM 1259 C CA . TYR A 1 166 ? -17.234 -6.246 -1.365 1 97.56 166 TYR A CA 1
ATOM 1260 C C . TYR A 1 166 ? -17.578 -7.629 -0.824 1 97.56 166 TYR A C 1
ATOM 1262 O O . TYR A 1 166 ? -18.359 -8.367 -1.438 1 97.56 166 TYR A O 1
ATOM 1270 N N . ASP A 1 167 ? -16.969 -7.969 0.339 1 97.5 167 ASP A N 1
ATOM 1271 C CA . ASP A 1 167 ? -17.25 -9.242 0.996 1 97.5 167 ASP A CA 1
ATOM 1272 C C . ASP A 1 167 ? -16.984 -10.414 0.053 1 97.5 167 ASP A C 1
ATOM 1274 O O . ASP A 1 167 ? -17.859 -11.266 -0.139 1 97.5 167 ASP A O 1
ATOM 1278 N N . VAL A 1 168 ? -15.828 -10.453 -0.617 1 98.19 168 VAL A N 1
ATOM 1279 C CA . VAL A 1 168 ? -15.383 -11.547 -1.48 1 98.19 168 VAL A CA 1
ATOM 1280 C C . VAL A 1 168 ? -14.07 -12.125 -0.956 1 98.19 168 VAL A C 1
ATOM 1282 O O . VAL A 1 168 ? -13.273 -11.406 -0.346 1 98.19 168 VAL A O 1
ATOM 1285 N N . PRO A 1 169 ? -13.867 -13.414 -1.138 1 98.75 169 PRO A N 1
ATOM 1286 C CA . PRO A 1 169 ? -12.586 -13.992 -0.722 1 98.75 169 PRO A CA 1
ATOM 1287 C C . PRO A 1 169 ? -11.438 -13.617 -1.66 1 98.75 169 PRO A C 1
ATOM 1289 O O . PRO A 1 169 ? -11.609 -13.609 -2.881 1 98.75 169 PRO A O 1
ATOM 1292 N N . VAL A 1 170 ? -10.328 -13.25 -1.073 1 98.88 170 VAL A N 1
ATOM 1293 C CA . VAL A 1 170 ? -9.125 -12.93 -1.834 1 98.88 170 VAL A CA 1
ATOM 1294 C C . VAL A 1 170 ? -7.941 -13.742 -1.299 1 98.88 170 VAL A C 1
ATOM 1296 O O . VAL A 1 170 ? -7.645 -13.695 -0.103 1 98.88 170 VAL A O 1
ATOM 1299 N N . VAL A 1 171 ? -7.293 -14.5 -2.15 1 98.94 171 VAL A N 1
ATOM 1300 C CA . VAL A 1 171 ? -6.051 -15.195 -1.809 1 98.94 171 VAL A CA 1
ATOM 1301 C C . VAL A 1 171 ? -4.879 -14.539 -2.541 1 98.94 171 VAL A C 1
ATOM 1303 O O . VAL A 1 171 ? -4.863 -14.484 -3.773 1 98.94 171 VAL A O 1
ATOM 1306 N N . SER A 1 172 ? -3.965 -13.984 -1.782 1 98.88 172 SER A N 1
ATOM 1307 C CA . SER A 1 172 ? -2.707 -13.477 -2.318 1 98.88 172 SER A CA 1
ATOM 1308 C C . SER A 1 172 ? -1.612 -14.531 -2.27 1 98.88 172 SER A C 1
ATOM 1310 O O . SER A 1 172 ? -1.176 -14.938 -1.188 1 98.88 172 SER A O 1
ATOM 1312 N N . ILE A 1 173 ? -1.163 -14.938 -3.404 1 98.94 173 ILE A N 1
ATOM 1313 C CA . ILE A 1 173 ? -0.086 -15.922 -3.477 1 98.94 173 ILE A CA 1
ATOM 1314 C C . ILE A 1 173 ? 1.263 -15.203 -3.506 1 98.94 173 ILE A C 1
ATOM 1316 O O . ILE A 1 173 ? 1.453 -14.258 -4.27 1 98.94 173 ILE A O 1
ATOM 1320 N N . ARG A 1 174 ? 2.139 -15.586 -2.621 1 98.75 174 ARG A N 1
ATOM 1321 C CA . ARG A 1 174 ? 3.51 -15.086 -2.59 1 98.75 174 ARG A CA 1
ATOM 1322 C C . ARG A 1 174 ? 4.484 -16.141 -3.109 1 98.75 174 ARG A C 1
ATOM 1324 O O . ARG A 1 174 ? 5.133 -16.828 -2.324 1 98.75 174 ARG A O 1
ATOM 1331 N N . PRO A 1 175 ? 4.621 -16.156 -4.418 1 98.44 175 PRO A N 1
ATOM 1332 C CA . PRO A 1 175 ? 5.578 -17.125 -4.969 1 98.44 175 PRO A CA 1
ATOM 1333 C C . PRO A 1 175 ? 7.031 -16.734 -4.684 1 98.44 175 PRO A C 1
ATOM 1335 O O . PRO A 1 175 ? 7.371 -15.555 -4.676 1 98.44 175 PRO A O 1
ATOM 1338 N N . SER A 1 176 ? 7.809 -17.766 -4.422 1 97.5 176 SER A N 1
ATOM 1339 C CA . SER A 1 176 ? 9.25 -17.562 -4.5 1 97.5 176 SER A CA 1
ATOM 1340 C C . SER A 1 176 ? 9.727 -17.531 -5.949 1 97.5 176 SER A C 1
ATOM 1342 O O . SER A 1 176 ? 8.945 -17.281 -6.863 1 97.5 176 SER A O 1
ATOM 1344 N N . TRP A 1 177 ? 11.016 -17.719 -6.223 1 96.19 177 TRP A N 1
ATOM 1345 C CA . TRP A 1 177 ? 11.594 -17.641 -7.559 1 96.19 177 TRP A CA 1
ATOM 1346 C C . TRP A 1 177 ? 11.008 -18.719 -8.461 1 96.19 177 TRP A C 1
ATOM 1348 O O . TRP A 1 177 ? 11.383 -19.891 -8.367 1 96.19 177 TRP A O 1
ATOM 1358 N N . ILE A 1 178 ? 10.141 -18.297 -9.359 1 97.62 178 ILE A N 1
ATOM 1359 C CA . ILE A 1 178 ? 9.438 -19.234 -10.227 1 97.62 178 ILE A CA 1
ATOM 1360 C C . ILE A 1 178 ? 10.422 -19.859 -11.227 1 97.62 178 ILE A C 1
ATOM 1362 O O . ILE A 1 178 ? 11.141 -19.141 -11.922 1 97.62 178 ILE A O 1
ATOM 1366 N N . GLN A 1 179 ? 10.445 -21.109 -11.234 1 97.88 179 GLN A N 1
ATOM 1367 C CA . GLN A 1 179 ? 11.266 -21.875 -12.156 1 97.88 179 GLN A CA 1
ATOM 1368 C C . GLN A 1 179 ? 10.406 -22.672 -13.133 1 97.88 179 GLN A C 1
ATOM 1370 O O . GLN A 1 179 ? 9.234 -22.938 -12.859 1 97.88 179 GLN A O 1
ATOM 1375 N N . TYR A 1 180 ? 10.969 -23.031 -14.242 1 97.94 180 TYR A N 1
ATOM 1376 C CA . TYR A 1 180 ? 10.273 -23.766 -15.297 1 97.94 180 TYR A CA 1
ATOM 1377 C C . TYR A 1 180 ? 10.914 -25.125 -15.547 1 97.94 180 TYR A C 1
ATOM 1379 O O . TYR A 1 180 ? 12.141 -25.234 -15.539 1 97.94 180 TYR A O 1
ATOM 1387 N N . PRO A 1 181 ? 10.062 -26.125 -15.812 1 97.56 181 PRO A N 1
ATOM 1388 C CA . PRO A 1 181 ? 10.625 -27.453 -16.031 1 97.56 181 PRO A CA 1
ATOM 1389 C C . PRO A 1 181 ? 11.672 -27.469 -17.156 1 97.56 181 PRO A C 1
ATOM 1391 O O . PRO A 1 181 ? 11.43 -26.938 -18.234 1 97.56 181 PRO A O 1
ATOM 1394 N N . GLY A 1 182 ? 12.789 -28.062 -16.797 1 95.75 182 GLY A N 1
ATOM 1395 C CA . GLY A 1 182 ? 13.883 -28.156 -17.75 1 95.75 182 GLY A CA 1
ATOM 1396 C C . GLY A 1 182 ? 14.773 -26.922 -17.766 1 95.75 182 GLY A C 1
ATOM 1397 O O . GLY A 1 182 ? 15.82 -26.906 -18.422 1 95.75 182 GLY A O 1
ATOM 1398 N N . GLU A 1 183 ? 14.359 -25.891 -17.062 1 93.81 183 GLU A N 1
ATOM 1399 C CA . GLU A 1 183 ? 15.086 -24.609 -17.031 1 93.81 183 GLU A CA 1
ATOM 1400 C C . GLU A 1 183 ? 15.039 -23.984 -15.648 1 93.81 183 GLU A C 1
ATOM 1402 O O . GLU A 1 183 ? 14.273 -23.047 -15.406 1 93.81 183 GLU A O 1
ATOM 1407 N N . TYR A 1 184 ? 15.914 -24.453 -14.766 1 95.62 184 TYR A N 1
ATOM 1408 C CA . TYR A 1 184 ? 16.016 -23.859 -13.438 1 95.62 184 TYR A CA 1
ATOM 1409 C C . TYR A 1 184 ? 17.203 -22.922 -13.344 1 95.62 184 TYR A C 1
ATOM 1411 O O . TYR A 1 184 ? 18.297 -23.328 -12.977 1 95.62 184 TYR A O 1
ATOM 1419 N N . ASN A 1 185 ? 16.938 -21.656 -13.539 1 92.75 185 ASN A N 1
ATOM 1420 C CA . ASN A 1 185 ? 17.969 -20.625 -13.555 1 92.75 185 ASN A CA 1
ATOM 1421 C C . ASN A 1 185 ? 18.641 -20.484 -12.195 1 92.75 185 ASN A C 1
ATOM 1423 O O . ASN A 1 185 ? 19.797 -20.109 -12.109 1 92.75 185 ASN A O 1
ATOM 1427 N N . CYS A 1 186 ? 18.016 -20.859 -11.195 1 92.69 186 CYS A N 1
ATOM 1428 C CA . CYS A 1 186 ? 18.531 -20.688 -9.852 1 92.69 186 CYS A CA 1
ATOM 1429 C C . CYS A 1 186 ? 19.703 -21.625 -9.594 1 92.69 186 CYS A C 1
ATOM 1431 O O . CYS A 1 186 ? 20.531 -21.375 -8.703 1 92.69 186 CYS A O 1
ATOM 1433 N N . LEU A 1 187 ? 19.859 -22.641 -10.406 1 94.31 187 LEU A N 1
ATOM 1434 C CA . LEU A 1 187 ? 20.922 -23.609 -10.234 1 94.31 187 LEU A CA 1
ATOM 1435 C C . LEU A 1 187 ? 22.219 -23.125 -10.891 1 94.31 187 LEU A C 1
ATOM 1437 O O . LEU A 1 187 ? 23.281 -23.688 -10.656 1 94.31 187 LEU A O 1
ATOM 1441 N N . ASP A 1 188 ? 22.094 -22.031 -11.625 1 90.38 188 ASP A N 1
ATOM 1442 C CA . ASP A 1 188 ? 23.25 -21.531 -12.367 1 90.38 188 ASP A CA 1
ATOM 1443 C C . ASP A 1 188 ? 24.109 -20.625 -11.492 1 90.38 188 ASP A C 1
ATOM 1445 O O . ASP A 1 188 ? 25.203 -20.219 -11.891 1 90.38 188 ASP A O 1
ATOM 1449 N N . TYR A 1 189 ? 23.641 -20.391 -10.312 1 84.25 189 TYR A N 1
ATOM 1450 C CA . TYR A 1 189 ? 24.391 -19.5 -9.43 1 84.25 189 TYR A CA 1
ATOM 1451 C C . TYR A 1 189 ? 25.156 -20.297 -8.383 1 84.25 189 TYR A C 1
ATOM 1453 O O . TYR A 1 189 ? 24.594 -21.188 -7.73 1 84.25 189 TYR A O 1
ATOM 1461 N N . GLU A 1 190 ? 26.438 -20.062 -8.32 1 81.62 190 GLU A N 1
ATOM 1462 C CA . GLU A 1 190 ? 27.297 -20.844 -7.422 1 81.62 190 GLU A CA 1
ATOM 1463 C C . GLU A 1 190 ? 27.484 -20.125 -6.086 1 81.62 190 GLU A C 1
ATOM 1465 O O . GLU A 1 190 ? 27.656 -20.781 -5.051 1 81.62 190 GLU A O 1
ATOM 1470 N N . SER A 1 191 ? 27.312 -18.875 -6.156 1 89.31 191 SER A N 1
ATOM 1471 C CA . SER A 1 191 ? 27.562 -18.109 -4.941 1 89.31 191 SER A CA 1
ATOM 1472 C C . SER A 1 191 ? 26.312 -18.031 -4.066 1 89.31 191 SER A C 1
ATOM 1474 O O . SER A 1 191 ? 25.203 -17.859 -4.574 1 89.31 191 SER A O 1
ATOM 1476 N N . LEU A 1 192 ? 26.547 -18.188 -2.758 1 93.25 192 LEU A N 1
ATOM 1477 C CA . LEU A 1 192 ? 25.453 -18.031 -1.799 1 93.25 192 LEU A CA 1
ATOM 1478 C C . LEU A 1 192 ? 24.812 -16.656 -1.937 1 93.25 192 LEU A C 1
ATOM 1480 O O . LEU A 1 192 ? 23.609 -16.5 -1.699 1 93.25 192 LEU A O 1
ATOM 1484 N N . ASP A 1 193 ? 25.625 -15.734 -2.41 1 91.12 193 ASP A N 1
ATOM 1485 C CA . ASP A 1 193 ? 25.156 -14.359 -2.529 1 91.12 193 ASP A CA 1
ATOM 1486 C C . ASP A 1 193 ? 24 -14.258 -3.516 1 91.12 193 ASP A C 1
ATOM 1488 O O . ASP A 1 193 ? 23.062 -13.484 -3.301 1 91.12 193 ASP A O 1
ATOM 1492 N N . ALA A 1 194 ? 24.031 -15.078 -4.473 1 88.25 194 ALA A N 1
ATOM 1493 C CA . ALA A 1 194 ? 23.078 -14.984 -5.566 1 88.25 194 ALA A CA 1
ATOM 1494 C C . ALA A 1 194 ? 21.688 -15.422 -5.117 1 88.25 194 ALA A C 1
ATOM 1496 O O . ALA A 1 194 ? 20.672 -14.977 -5.664 1 88.25 194 ALA A O 1
ATOM 1497 N N . GLY A 1 195 ? 21.672 -16.203 -4.102 1 92.25 195 GLY A N 1
ATOM 1498 C CA . GLY A 1 195 ? 20.391 -16.766 -3.684 1 92.25 195 GLY A CA 1
ATOM 1499 C C . GLY A 1 195 ? 19.938 -16.266 -2.32 1 92.25 195 GLY A C 1
ATOM 1500 O O . GLY A 1 195 ? 18.844 -16.609 -1.866 1 92.25 195 GLY A O 1
ATOM 1501 N N . ALA A 1 196 ? 20.672 -15.414 -1.713 1 93.94 196 ALA A N 1
ATOM 1502 C CA . ALA A 1 196 ? 20.406 -15.016 -0.334 1 93.94 196 ALA A CA 1
ATOM 1503 C C . ALA A 1 196 ? 19.109 -14.219 -0.238 1 93.94 196 ALA A C 1
ATOM 1505 O O . ALA A 1 196 ? 18.406 -14.258 0.783 1 93.94 196 ALA A O 1
ATOM 1506 N N . GLY A 1 197 ? 18.734 -13.555 -1.306 1 92.75 197 GLY A N 1
ATOM 1507 C CA . GLY A 1 197 ? 17.578 -12.664 -1.31 1 92.75 197 GLY A CA 1
ATOM 1508 C C . GLY A 1 197 ? 16.266 -13.391 -1.114 1 92.75 197 GLY A C 1
ATOM 1509 O O . GLY A 1 197 ? 15.281 -12.797 -0.666 1 92.75 197 GLY A O 1
ATOM 1510 N N . ASN A 1 198 ? 16.188 -14.641 -1.474 1 94.12 198 ASN A N 1
ATOM 1511 C CA . ASN A 1 198 ? 15.016 -15.469 -1.226 1 94.12 198 ASN A CA 1
ATOM 1512 C C . ASN A 1 198 ? 15.344 -16.656 -0.324 1 94.12 198 ASN A C 1
ATOM 1514 O O . ASN A 1 198 ? 14.602 -17.641 -0.298 1 94.12 198 ASN A O 1
ATOM 1518 N N . CYS A 1 199 ? 16.516 -16.578 0.244 1 96.56 199 CYS A N 1
ATOM 1519 C CA . CYS A 1 199 ? 17 -17.625 1.135 1 96.56 199 CYS A CA 1
ATOM 1520 C C . CYS A 1 199 ? 17.031 -18.984 0.423 1 96.56 199 CYS A C 1
ATOM 1522 O O . CYS A 1 199 ? 16.609 -19.984 0.986 1 96.56 199 CYS A O 1
ATOM 1524 N N . TRP A 1 200 ? 17.359 -18.938 -0.816 1 97.25 200 TRP A N 1
ATOM 1525 C CA . TRP A 1 200 ? 17.562 -20.094 -1.686 1 97.25 200 TRP A CA 1
ATOM 1526 C C . TRP A 1 200 ? 16.281 -20.891 -1.839 1 97.25 200 TRP A C 1
ATOM 1528 O O . TRP A 1 200 ? 16.328 -22.125 -1.944 1 97.25 200 TRP A O 1
ATOM 1538 N N . SER A 1 201 ? 15.156 -20.234 -1.742 1 97.56 201 SER A N 1
ATOM 1539 C CA . SER A 1 201 ? 13.859 -20.812 -2.037 1 97.56 201 SER A CA 1
ATOM 1540 C C . SER A 1 201 ? 13.492 -20.641 -3.508 1 97.56 201 SER A C 1
ATOM 1542 O O . SER A 1 201 ? 14.039 -19.781 -4.188 1 97.56 201 SER A O 1
ATOM 1544 N N . TYR A 1 202 ? 12.641 -21.5 -4 1 97.81 202 TYR A N 1
ATOM 1545 C CA . TYR A 1 202 ? 12.125 -21.484 -5.367 1 97.81 202 TYR A CA 1
ATOM 1546 C C . TYR A 1 202 ? 10.766 -22.172 -5.441 1 97.81 202 TYR A C 1
ATOM 1548 O O . TYR A 1 202 ? 10.266 -22.688 -4.441 1 97.81 202 TYR A O 1
ATOM 1556 N N . VAL A 1 203 ? 10.117 -22.047 -6.637 1 98.56 203 VAL A N 1
ATOM 1557 C CA . VAL A 1 203 ? 8.891 -22.797 -6.887 1 98.56 203 VAL A CA 1
ATOM 1558 C C . VAL A 1 203 ? 8.781 -23.141 -8.367 1 98.56 203 VAL A C 1
ATOM 1560 O O . VAL A 1 203 ? 9.172 -22.328 -9.227 1 98.56 203 VAL A O 1
ATOM 1563 N N . ASP A 1 204 ? 8.328 -24.328 -8.633 1 98.75 204 ASP A N 1
ATOM 1564 C CA . ASP A 1 204 ? 8.078 -24.734 -10.016 1 98.75 204 ASP A CA 1
ATOM 1565 C C . ASP A 1 204 ? 6.781 -24.125 -10.531 1 98.75 204 ASP A C 1
ATOM 1567 O O . ASP A 1 204 ? 5.773 -24.094 -9.828 1 98.75 204 ASP A O 1
ATOM 1571 N N . VAL A 1 205 ? 6.762 -23.703 -11.758 1 98.62 205 VAL A N 1
ATOM 1572 C CA . VAL A 1 205 ? 5.605 -23.047 -12.352 1 98.62 205 VAL A CA 1
ATOM 1573 C C . VAL A 1 205 ? 4.402 -23.984 -12.336 1 98.62 205 VAL A C 1
ATOM 1575 O O . VAL A 1 205 ? 3.262 -23.531 -12.195 1 98.62 205 VAL A O 1
ATOM 1578 N N . ARG A 1 206 ? 4.578 -25.312 -12.484 1 98.62 206 ARG A N 1
ATOM 1579 C CA . ARG A 1 206 ? 3.494 -26.281 -12.438 1 98.62 206 ARG A CA 1
ATOM 1580 C C . ARG A 1 206 ? 2.84 -26.312 -11.062 1 98.62 206 ARG A C 1
ATOM 1582 O O . ARG A 1 206 ? 1.632 -26.531 -10.945 1 98.62 206 ARG A O 1
ATOM 1589 N N . ASP A 1 207 ? 3.666 -26.094 -10.07 1 98.81 207 ASP A N 1
ATOM 1590 C CA . ASP A 1 207 ? 3.135 -26 -8.719 1 98.81 207 ASP A CA 1
ATOM 1591 C C . ASP A 1 207 ? 2.373 -24.703 -8.508 1 98.81 207 ASP A C 1
ATOM 1593 O O . ASP A 1 207 ? 1.394 -24.656 -7.758 1 98.81 207 ASP A O 1
ATOM 1597 N N . ILE A 1 208 ? 2.783 -23.578 -9.133 1 98.75 208 ILE A N 1
ATOM 1598 C CA . ILE A 1 208 ? 2.018 -22.344 -9.125 1 98.75 208 ILE A CA 1
ATOM 1599 C C . ILE A 1 208 ? 0.622 -22.594 -9.695 1 98.75 208 ILE A C 1
ATOM 1601 O O . ILE A 1 208 ? -0.38 -22.203 -9.086 1 98.75 208 ILE A O 1
ATOM 1605 N N . ALA A 1 209 ? 0.585 -23.25 -10.82 1 98.81 209 ALA A N 1
ATOM 1606 C CA . ALA A 1 209 ? -0.684 -23.5 -11.492 1 98.81 209 ALA A CA 1
ATOM 1607 C C . ALA A 1 209 ? -1.631 -24.297 -10.602 1 98.81 209 ALA A C 1
ATOM 1609 O O . ALA A 1 209 ? -2.812 -23.969 -10.484 1 98.81 209 ALA A O 1
ATOM 1610 N N . THR A 1 210 ? -1.093 -25.328 -9.961 1 98.81 210 THR A N 1
ATOM 1611 C CA . THR A 1 210 ? -1.945 -26.156 -9.117 1 98.81 210 THR A CA 1
ATOM 1612 C C . THR A 1 210 ? -2.371 -25.406 -7.863 1 98.81 210 THR A C 1
ATOM 1614 O O . THR A 1 210 ? -3.477 -25.609 -7.355 1 98.81 210 THR A O 1
ATOM 1617 N N . GLN A 1 211 ? -1.502 -24.516 -7.328 1 98.88 211 GLN A N 1
ATOM 1618 C CA . GLN A 1 211 ? -1.889 -23.75 -6.145 1 98.88 211 GLN A CA 1
ATOM 1619 C C . GLN A 1 211 ? -2.982 -22.75 -6.477 1 98.88 211 GLN A C 1
ATOM 1621 O O . GLN A 1 211 ? -3.908 -22.547 -5.688 1 98.88 211 GLN A O 1
ATOM 1626 N N . VAL A 1 212 ? -2.834 -22.078 -7.633 1 98.88 212 VAL A N 1
ATOM 1627 C CA . VAL A 1 212 ? -3.871 -21.141 -8.07 1 98.88 212 VAL A CA 1
ATOM 1628 C C . VAL A 1 212 ? -5.211 -21.875 -8.164 1 98.88 212 VAL A C 1
ATOM 1630 O O . VAL A 1 212 ? -6.223 -21.391 -7.66 1 98.88 212 VAL A O 1
ATOM 1633 N N . ALA A 1 213 ? -5.234 -23.062 -8.758 1 98.69 213 ALA A N 1
ATOM 1634 C CA . ALA A 1 213 ? -6.453 -23.859 -8.875 1 98.69 213 ALA A CA 1
ATOM 1635 C C . ALA A 1 213 ? -7.02 -24.203 -7.496 1 98.69 213 ALA A C 1
ATOM 1637 O O . ALA A 1 213 ? -8.227 -24.078 -7.266 1 98.69 213 ALA A O 1
ATOM 1638 N N . ALA A 1 214 ? -6.141 -24.609 -6.605 1 98.75 214 ALA A N 1
ATOM 1639 C CA . ALA A 1 214 ? -6.562 -24.938 -5.25 1 98.75 214 ALA A CA 1
ATOM 1640 C C . ALA A 1 214 ? -7.156 -23.719 -4.543 1 98.75 214 ALA A C 1
ATOM 1642 O O . ALA A 1 214 ? -8.148 -23.844 -3.822 1 98.75 214 ALA A O 1
ATOM 1643 N N . ALA A 1 215 ? -6.555 -22.578 -4.758 1 98.69 215 ALA A N 1
ATOM 1644 C CA . ALA A 1 215 ? -7.004 -21.344 -4.121 1 98.69 215 ALA A CA 1
ATOM 1645 C C . ALA A 1 215 ? -8.391 -20.953 -4.613 1 98.69 215 ALA A C 1
ATOM 1647 O O . ALA A 1 215 ? -9.188 -20.391 -3.859 1 98.69 215 ALA A O 1
ATOM 1648 N N . LEU A 1 216 ? -8.703 -21.234 -5.852 1 97.62 216 LEU A N 1
ATOM 1649 C CA . LEU A 1 216 ? -9.969 -20.844 -6.469 1 97.62 216 LEU A CA 1
ATOM 1650 C C . LEU A 1 216 ? -11.125 -21.656 -5.879 1 97.62 216 LEU A C 1
ATOM 1652 O O . LEU A 1 216 ? -12.289 -21.266 -6.027 1 97.62 216 LEU A O 1
ATOM 1656 N N . THR A 1 217 ? -10.812 -22.734 -5.184 1 94.38 217 THR A N 1
ATOM 1657 C CA . THR A 1 217 ? -11.875 -23.578 -4.656 1 94.38 217 THR A CA 1
ATOM 1658 C C . THR A 1 217 ? -11.812 -23.641 -3.135 1 94.38 217 THR A C 1
ATOM 1660 O O . THR A 1 217 ? -12.625 -24.328 -2.502 1 94.38 217 THR A O 1
ATOM 1663 N N . ALA A 1 218 ? -10.859 -22.969 -2.566 1 96.56 218 ALA A N 1
ATOM 1664 C CA . ALA A 1 218 ? -10.656 -23.016 -1.121 1 96.56 218 ALA A CA 1
ATOM 1665 C C . ALA A 1 218 ? -11.742 -22.219 -0.392 1 96.56 218 ALA A C 1
ATOM 1667 O O . ALA A 1 218 ? -12.297 -21.266 -0.938 1 96.56 218 ALA A O 1
ATOM 1668 N N . ASP A 1 219 ? -12.031 -22.672 0.788 1 96.31 219 ASP A N 1
ATOM 1669 C CA . ASP A 1 219 ? -12.969 -21.953 1.649 1 96.31 219 ASP A CA 1
ATOM 1670 C C . ASP A 1 219 ? -12.25 -20.875 2.457 1 96.31 219 ASP A C 1
ATOM 1672 O O . ASP A 1 219 ? -11.859 -21.109 3.604 1 96.31 219 ASP A O 1
ATOM 1676 N N . VAL A 1 220 ? -12.094 -19.797 1.87 1 96 220 VAL A N 1
ATOM 1677 C CA . VAL A 1 220 ? -11.391 -18.656 2.461 1 96 220 VAL A CA 1
ATOM 1678 C C . VAL A 1 220 ? -12.375 -17.531 2.729 1 96 220 VAL A C 1
ATOM 1680 O O . VAL A 1 220 ? -13.25 -17.25 1.908 1 96 220 VAL A O 1
ATOM 1683 N N . ASP A 1 221 ? -12.258 -17 3.959 1 95.19 221 ASP A N 1
ATOM 1684 C CA . ASP A 1 221 ? -13 -15.781 4.293 1 95.19 221 ASP A CA 1
ATOM 1685 C C . ASP A 1 221 ? -12.086 -14.562 4.328 1 95.19 221 ASP A C 1
ATOM 1687 O O . ASP A 1 221 ? -11 -14.617 4.91 1 95.19 221 ASP A O 1
ATOM 1691 N N . GLY A 1 222 ? -12.508 -13.477 3.695 1 97.88 222 GLY A N 1
ATOM 1692 C CA . GLY A 1 222 ? -11.695 -12.273 3.66 1 97.88 222 GLY A CA 1
ATOM 1693 C C . GLY A 1 222 ? -10.422 -12.43 2.846 1 97.88 222 GLY A C 1
ATOM 1694 O O . GLY A 1 222 ? -10.445 -12.992 1.75 1 97.88 222 GLY A O 1
ATOM 1695 N N . HIS A 1 223 ? -9.359 -11.852 3.283 1 98.69 223 HIS A N 1
ATOM 1696 C CA . HIS A 1 223 ? -8.07 -11.891 2.605 1 98.69 223 HIS A CA 1
ATOM 1697 C C . HIS A 1 223 ? -7.102 -12.836 3.314 1 98.69 223 HIS A C 1
ATOM 1699 O O . HIS A 1 223 ? -6.965 -12.781 4.539 1 98.69 223 HIS A O 1
ATOM 1705 N N . GLU A 1 224 ? -6.461 -13.727 2.557 1 98.75 224 GLU A N 1
ATOM 1706 C CA . GLU A 1 224 ? -5.391 -14.586 3.049 1 98.75 224 GLU A CA 1
ATOM 1707 C C . GLU A 1 224 ? -4.191 -14.57 2.107 1 98.75 224 GLU A C 1
ATOM 1709 O O . GLU A 1 224 ? -4.352 -14.586 0.885 1 98.75 224 GLU A O 1
ATOM 1714 N N . ALA A 1 225 ? -3.008 -14.5 2.703 1 98.75 225 ALA A N 1
ATOM 1715 C CA . ALA A 1 225 ? -1.778 -14.672 1.936 1 98.75 225 ALA A CA 1
ATOM 1716 C C . ALA A 1 225 ? -1.168 -16.047 2.184 1 98.75 225 ALA A C 1
ATOM 1718 O O . ALA A 1 225 ? -1.171 -16.547 3.314 1 98.75 225 ALA A O 1
ATOM 1719 N N . VAL A 1 226 ? -0.634 -16.656 1.164 1 98.88 226 VAL A N 1
ATOM 1720 C CA . VAL A 1 226 ? 0.027 -17.953 1.3 1 98.88 226 VAL A CA 1
ATOM 1721 C C . VAL A 1 226 ? 1.315 -17.969 0.479 1 98.88 226 VAL A C 1
ATOM 1723 O O . VAL A 1 226 ? 1.407 -17.297 -0.551 1 98.88 226 VAL A O 1
ATOM 1726 N N . HIS A 1 227 ? 2.25 -18.734 0.932 1 98.88 227 HIS A N 1
ATOM 1727 C CA . HIS A 1 227 ? 3.482 -18.953 0.182 1 98.88 227 HIS A CA 1
ATOM 1728 C C . HIS A 1 227 ? 3.283 -19.969 -0.926 1 98.88 227 HIS A C 1
ATOM 1730 O O . HIS A 1 227 ? 2.523 -20.938 -0.761 1 98.88 227 HIS A O 1
ATOM 1736 N N . ALA A 1 228 ? 3.896 -19.719 -2.039 1 98.81 228 ALA A N 1
ATOM 1737 C CA . ALA A 1 228 ? 4.188 -20.766 -3.016 1 98.81 228 ALA A CA 1
ATOM 1738 C C . ALA A 1 228 ? 5.688 -21.047 -3.096 1 98.81 228 ALA A C 1
ATOM 1740 O O . ALA A 1 228 ? 6.441 -20.234 -3.648 1 98.81 228 ALA A O 1
ATOM 1741 N N . ALA A 1 229 ? 6.105 -22.109 -2.592 1 98.69 229 ALA A N 1
ATOM 1742 C CA . ALA A 1 229 ? 7.508 -22.516 -2.562 1 98.69 229 ALA A CA 1
ATOM 1743 C C . ALA A 1 229 ? 7.641 -24.031 -2.643 1 98.69 229 ALA A C 1
ATOM 1745 O O . ALA A 1 229 ? 6.719 -24.766 -2.27 1 98.69 229 ALA A O 1
ATOM 1746 N N . ALA A 1 230 ? 8.758 -24.438 -3.178 1 98.56 230 ALA A N 1
ATOM 1747 C CA . ALA A 1 230 ? 9.078 -25.859 -3.135 1 98.56 230 ALA A CA 1
ATOM 1748 C C . ALA A 1 230 ? 9.336 -26.328 -1.702 1 98.56 230 ALA A C 1
ATOM 1750 O O . ALA A 1 230 ? 9.523 -25.5 -0.803 1 98.56 230 ALA A O 1
ATOM 1751 N N . ALA A 1 231 ? 9.328 -27.609 -1.532 1 98 231 ALA A N 1
ATOM 1752 C CA . ALA A 1 231 ? 9.523 -28.172 -0.2 1 98 231 ALA A CA 1
ATOM 1753 C C . ALA A 1 231 ? 10.969 -28 0.262 1 98 231 ALA A C 1
ATOM 1755 O O . ALA A 1 231 ? 11.234 -27.891 1.46 1 98 231 ALA A O 1
ATOM 1756 N N . ASN A 1 232 ? 11.875 -28 -0.687 1 97.69 232 ASN A N 1
ATOM 1757 C CA . ASN A 1 232 ? 13.297 -27.922 -0.365 1 97.69 232 ASN A CA 1
ATOM 1758 C C . ASN A 1 232 ? 13.953 -26.688 -0.979 1 97.69 232 ASN A C 1
ATOM 1760 O O . ASN A 1 232 ? 13.406 -26.094 -1.9 1 97.69 232 ASN A O 1
ATOM 1764 N N . ASN A 1 233 ? 15.164 -26.312 -0.441 1 97.75 233 ASN A N 1
ATOM 1765 C CA . ASN A 1 233 ? 15.984 -25.281 -1.083 1 97.75 233 ASN A CA 1
ATOM 1766 C C . ASN A 1 233 ? 16.641 -25.812 -2.352 1 97.75 233 ASN A C 1
ATOM 1768 O O . ASN A 1 233 ? 16.531 -27 -2.666 1 97.75 233 ASN A O 1
ATOM 1772 N N . TYR A 1 234 ? 17.297 -24.922 -3.115 1 96.75 234 TYR A N 1
ATOM 1773 C CA . TYR A 1 234 ? 17.891 -25.391 -4.363 1 96.75 234 TYR A CA 1
ATOM 1774 C C . TYR A 1 234 ? 19.406 -25.547 -4.219 1 96.75 234 TYR A C 1
ATOM 1776 O O . TYR A 1 234 ? 20.125 -25.594 -5.219 1 96.75 234 TYR A O 1
ATOM 1784 N N . LEU A 1 235 ? 19.922 -25.609 -2.986 1 95.62 235 LEU A N 1
ATOM 1785 C CA . LEU A 1 235 ? 21.359 -25.688 -2.729 1 95.62 235 LEU A CA 1
ATOM 1786 C C . LEU A 1 235 ? 21.812 -27.141 -2.619 1 95.62 235 LEU A C 1
ATOM 1788 O O . LEU A 1 235 ? 22.969 -27.453 -2.893 1 95.62 235 LEU A O 1
ATOM 1792 N N . GLY A 1 236 ? 20.938 -28.016 -2.113 1 93.75 236 GLY A N 1
ATOM 1793 C CA . GLY A 1 236 ? 21.328 -29.391 -1.833 1 93.75 236 GLY A CA 1
ATOM 1794 C C . GLY A 1 236 ? 22.109 -29.531 -0.541 1 93.75 236 GLY A C 1
ATOM 1795 O O . GLY A 1 236 ? 22.906 -30.453 -0.398 1 93.75 236 GLY A O 1
ATOM 1796 N N . ARG A 1 237 ? 22.031 -28.609 0.265 1 95.88 237 ARG A N 1
ATOM 1797 C CA . ARG A 1 237 ? 22.609 -28.641 1.605 1 95.88 237 ARG A CA 1
ATOM 1798 C C . ARG A 1 237 ? 21.641 -28.047 2.631 1 95.88 237 ARG A C 1
ATOM 1800 O O . ARG A 1 237 ? 20.656 -27.406 2.268 1 95.88 237 ARG A O 1
ATOM 1807 N N . PRO A 1 238 ? 21.938 -28.297 3.928 1 98.12 238 PRO A N 1
ATOM 1808 C CA . PRO A 1 238 ? 21 -27.812 4.941 1 98.12 238 PRO A CA 1
ATOM 1809 C C . PRO A 1 238 ? 20.812 -26.297 4.91 1 98.12 238 PRO A C 1
ATOM 1811 O O . PRO A 1 238 ? 21.797 -25.562 4.832 1 98.12 238 PRO A O 1
ATOM 1814 N N . THR A 1 239 ? 19.578 -25.859 5.047 1 98.19 239 THR A N 1
ATOM 1815 C CA . THR A 1 239 ? 19.234 -24.438 4.961 1 98.19 239 THR A CA 1
ATOM 1816 C C . THR A 1 239 ? 19.859 -23.656 6.105 1 98.19 239 THR A C 1
ATOM 1818 O O . THR A 1 239 ? 20.422 -22.578 5.895 1 98.19 239 THR A O 1
ATOM 1821 N N . VAL A 1 240 ? 19.875 -24.219 7.312 1 98.19 240 VAL A N 1
ATOM 1822 C CA . VAL A 1 240 ? 20.406 -23.547 8.492 1 98.19 240 VAL A CA 1
ATOM 1823 C C . VAL A 1 240 ? 21.906 -23.312 8.32 1 98.19 240 VAL A C 1
ATOM 1825 O O . VAL A 1 240 ? 22.422 -22.266 8.695 1 98.19 240 VAL A O 1
ATOM 1828 N N . GLU A 1 241 ? 22.594 -24.25 7.746 1 97.75 241 GLU A N 1
ATOM 1829 C CA . GLU A 1 241 ? 24.016 -24.125 7.48 1 97.75 241 GLU A CA 1
ATOM 1830 C C . GLU A 1 241 ? 24.297 -22.969 6.508 1 97.75 241 GLU A C 1
ATOM 1832 O O . GLU A 1 241 ? 25.219 -22.188 6.715 1 97.75 241 GLU A O 1
ATOM 1837 N N . ALA A 1 242 ? 23.547 -22.938 5.477 1 97.5 242 ALA A N 1
ATOM 1838 C CA . ALA A 1 242 ? 23.703 -21.875 4.484 1 97.5 242 ALA A CA 1
ATOM 1839 C C . ALA A 1 242 ? 23.453 -20.5 5.109 1 97.5 242 ALA A C 1
ATOM 1841 O O . ALA A 1 242 ? 24.203 -19.547 4.855 1 97.5 242 ALA A O 1
ATOM 1842 N N . VAL A 1 243 ? 22.453 -20.375 5.965 1 98 243 VAL A N 1
ATOM 1843 C CA . VAL A 1 243 ? 22.109 -19.125 6.625 1 98 243 VAL A CA 1
ATOM 1844 C C . VAL A 1 243 ? 23.234 -18.703 7.559 1 98 243 VAL A C 1
ATOM 1846 O O . VAL A 1 243 ? 23.672 -17.547 7.551 1 98 243 VAL A O 1
ATOM 1849 N N . ARG A 1 244 ? 23.719 -19.625 8.258 1 97.88 244 ARG A N 1
ATOM 1850 C CA . ARG A 1 244 ? 24.828 -19.344 9.164 1 97.88 244 ARG A CA 1
ATOM 1851 C C . ARG A 1 244 ? 26.062 -18.891 8.398 1 97.88 244 ARG A C 1
ATOM 1853 O O . ARG A 1 244 ? 26.75 -17.953 8.812 1 97.88 244 ARG A O 1
ATOM 1860 N N . GLU A 1 245 ? 26.344 -19.578 7.395 1 97.38 245 GLU A N 1
ATOM 1861 C CA . GLU A 1 245 ? 27.516 -19.266 6.59 1 97.38 245 GLU A CA 1
ATOM 1862 C C . GLU A 1 245 ? 27.406 -17.875 5.984 1 97.38 245 GLU A C 1
ATOM 1864 O O . GLU A 1 245 ? 28.375 -17.109 6 1 97.38 245 GLU A O 1
ATOM 1869 N N . TYR A 1 246 ? 26.281 -17.5 5.457 1 97 246 TYR A N 1
ATOM 1870 C CA . TYR A 1 246 ? 26.125 -16.25 4.73 1 97 246 TYR A CA 1
ATOM 1871 C C . TYR A 1 246 ? 25.969 -15.078 5.695 1 97 246 TYR A C 1
ATOM 1873 O O . TYR A 1 246 ? 26.609 -14.039 5.527 1 97 246 TYR A O 1
ATOM 1881 N N . PHE A 1 247 ? 25.141 -15.258 6.715 1 97.25 247 PHE A N 1
ATOM 1882 C CA . PHE A 1 247 ? 24.781 -14.133 7.57 1 97.25 247 PHE A CA 1
ATOM 1883 C C . PHE A 1 247 ? 25.656 -14.102 8.82 1 97.25 247 PHE A C 1
ATOM 1885 O O . PHE A 1 247 ? 25.641 -13.125 9.57 1 97.25 247 PHE A O 1
ATOM 1892 N N . GLY A 1 248 ? 26.391 -15.133 9.062 1 97.75 248 GLY A N 1
ATOM 1893 C CA . GLY A 1 248 ? 27.234 -15.234 10.25 1 97.75 248 GLY A CA 1
ATOM 1894 C C . GLY A 1 248 ? 26.469 -15.664 11.484 1 97.75 248 GLY A C 1
ATOM 1895 O O . GLY A 1 248 ? 27.062 -15.867 12.547 1 97.75 248 GLY A O 1
ATOM 1896 N N . THR A 1 249 ? 25.156 -15.797 11.352 1 97.88 249 THR A N 1
ATOM 1897 C CA . THR A 1 249 ? 24.281 -16.203 12.453 1 97.88 249 THR A CA 1
ATOM 1898 C C . THR A 1 249 ? 22.969 -16.766 11.922 1 97.88 249 THR A C 1
ATOM 1900 O O . THR A 1 249 ? 22.766 -16.875 10.711 1 97.88 249 THR A O 1
ATOM 1903 N N . VAL A 1 250 ? 22.109 -17.281 12.875 1 97.56 250 VAL A N 1
ATOM 1904 C CA . VAL A 1 250 ? 20.75 -17.734 12.57 1 97.56 250 VAL A CA 1
ATOM 1905 C C . VAL A 1 250 ? 19.75 -16.969 13.445 1 97.56 250 VAL A C 1
ATOM 1907 O O . VAL A 1 250 ? 20.109 -16.484 14.523 1 97.56 250 VAL A O 1
ATOM 1910 N N . PRO A 1 251 ? 18.531 -16.797 12.906 1 97.81 251 PRO A N 1
ATOM 1911 C CA . PRO A 1 251 ? 17.547 -16.109 13.75 1 97.81 251 PRO A CA 1
ATOM 1912 C C . PRO A 1 251 ? 17.297 -16.828 15.07 1 97.81 251 PRO A C 1
ATOM 1914 O O . PRO A 1 251 ? 17.375 -18.062 15.125 1 97.81 251 PRO A O 1
ATOM 1917 N N . GLU A 1 252 ? 16.938 -16.031 16.062 1 97.44 252 GLU A N 1
ATOM 1918 C CA . GLU A 1 252 ? 16.609 -16.609 17.359 1 97.44 252 GLU A CA 1
ATOM 1919 C C . GLU A 1 252 ? 15.422 -17.562 17.25 1 97.44 252 GLU A C 1
ATOM 1921 O O . GLU A 1 252 ? 15.398 -18.609 17.906 1 97.44 252 GLU A O 1
ATOM 1926 N N . ASP A 1 253 ? 14.5 -17.203 16.438 1 97.75 253 ASP A N 1
ATOM 1927 C CA . ASP A 1 253 ? 13.32 -18.047 16.203 1 97.75 253 ASP A CA 1
ATOM 1928 C C . ASP A 1 253 ? 13.547 -18.984 15.008 1 97.75 253 ASP A C 1
ATOM 1930 O O . ASP A 1 253 ? 12.953 -18.797 13.945 1 97.75 253 ASP A O 1
ATOM 1934 N N . CYS A 1 254 ? 14.414 -19.969 15.195 1 98 254 CYS A N 1
ATOM 1935 C CA . CYS A 1 254 ? 14.719 -20.953 14.172 1 98 254 CYS A CA 1
ATOM 1936 C C . CYS A 1 254 ? 14.281 -22.344 14.625 1 98 254 CYS A C 1
ATOM 1938 O O . CYS A 1 254 ? 14.797 -22.875 15.609 1 98 254 CYS A O 1
ATOM 1940 N N . SER A 1 255 ? 13.344 -22.875 13.875 1 97.94 255 SER A N 1
ATOM 1941 C CA . SER A 1 255 ? 12.859 -24.203 14.234 1 97.94 255 SER A CA 1
ATOM 1942 C C . SER A 1 255 ? 13.172 -25.219 13.148 1 97.94 255 SER A C 1
ATOM 1944 O O . SER A 1 255 ? 12.766 -26.375 13.234 1 97.94 255 SER A O 1
ATOM 1946 N N . LEU A 1 256 ? 13.859 -24.828 12.109 1 97.38 256 LEU A N 1
ATOM 1947 C CA . LEU A 1 256 ? 14.289 -25.781 11.086 1 97.38 256 LEU A CA 1
ATOM 1948 C C . LEU A 1 256 ? 15.328 -26.75 11.641 1 97.38 256 LEU A C 1
ATOM 1950 O O . LEU A 1 256 ? 16.234 -26.344 12.375 1 97.38 256 LEU A O 1
ATOM 1954 N N . ALA A 1 257 ? 15.18 -27.953 11.242 1 96.75 257 ALA A N 1
ATOM 1955 C CA . ALA A 1 257 ? 16.172 -28.938 11.648 1 96.75 257 ALA A CA 1
ATOM 1956 C C . ALA A 1 257 ? 17.547 -28.625 11.047 1 96.75 257 ALA A C 1
ATOM 1958 O O . ALA A 1 257 ? 17.625 -28.219 9.891 1 96.75 257 ALA A O 1
ATOM 1959 N N . ALA A 1 258 ? 18.562 -28.891 11.781 1 95.75 258 ALA A N 1
ATOM 1960 C CA . ALA A 1 258 ? 19.922 -28.5 11.406 1 95.75 258 ALA A CA 1
ATOM 1961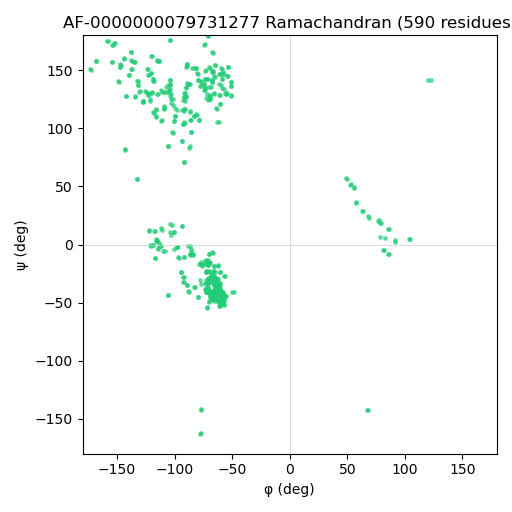 C C . ALA A 1 258 ? 20.359 -29.234 10.141 1 95.75 258 ALA A C 1
ATOM 1963 O O . ALA A 1 258 ? 21.156 -28.688 9.359 1 95.75 258 ALA A O 1
ATOM 1964 N N . ASP A 1 259 ? 19.844 -30.375 9.953 1 96.56 259 ASP A N 1
ATOM 1965 C CA . ASP A 1 259 ? 20.297 -31.172 8.812 1 96.56 259 ASP A CA 1
ATOM 1966 C C . ASP A 1 259 ? 19.266 -31.141 7.688 1 96.56 259 ASP A C 1
ATOM 1968 O O . ASP A 1 259 ? 19.406 -31.875 6.699 1 96.56 259 ASP A O 1
ATOM 1972 N N . SER A 1 260 ? 18.297 -30.266 7.812 1 97.31 260 SER A N 1
ATOM 1973 C CA . SER A 1 260 ? 17.188 -30.25 6.867 1 97.31 260 SER A CA 1
ATOM 1974 C C . SER A 1 260 ? 17.484 -29.344 5.676 1 97.31 260 SER A C 1
ATOM 1976 O O . SER A 1 260 ? 18.062 -28.266 5.84 1 97.31 260 SER A O 1
ATOM 1978 N N . GLU A 1 261 ? 17.109 -29.812 4.484 1 97.94 261 GLU A N 1
ATOM 1979 C CA . GLU A 1 261 ? 17.203 -29.016 3.27 1 97.94 261 GLU A CA 1
ATOM 1980 C C . GLU A 1 261 ? 15.875 -28.297 2.986 1 97.94 261 GLU A C 1
ATOM 1982 O O . GLU A 1 261 ? 15.641 -27.844 1.866 1 97.94 261 GLU A O 1
ATOM 1987 N N . ALA A 1 262 ? 15.031 -28.25 4.012 1 97.62 262 ALA A N 1
ATOM 1988 C CA . ALA A 1 262 ? 13.703 -27.656 3.854 1 97.62 262 ALA A CA 1
ATOM 1989 C C . ALA A 1 262 ? 13.797 -26.203 3.398 1 97.62 262 ALA A C 1
ATOM 1991 O O . ALA A 1 262 ? 14.758 -25.5 3.732 1 97.62 262 ALA A O 1
ATOM 1992 N N . SER A 1 263 ? 12.812 -25.797 2.602 1 97.88 263 SER A N 1
ATOM 1993 C CA . SER A 1 263 ? 12.703 -24.391 2.178 1 97.88 263 SER A CA 1
ATOM 1994 C C . SER A 1 263 ? 12.703 -23.453 3.377 1 97.88 263 SER A C 1
ATOM 1996 O O . SER A 1 263 ? 12.133 -23.781 4.426 1 97.88 263 SER A O 1
ATOM 1998 N N . ALA A 1 264 ? 13.305 -22.297 3.191 1 98.06 264 ALA A N 1
ATOM 1999 C CA . ALA A 1 264 ? 13.281 -21.266 4.215 1 98.06 264 ALA A CA 1
ATOM 2000 C C . ALA A 1 264 ? 11.883 -20.656 4.359 1 98.06 264 ALA A C 1
ATOM 2002 O O . ALA A 1 264 ? 11.57 -20.047 5.379 1 98.06 264 ALA A O 1
ATOM 2003 N N . LEU A 1 265 ? 11.047 -20.75 3.334 1 98.38 265 LEU A N 1
ATOM 2004 C CA . LEU A 1 265 ? 9.664 -20.281 3.375 1 98.38 265 LEU A CA 1
ATOM 2005 C C . LEU A 1 265 ? 8.734 -21.422 3.799 1 98.38 265 LEU A C 1
ATOM 2007 O O . LEU A 1 265 ? 8.734 -22.484 3.193 1 98.38 265 LEU A O 1
ATOM 2011 N N . SER A 1 266 ? 7.98 -21.172 4.848 1 98.62 266 SER A N 1
ATOM 2012 C CA . SER A 1 266 ? 7.012 -22.172 5.301 1 98.62 266 SER A CA 1
ATOM 2013 C C . SER A 1 266 ? 5.859 -22.312 4.316 1 98.62 266 SER A C 1
ATOM 2015 O O . SER A 1 266 ? 5.328 -21.312 3.828 1 98.62 266 SER A O 1
ATOM 2017 N N . ILE A 1 267 ? 5.492 -23.531 4.031 1 98.31 267 ILE A N 1
ATOM 2018 C CA . ILE A 1 267 ? 4.352 -23.781 3.158 1 98.31 267 ILE A CA 1
ATOM 2019 C C . ILE A 1 267 ? 3.207 -24.391 3.967 1 98.31 267 ILE A C 1
ATOM 2021 O O . ILE A 1 267 ? 2.25 -24.922 3.398 1 98.31 267 ILE A O 1
ATOM 2025 N N . GLU A 1 268 ? 3.289 -24.328 5.262 1 98.31 268 GLU A N 1
ATOM 2026 C CA . GLU A 1 268 ? 2.301 -24.938 6.148 1 98.31 268 GLU A CA 1
ATOM 2027 C C . GLU A 1 268 ? 0.925 -24.297 5.957 1 98.31 268 GLU A C 1
ATOM 2029 O O . GLU A 1 268 ? -0.087 -25 5.934 1 98.31 268 GLU A O 1
ATOM 2034 N N . LYS A 1 269 ? 0.858 -23.062 5.848 1 98.44 269 LYS A N 1
ATOM 2035 C CA . LYS A 1 269 ? -0.42 -22.359 5.707 1 98.44 269 LYS A CA 1
ATOM 2036 C C . LYS A 1 269 ? -1.123 -22.766 4.414 1 98.44 269 LYS A C 1
ATOM 2038 O O . LYS A 1 269 ? -2.34 -22.969 4.398 1 98.44 269 LYS A O 1
ATOM 2043 N N . ALA A 1 270 ? -0.354 -22.875 3.309 1 98.62 270 ALA A N 1
ATOM 2044 C CA . ALA A 1 270 ? -0.928 -23.328 2.045 1 98.62 270 ALA A CA 1
ATOM 2045 C C . ALA A 1 270 ? -1.539 -24.719 2.188 1 98.62 270 ALA A C 1
ATOM 2047 O O . ALA A 1 270 ? -2.607 -24.984 1.636 1 98.62 270 ALA A O 1
ATOM 2048 N N . GLY A 1 271 ? -0.833 -25.562 2.904 1 98.44 271 GLY A N 1
ATOM 2049 C CA . GLY A 1 271 ? -1.376 -26.891 3.172 1 98.44 271 GLY A CA 1
ATOM 2050 C C . GLY A 1 271 ? -2.68 -26.859 3.945 1 98.44 271 GLY A C 1
ATOM 2051 O O . GLY A 1 271 ? -3.658 -27.5 3.553 1 98.44 271 GLY A O 1
ATOM 2052 N N . ARG A 1 272 ? -2.713 -26.094 4.969 1 97.94 272 ARG A N 1
ATOM 2053 C CA . ARG A 1 272 ? -3.873 -26.016 5.852 1 97.94 272 ARG A CA 1
ATOM 2054 C C . ARG A 1 272 ? -5.051 -25.344 5.156 1 97.94 272 ARG A C 1
ATOM 2056 O O . ARG A 1 272 ? -6.18 -25.828 5.227 1 97.94 272 ARG A O 1
ATOM 2063 N N . LEU A 1 273 ? -4.805 -24.297 4.418 1 98.12 273 LEU A N 1
ATOM 2064 C CA . LEU A 1 273 ? -5.867 -23.438 3.904 1 98.12 273 LEU A CA 1
ATOM 2065 C C . LEU A 1 273 ? -6.348 -23.938 2.543 1 98.12 273 LEU A C 1
ATOM 2067 O O . LEU A 1 273 ? -7.535 -23.812 2.221 1 98.12 273 LEU A O 1
ATOM 2071 N N . LEU A 1 274 ? -5.422 -24.484 1.73 1 98.56 274 LEU A N 1
ATOM 2072 C CA . LEU A 1 274 ? -5.75 -24.781 0.34 1 98.56 274 LEU A CA 1
ATOM 2073 C C . LEU A 1 274 ? -5.715 -26.281 0.08 1 98.56 274 LEU A C 1
ATOM 2075 O O . LEU A 1 274 ? -6.004 -26.719 -1.031 1 98.56 274 LEU A O 1
ATOM 2079 N N . ASP A 1 275 ? -5.34 -27.031 1.124 1 98.06 275 ASP A N 1
ATOM 2080 C CA . ASP A 1 275 ? -5.094 -28.453 0.911 1 98.06 275 ASP A CA 1
ATOM 2081 C C . ASP A 1 275 ? -4.113 -28.672 -0.238 1 98.06 275 ASP A C 1
ATOM 2083 O O . ASP A 1 275 ? -4.395 -29.438 -1.16 1 98.06 275 ASP A O 1
ATOM 2087 N N . TRP A 1 276 ? -2.973 -27.984 -0.181 1 98.31 276 TRP A N 1
ATOM 2088 C CA . TRP A 1 276 ? -2.014 -27.938 -1.28 1 98.31 276 TRP A CA 1
ATOM 2089 C C . TRP A 1 276 ? -0.597 -28.203 -0.776 1 98.31 276 TRP A C 1
ATOM 2091 O O . TRP A 1 276 ? -0.216 -27.719 0.294 1 98.31 276 TRP A O 1
ATOM 2101 N N . GLU A 1 277 ? 0.148 -28.922 -1.537 1 98.31 277 GLU A N 1
ATOM 2102 C CA . GLU A 1 277 ? 1.583 -29.109 -1.346 1 98.31 277 GLU A CA 1
ATOM 2103 C C . GLU A 1 277 ? 2.324 -29.094 -2.68 1 98.31 277 GLU A C 1
ATOM 2105 O O . GLU A 1 277 ? 1.797 -29.562 -3.693 1 98.31 277 GLU A O 1
ATOM 2110 N N . PRO A 1 278 ? 3.531 -28.562 -2.643 1 98.69 278 PRO A N 1
ATOM 2111 C CA . PRO A 1 278 ? 4.301 -28.625 -3.889 1 98.69 278 PRO A CA 1
ATOM 2112 C C . PRO A 1 278 ? 4.688 -30.047 -4.281 1 98.69 278 PRO A C 1
ATOM 2114 O O . PRO A 1 278 ? 4.898 -30.891 -3.412 1 98.69 278 PRO A O 1
ATOM 2117 N N . GLU A 1 279 ? 4.777 -30.266 -5.598 1 98.38 279 GLU A N 1
ATOM 2118 C CA . GLU A 1 279 ? 5.062 -31.625 -6.074 1 98.38 279 GLU A CA 1
ATOM 2119 C C . GLU A 1 279 ? 6.387 -31.672 -6.828 1 98.38 279 GLU A C 1
ATOM 2121 O O . GLU A 1 279 ? 6.895 -32.75 -7.121 1 98.38 279 GLU A O 1
ATOM 2126 N N . HIS A 1 280 ? 6.922 -30.578 -7.141 1 98.19 280 HIS A N 1
ATOM 2127 C CA . HIS A 1 280 ? 8.102 -30.562 -7.996 1 98.19 280 HIS A CA 1
ATOM 2128 C C . HIS A 1 280 ? 9.32 -30.047 -7.242 1 98.19 280 HIS A C 1
ATOM 2130 O O . HIS A 1 280 ? 9.273 -28.969 -6.629 1 98.19 280 HIS A O 1
ATOM 2136 N N . GLY A 1 281 ? 10.43 -30.797 -7.297 1 97.62 281 GLY A N 1
ATOM 2137 C CA . GLY A 1 281 ? 11.742 -30.406 -6.793 1 97.62 281 GLY A CA 1
ATOM 2138 C C . GLY A 1 281 ? 12.781 -30.266 -7.883 1 97.62 281 GLY A C 1
ATOM 2139 O O . GLY A 1 281 ? 12.664 -30.875 -8.953 1 97.62 281 GLY A O 1
ATOM 2140 N N . TRP A 1 282 ? 13.867 -29.484 -7.539 1 97.31 282 TRP A N 1
ATOM 2141 C CA . TRP A 1 282 ? 14.82 -29.109 -8.578 1 97.31 282 TRP A CA 1
ATOM 2142 C C . TRP A 1 282 ? 15.586 -30.328 -9.07 1 97.31 282 TRP A C 1
ATOM 2144 O O . TRP A 1 282 ? 15.992 -30.391 -10.234 1 97.31 282 TRP A O 1
ATOM 2154 N N . ARG A 1 283 ? 15.812 -31.328 -8.297 1 96.94 283 ARG A N 1
ATOM 2155 C CA . ARG A 1 283 ? 16.641 -32.5 -8.641 1 96.94 283 ARG A CA 1
ATOM 2156 C C . ARG A 1 283 ? 16.047 -33.25 -9.82 1 96.94 283 ARG A C 1
ATOM 2158 O O . ARG A 1 283 ? 16.781 -33.781 -10.664 1 96.94 283 ARG A O 1
ATOM 2165 N N . THR A 1 284 ? 14.758 -33.219 -9.883 1 96.62 284 THR A N 1
ATOM 2166 C CA . THR A 1 284 ? 14.086 -33.938 -10.961 1 96.62 284 THR A CA 1
ATOM 2167 C C . THR A 1 284 ? 13.555 -32.969 -12.008 1 96.62 284 THR A C 1
ATOM 2169 O O . THR A 1 284 ? 13.805 -33.156 -13.203 1 96.62 284 THR A O 1
ATOM 2172 N N . ALA A 1 285 ? 12.945 -31.875 -11.609 1 97.56 285 ALA A N 1
ATOM 2173 C CA . ALA A 1 285 ? 12.234 -30.969 -12.5 1 97.56 285 ALA A CA 1
ATOM 2174 C C . ALA A 1 285 ? 13.203 -30.172 -13.359 1 97.56 285 ALA A C 1
ATOM 2176 O O . ALA A 1 285 ? 12.859 -29.766 -14.477 1 97.56 285 ALA A O 1
ATOM 2177 N N . SER A 1 286 ? 14.469 -30.031 -12.906 1 96.31 286 SER A N 1
ATOM 2178 C CA . SER A 1 286 ? 15.422 -29.188 -13.625 1 96.31 286 SER A CA 1
ATOM 2179 C C . SER A 1 286 ? 15.875 -29.859 -14.914 1 96.31 286 SER A C 1
ATOM 2181 O O . SER A 1 286 ? 16.438 -29.203 -15.797 1 96.31 286 SER A O 1
ATOM 2183 N N . GLU A 1 287 ? 15.602 -31.141 -15.039 1 95.75 287 GLU A N 1
ATOM 2184 C CA . GLU A 1 287 ? 16.078 -31.875 -16.203 1 95.75 287 GLU A CA 1
ATOM 2185 C C . GLU A 1 287 ? 14.922 -32.375 -17.062 1 95.75 287 GLU A C 1
ATOM 2187 O O . GLU A 1 287 ? 15.133 -33.094 -18.047 1 95.75 287 GLU A O 1
ATOM 2192 N N . GLU A 1 288 ? 13.734 -32 -16.656 1 96.5 288 GLU A N 1
ATOM 2193 C CA . GLU A 1 288 ? 12.555 -32.5 -17.359 1 96.5 288 GLU A CA 1
ATOM 2194 C C . GLU A 1 288 ? 12.398 -31.797 -18.719 1 96.5 288 GLU A C 1
ATOM 2196 O O . GLU A 1 288 ? 12.648 -30.594 -18.828 1 96.5 288 GLU A O 1
ATOM 2201 N N . ALA A 1 289 ? 12.055 -32.594 -19.688 1 93.31 289 ALA A N 1
ATOM 2202 C CA . ALA A 1 289 ? 11.734 -32.031 -21 1 93.31 289 ALA A CA 1
ATOM 2203 C C . ALA A 1 289 ? 10.227 -31.781 -21.141 1 93.31 289 ALA A C 1
ATOM 2205 O O . ALA A 1 289 ? 9.477 -32.719 -21.422 1 93.31 289 ALA A O 1
ATOM 2206 N N . VAL A 1 290 ? 9.797 -30.688 -20.781 1 92.56 290 VAL A N 1
ATOM 2207 C CA . VAL A 1 290 ? 8.391 -30.297 -20.844 1 92.56 290 VAL A CA 1
ATOM 2208 C C . VAL A 1 290 ? 8.242 -29.047 -21.703 1 92.56 290 VAL A C 1
ATOM 2210 O O . VAL A 1 290 ? 8.938 -28.062 -21.484 1 92.56 290 VAL A O 1
ATOM 2213 N N . GLU A 1 291 ? 7.441 -29.094 -22.734 1 91.25 291 GLU A N 1
ATOM 2214 C CA . GLU A 1 291 ? 7.172 -27.906 -23.547 1 91.25 291 GLU A CA 1
ATOM 2215 C C . GLU A 1 291 ? 6.191 -26.969 -22.844 1 91.25 291 GLU A C 1
ATOM 2217 O O . GLU A 1 291 ? 5.219 -27.422 -22.25 1 91.25 291 GLU A O 1
ATOM 2222 N N . PRO A 1 292 ? 6.508 -25.734 -22.891 1 93 292 PRO A N 1
ATOM 2223 C CA . PRO A 1 292 ? 5.527 -24.797 -22.328 1 93 292 PRO A CA 1
ATOM 2224 C C . PRO A 1 292 ? 4.164 -24.906 -23.016 1 93 292 PRO A C 1
ATOM 2226 O O . PRO A 1 292 ? 4.09 -25.234 -24.203 1 93 292 PRO A O 1
ATOM 2229 N N . PRO A 1 293 ? 3.131 -24.641 -22.234 1 94.38 293 PRO A N 1
ATOM 2230 C CA . PRO A 1 293 ? 1.791 -24.734 -22.828 1 94.38 293 PRO A CA 1
ATOM 2231 C C . PRO A 1 293 ? 1.599 -23.797 -24.016 1 94.38 293 PRO A C 1
ATOM 2233 O O . PRO A 1 293 ? 2.072 -22.656 -23.984 1 94.38 293 PRO A O 1
ATOM 2236 N N . GLN A 1 294 ? 1.048 -24.312 -25.016 1 90.62 294 GLN A N 1
ATOM 2237 C CA . GLN A 1 294 ? 0.629 -23.531 -26.172 1 90.62 294 GLN A CA 1
ATOM 2238 C C . GLN A 1 294 ? -0.862 -23.203 -26.109 1 90.62 294 GLN A C 1
ATOM 2240 O O . GLN A 1 294 ? -1.697 -24.109 -26.172 1 90.62 294 GLN A O 1
ATOM 2245 N N . LEU A 1 295 ? -1.2 -21.953 -26 1 93.56 295 LEU A N 1
ATOM 2246 C CA . LEU A 1 295 ? -2.594 -21.578 -25.797 1 93.56 295 LEU A CA 1
ATOM 2247 C C . LEU A 1 295 ? -3.291 -21.328 -27.125 1 93.56 295 LEU A C 1
ATOM 2249 O O . LEU A 1 295 ? -4.5 -21.078 -27.156 1 93.56 295 LEU A O 1
ATOM 2253 N N . VAL A 1 296 ? -2.451 -21.297 -28.078 1 87.81 296 VAL A N 1
ATOM 2254 C CA . VAL A 1 296 ? -3.012 -21.188 -29.422 1 87.81 296 VAL A CA 1
ATOM 2255 C C . VAL A 1 296 ? -2.893 -22.531 -30.141 1 87.81 296 VAL A C 1
ATOM 2257 O O . VAL A 1 296 ? -1.941 -23.281 -29.922 1 87.81 296 VAL A O 1
ATOM 2260 N N . ALA A 1 297 ? -3.918 -22.859 -30.797 1 72.25 297 ALA A N 1
ATOM 2261 C CA . ALA A 1 297 ? -3.959 -24.141 -31.516 1 72.25 297 ALA A CA 1
ATOM 2262 C C . ALA A 1 297 ? -3.17 -24.062 -32.812 1 72.25 297 ALA A C 1
ATOM 2264 O O . ALA A 1 297 ? -3.117 -23 -33.438 1 72.25 297 ALA A O 1
ATOM 2265 N N . MET B 1 1 ? 22.594 30.031 5.5 1 46.34 1 MET B N 1
ATOM 2266 C CA . MET B 1 1 ? 22.141 29.406 4.262 1 46.34 1 MET B CA 1
ATOM 2267 C C . MET B 1 1 ? 20.703 28.922 4.398 1 46.34 1 MET B C 1
ATOM 2269 O O . MET B 1 1 ? 20.359 28.25 5.371 1 46.34 1 MET B O 1
ATOM 2273 N N . THR B 1 2 ? 19.812 29.562 3.66 1 66.75 2 THR B N 1
ATOM 2274 C CA . THR B 1 2 ? 18.391 29.406 3.975 1 66.75 2 THR B CA 1
ATOM 2275 C C . THR B 1 2 ? 17.906 28 3.625 1 66.75 2 THR B C 1
ATOM 2277 O O . THR B 1 2 ? 18.359 27.406 2.652 1 66.75 2 THR B O 1
ATOM 2280 N N . ARG B 1 3 ? 17.281 27.281 4.582 1 90.25 3 ARG B N 1
ATOM 2281 C CA . ARG B 1 3 ? 16.75 25.938 4.402 1 90.25 3 ARG B CA 1
ATOM 2282 C C . ARG B 1 3 ? 15.617 25.938 3.371 1 90.25 3 ARG B C 1
ATOM 2284 O O . ARG B 1 3 ? 14.727 26.781 3.414 1 90.25 3 ARG B O 1
ATOM 2291 N N . THR B 1 4 ? 15.82 25.219 2.26 1 97.75 4 THR B N 1
ATOM 2292 C CA . THR B 1 4 ? 14.812 25.125 1.212 1 97.75 4 THR B CA 1
ATOM 2293 C C . THR B 1 4 ? 13.906 23.922 1.446 1 97.75 4 THR B C 1
ATOM 2295 O O . THR B 1 4 ? 14.383 22.828 1.778 1 97.75 4 THR B O 1
ATOM 2298 N N . VAL B 1 5 ? 12.594 24.172 1.384 1 98.69 5 VAL B N 1
ATOM 2299 C CA . VAL B 1 5 ? 11.602 23.109 1.496 1 98.69 5 VAL B CA 1
ATOM 2300 C C . VAL B 1 5 ? 10.656 23.156 0.298 1 98.69 5 VAL B C 1
ATOM 2302 O O . VAL B 1 5 ? 10.242 24.234 -0.134 1 98.69 5 VAL B O 1
ATOM 2305 N N . VAL B 1 6 ? 10.43 22 -0.32 1 98.81 6 VAL B N 1
ATOM 2306 C CA . VAL B 1 6 ? 9.406 21.875 -1.349 1 98.81 6 VAL B CA 1
ATOM 2307 C C . VAL B 1 6 ? 8.086 21.438 -0.712 1 98.81 6 VAL B C 1
ATOM 2309 O O . VAL B 1 6 ? 8.047 20.469 0.055 1 98.81 6 VAL B O 1
ATOM 2312 N N . VAL B 1 7 ? 7.004 22.188 -0.966 1 98.81 7 VAL B N 1
ATOM 2313 C CA . VAL B 1 7 ? 5.668 21.828 -0.499 1 98.81 7 VAL B CA 1
ATOM 2314 C C . VAL B 1 7 ? 4.754 21.562 -1.695 1 98.81 7 VAL B C 1
ATOM 2316 O O . VAL B 1 7 ? 4.418 22.484 -2.443 1 98.81 7 VAL B O 1
ATOM 2319 N N . THR B 1 8 ? 4.402 20.297 -1.857 1 98.81 8 THR B N 1
ATOM 2320 C CA . THR B 1 8 ? 3.428 20 -2.898 1 98.81 8 THR B CA 1
ATOM 2321 C C . THR B 1 8 ? 2.004 20.188 -2.385 1 98.81 8 THR B C 1
ATOM 2323 O O . THR B 1 8 ? 1.733 19.984 -1.199 1 98.81 8 THR B O 1
ATOM 2326 N N . GLY B 1 9 ? 1.106 20.531 -3.342 1 97.56 9 GLY B N 1
ATOM 2327 C CA . GLY B 1 9 ? -0.239 20.875 -2.908 1 97.56 9 GLY B CA 1
ATOM 2328 C C . GLY B 1 9 ? -0.302 22.188 -2.141 1 97.56 9 GLY B C 1
ATOM 2329 O O . GLY B 1 9 ? -1.214 22.391 -1.339 1 97.56 9 GLY B O 1
ATOM 2330 N N . GLY B 1 10 ? 0.658 23.016 -2.365 1 97.06 10 GLY B N 1
ATOM 2331 C CA . GLY B 1 10 ? 0.843 24.188 -1.535 1 97.06 10 GLY B CA 1
ATOM 2332 C C . GLY B 1 10 ? -0.205 25.266 -1.776 1 97.06 10 GLY B C 1
ATOM 2333 O O . GLY B 1 10 ? -0.39 26.156 -0.947 1 97.06 10 GLY B O 1
ATOM 2334 N N . ARG B 1 11 ? -0.896 25.172 -2.875 1 94.75 11 ARG B N 1
ATOM 2335 C CA . ARG B 1 11 ? -1.897 26.188 -3.168 1 94.75 11 ARG B CA 1
ATOM 2336 C C . ARG B 1 11 ? -3.293 25.719 -2.777 1 94.75 11 ARG B C 1
ATOM 2338 O O . ARG B 1 11 ? -4.27 26.453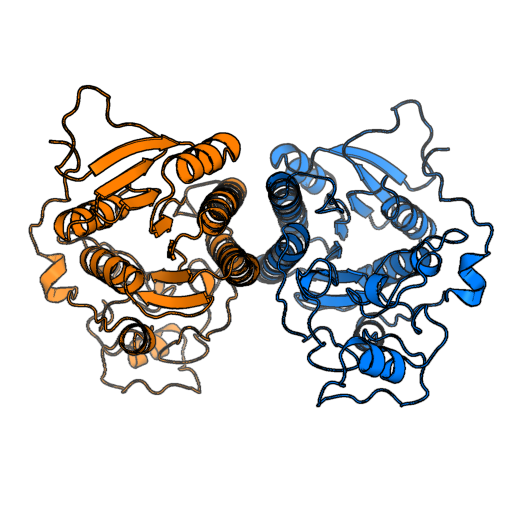 -2.938 1 94.75 11 ARG B O 1
ATOM 2345 N N . GLY B 1 12 ? -3.375 24.516 -2.297 1 94.62 12 GLY B N 1
ATOM 2346 C CA . GLY B 1 12 ? -4.66 23.969 -1.883 1 94.62 12 GLY B CA 1
ATOM 2347 C C . GLY B 1 12 ? -5.191 24.609 -0.612 1 94.62 12 GLY B C 1
ATOM 2348 O O . GLY B 1 12 ? -4.535 25.469 -0.015 1 94.62 12 GLY B O 1
ATOM 2349 N N . ARG B 1 13 ? -6.375 24.156 -0.192 1 93.81 13 ARG B N 1
ATOM 2350 C CA . ARG B 1 13 ? -7.086 24.734 0.945 1 93.81 13 ARG B CA 1
ATOM 2351 C C . ARG B 1 13 ? -6.246 24.656 2.215 1 93.81 13 ARG B C 1
ATOM 2353 O O . ARG B 1 13 ? -6.121 25.641 2.951 1 93.81 13 ARG B O 1
ATOM 2360 N N . SER B 1 14 ? -5.676 23.5 2.516 1 96.75 14 SER B N 1
ATOM 2361 C CA . SER B 1 14 ? -4.863 23.359 3.719 1 96.75 14 SER B CA 1
ATOM 2362 C C . SER B 1 14 ? -3.389 23.625 3.42 1 96.75 14 SER B C 1
ATOM 2364 O O . SER B 1 14 ? -2.654 24.125 4.277 1 96.75 14 SER B O 1
ATOM 2366 N N . GLY B 1 15 ? -2.963 23.375 2.191 1 97.88 15 GLY B N 1
ATOM 2367 C CA . GLY B 1 15 ? -1.565 23.531 1.82 1 97.88 15 GLY B CA 1
ATOM 2368 C C . GLY B 1 15 ? -1.066 24.953 1.959 1 97.88 15 GLY B C 1
ATOM 2369 O O . GLY B 1 15 ? 0.07 25.188 2.379 1 97.88 15 GLY B O 1
ATOM 2370 N N . ARG B 1 16 ? -1.926 25.922 1.649 1 97.31 16 ARG B N 1
ATOM 2371 C CA . ARG B 1 16 ? -1.518 27.312 1.673 1 97.31 16 ARG B CA 1
ATOM 2372 C C . ARG B 1 16 ? -1.167 27.766 3.09 1 97.31 16 ARG B C 1
ATOM 2374 O O . ARG B 1 16 ? -0.329 28.641 3.277 1 97.31 16 ARG B O 1
ATOM 2381 N N . TRP B 1 17 ? -1.772 27.156 4.098 1 98.38 17 TRP B N 1
ATOM 2382 C CA . TRP B 1 17 ? -1.478 27.469 5.492 1 98.38 17 TRP B CA 1
ATOM 2383 C C . TRP B 1 17 ? -0.106 26.938 5.895 1 98.38 17 TRP B C 1
ATOM 2385 O O . TRP B 1 17 ? 0.617 27.578 6.66 1 98.38 17 TRP B O 1
ATOM 2395 N N . ILE B 1 18 ? 0.239 25.766 5.355 1 98.75 18 ILE B N 1
ATOM 2396 C CA . ILE B 1 18 ? 1.546 25.172 5.605 1 98.75 18 ILE B CA 1
ATOM 2397 C C . ILE B 1 18 ? 2.639 26.031 4.973 1 98.75 18 ILE B C 1
ATOM 2399 O O . ILE B 1 18 ? 3.625 26.375 5.629 1 98.75 18 ILE B O 1
ATOM 2403 N N . VAL B 1 19 ? 2.406 26.438 3.73 1 98.38 19 VAL B N 1
ATOM 2404 C CA . VAL B 1 19 ? 3.369 27.234 2.988 1 98.38 19 VAL B CA 1
ATOM 2405 C C . VAL B 1 19 ? 3.605 28.562 3.717 1 98.38 19 VAL B C 1
ATOM 2407 O O . VAL B 1 19 ? 4.75 28.953 3.957 1 98.38 19 VAL B O 1
ATOM 2410 N N . ASP B 1 20 ? 2.557 29.203 4.109 1 98.06 20 ASP B N 1
ATOM 2411 C CA . ASP B 1 20 ? 2.637 30.5 4.773 1 98.06 20 ASP B CA 1
ATOM 2412 C C . ASP B 1 20 ? 3.4 30.391 6.094 1 98.06 20 ASP B C 1
ATOM 2414 O O . ASP B 1 20 ? 4.273 31.219 6.379 1 98.06 20 ASP B O 1
ATOM 2418 N N . HIS B 1 21 ? 3.084 29.406 6.859 1 98.25 21 HIS B N 1
ATOM 2419 C CA . HIS B 1 21 ? 3.715 29.219 8.164 1 98.25 21 HIS B CA 1
ATOM 2420 C C . HIS B 1 21 ? 5.207 28.938 8.016 1 98.25 21 HIS B C 1
ATOM 2422 O O . HIS B 1 21 ? 6.023 29.547 8.719 1 98.25 21 HIS B O 1
ATOM 2428 N N . LEU B 1 22 ? 5.578 28.047 7.09 1 98.25 22 LEU B N 1
ATOM 2429 C CA . LEU B 1 22 ? 6.98 27.703 6.906 1 98.25 22 LEU B CA 1
ATOM 2430 C C . LEU B 1 22 ? 7.781 28.906 6.418 1 98.25 22 LEU B C 1
ATOM 2432 O O . LEU B 1 22 ? 8.914 29.125 6.859 1 98.25 22 LEU B O 1
ATOM 2436 N N . ALA B 1 23 ? 7.18 29.688 5.543 1 97.25 23 ALA B N 1
ATOM 2437 C CA . ALA B 1 23 ? 7.844 30.922 5.094 1 97.25 23 ALA B CA 1
ATOM 2438 C C . ALA B 1 23 ? 8.086 31.875 6.258 1 97.25 23 ALA B C 1
ATOM 2440 O O . ALA B 1 23 ? 9.148 32.469 6.359 1 97.25 23 ALA B O 1
ATOM 2441 N N . SER B 1 24 ? 7.137 31.969 7.125 1 96.75 24 SER B N 1
ATOM 2442 C CA . SER B 1 24 ? 7.246 32.844 8.289 1 96.75 24 SER B CA 1
ATOM 2443 C C . SER B 1 24 ? 8.32 32.344 9.25 1 96.75 24 SER B C 1
ATOM 2445 O O . SER B 1 24 ? 8.867 33.156 10.023 1 96.75 24 SER B O 1
ATOM 2447 N N . GLU B 1 25 ? 8.617 31.078 9.211 1 96.12 25 GLU B N 1
ATOM 2448 C CA . GLU B 1 25 ? 9.641 30.5 10.07 1 96.12 25 GLU B CA 1
ATOM 2449 C C . GLU B 1 25 ? 11.023 30.609 9.438 1 96.12 25 GLU B C 1
ATOM 2451 O O . GLU B 1 25 ? 12 30.078 9.977 1 96.12 25 GLU B O 1
ATOM 2456 N N . GLY B 1 26 ? 11.102 31.156 8.234 1 95.69 26 GLY B N 1
ATOM 2457 C CA . GLY B 1 26 ? 12.398 31.453 7.637 1 95.69 26 GLY B CA 1
ATOM 2458 C C . GLY B 1 26 ? 12.797 30.453 6.562 1 95.69 26 GLY B C 1
ATOM 2459 O O . GLY B 1 26 ? 13.898 30.547 6.012 1 95.69 26 GLY B O 1
ATOM 2460 N N . TRP B 1 27 ? 11.93 29.516 6.219 1 97.31 27 TRP B N 1
ATOM 2461 C CA . TRP B 1 27 ? 12.211 28.594 5.113 1 97.31 27 TRP B CA 1
ATOM 2462 C C . TRP B 1 27 ? 12.07 29.312 3.771 1 97.31 27 TRP B C 1
ATOM 2464 O O . TRP B 1 27 ? 11.227 30.188 3.613 1 97.31 27 TRP B O 1
ATOM 2474 N N . THR B 1 28 ? 12.93 28.969 2.865 1 97.81 28 THR B N 1
ATOM 2475 C CA . THR B 1 28 ? 12.641 29.219 1.459 1 97.81 28 THR B CA 1
ATOM 2476 C C . THR B 1 28 ? 11.727 28.125 0.897 1 97.81 28 THR B C 1
ATOM 2478 O O . THR B 1 28 ? 12.141 26.984 0.753 1 97.81 28 THR B O 1
ATOM 2481 N N . VAL B 1 29 ? 10.469 28.562 0.565 1 98.12 29 VAL B N 1
ATOM 2482 C CA . VAL B 1 29 ? 9.461 27.562 0.21 1 98.12 29 VAL B CA 1
ATOM 2483 C C . VAL B 1 29 ? 9.281 27.531 -1.306 1 98.12 29 VAL B C 1
ATOM 2485 O O . VAL B 1 29 ? 9.016 28.562 -1.93 1 98.12 29 VAL B O 1
ATOM 2488 N N . VAL B 1 30 ? 9.492 26.406 -1.906 1 98.06 30 VAL B N 1
ATOM 2489 C CA . VAL B 1 30 ? 9.047 26.156 -3.271 1 98.06 30 VAL B CA 1
ATOM 2490 C C . VAL B 1 30 ? 7.66 25.516 -3.254 1 98.06 30 VAL B C 1
ATOM 2492 O O . VAL B 1 30 ? 7.516 24.328 -2.91 1 98.06 30 VAL B O 1
ATOM 2495 N N . CYS B 1 31 ? 6.672 26.281 -3.592 1 97.75 31 CYS B N 1
ATOM 2496 C CA . CYS B 1 31 ? 5.273 25.875 -3.594 1 97.75 31 CYS B CA 1
ATOM 2497 C C . CYS B 1 31 ? 4.895 25.219 -4.914 1 97.75 31 CYS B C 1
ATOM 2499 O O . CYS B 1 31 ? 4.855 25.875 -5.953 1 97.75 31 CYS B O 1
ATOM 2501 N N . VAL B 1 32 ? 4.57 23.938 -4.848 1 97.81 32 VAL B N 1
ATOM 2502 C CA . VAL B 1 32 ? 4.293 23.141 -6.047 1 97.81 32 VAL B CA 1
ATOM 2503 C C . VAL B 1 32 ? 2.801 22.812 -6.113 1 97.81 32 VAL B C 1
ATOM 2505 O O . VAL B 1 32 ? 2.215 22.359 -5.133 1 97.81 32 VAL B O 1
ATOM 2508 N N . ASP B 1 33 ? 2.232 23.047 -7.234 1 96 33 ASP B N 1
ATOM 2509 C CA . ASP B 1 33 ? 0.844 22.703 -7.52 1 96 33 ASP B CA 1
ATOM 2510 C C . ASP B 1 33 ? 0.636 22.453 -9.008 1 96 33 ASP B C 1
ATOM 2512 O O . ASP B 1 33 ? 1.565 22.594 -9.805 1 96 33 ASP B O 1
ATOM 2516 N N . GLN B 1 34 ? -0.592 22 -9.336 1 92.69 34 GLN B N 1
ATOM 2517 C CA . GLN B 1 34 ? -0.876 21.672 -10.734 1 92.69 34 GLN B CA 1
ATOM 2518 C C . GLN B 1 34 ? -0.852 22.938 -11.602 1 92.69 34 GLN B C 1
ATOM 2520 O O . GLN B 1 34 ? -0.459 22.875 -12.766 1 92.69 34 GLN B O 1
ATOM 2525 N N . ASP B 1 35 ? -1.225 24.078 -10.93 1 86.5 35 ASP B N 1
ATOM 2526 C CA . ASP B 1 35 ? -1.28 25.328 -11.68 1 86.5 35 ASP B CA 1
ATOM 2527 C C . ASP B 1 35 ? -0.384 26.391 -11.055 1 86.5 35 ASP B C 1
ATOM 2529 O O . ASP B 1 35 ? -0.199 26.406 -9.836 1 86.5 35 ASP B O 1
ATOM 2533 N N . HIS B 1 36 ? 0.173 27.203 -11.906 1 85.81 36 HIS B N 1
ATOM 2534 C CA . HIS B 1 36 ? 0.909 28.375 -11.477 1 85.81 36 HIS B CA 1
ATOM 2535 C C . HIS B 1 36 ? -0.011 29.594 -11.367 1 85.81 36 HIS B C 1
ATOM 2537 O O . HIS B 1 36 ? -0.875 29.797 -12.219 1 85.81 36 HIS B O 1
ATOM 2543 N N . PRO B 1 37 ? 0.136 30.328 -10.297 1 83.62 37 PRO B N 1
ATOM 2544 C CA . PRO B 1 37 ? -0.761 31.469 -10.164 1 83.62 37 PRO B CA 1
ATOM 2545 C C . PRO B 1 37 ? -0.498 32.562 -11.219 1 83.62 37 PRO B C 1
ATOM 2547 O O . PRO B 1 37 ? -1.312 33.469 -11.398 1 83.62 37 PRO B O 1
ATOM 2550 N N . GLY B 1 38 ? 0.465 32.5 -11.992 1 81.25 38 GLY B N 1
ATOM 2551 C CA . GLY B 1 38 ? 0.835 33.469 -12.992 1 81.25 38 GLY B CA 1
ATOM 2552 C C . GLY B 1 38 ? 2.225 34.062 -12.781 1 81.25 38 GLY B C 1
ATOM 2553 O O . GLY B 1 38 ? 2.672 34.219 -11.641 1 81.25 38 GLY B O 1
ATOM 2554 N N . TRP B 1 39 ? 2.934 34.281 -13.836 1 75.44 39 TRP B N 1
ATOM 2555 C CA . TRP B 1 39 ? 4.324 34.719 -13.781 1 75.44 39 TRP B CA 1
ATOM 2556 C C . TRP B 1 39 ? 4.414 36.219 -13.438 1 75.44 39 TRP B C 1
ATOM 2558 O O . TRP B 1 39 ? 5.43 36.688 -12.914 1 75.44 39 TRP B O 1
ATOM 2568 N N . GLU B 1 40 ? 3.35 36.906 -13.547 1 75.69 40 GLU B N 1
ATOM 2569 C CA . GLU B 1 40 ? 3.367 38.344 -13.32 1 75.69 40 GLU B CA 1
ATOM 2570 C C . GLU B 1 40 ? 2.838 38.688 -11.938 1 75.69 40 GLU B C 1
ATOM 2572 O O . GLU B 1 40 ? 2.744 39.875 -11.578 1 75.69 40 GLU B O 1
ATOM 2577 N N . ILE B 1 41 ? 2.713 37.625 -11.203 1 77.62 41 ILE B N 1
ATOM 2578 C CA . ILE B 1 41 ? 2.139 37.875 -9.891 1 77.62 41 ILE B CA 1
ATOM 2579 C C . ILE B 1 41 ? 3.238 37.844 -8.828 1 77.62 41 ILE B C 1
ATOM 2581 O O . ILE B 1 41 ? 4.082 36.938 -8.836 1 77.62 41 ILE B O 1
ATOM 2585 N N . ASP B 1 42 ? 3.299 38.906 -8.023 1 82.31 42 ASP B N 1
ATOM 2586 C CA . ASP B 1 42 ? 4.262 38.906 -6.926 1 82.31 42 ASP B CA 1
ATOM 2587 C C . ASP B 1 42 ? 3.938 37.844 -5.895 1 82.31 42 ASP B C 1
ATOM 2589 O O . ASP B 1 42 ? 2.795 37.719 -5.445 1 82.31 42 ASP B O 1
ATOM 2593 N N . SER B 1 43 ? 4.941 37.094 -5.559 1 86.38 43 SER B N 1
ATOM 2594 C CA . SER B 1 43 ? 4.781 36.031 -4.559 1 86.38 43 SER B CA 1
ATOM 2595 C C . SER B 1 43 ? 5.07 36.562 -3.156 1 86.38 43 SER B C 1
ATOM 2597 O O . SER B 1 43 ? 5.781 37.562 -2.992 1 86.38 43 SER B O 1
ATOM 2599 N N . ARG B 1 44 ? 4.465 35.938 -2.211 1 90 44 ARG B N 1
ATOM 2600 C CA . ARG B 1 44 ? 4.84 36.125 -0.813 1 90 44 ARG B CA 1
ATOM 2601 C C . ARG B 1 44 ? 6.344 35.938 -0.617 1 90 44 ARG B C 1
ATOM 2603 O O . ARG B 1 44 ? 6.945 35.062 -1.233 1 90 44 ARG B O 1
ATOM 2610 N N . GLU B 1 45 ? 6.961 36.875 0.208 1 91.94 45 GLU B N 1
ATOM 2611 C CA . GLU B 1 45 ? 8.383 36.75 0.491 1 91.94 45 GLU B CA 1
ATOM 2612 C C . GLU B 1 45 ? 8.727 35.344 0.978 1 91.94 45 GLU B C 1
ATOM 2614 O O . GLU B 1 45 ? 8.023 34.781 1.827 1 91.94 45 GLU B O 1
ATOM 2619 N N . GLY B 1 46 ? 9.688 34.75 0.357 1 94.5 46 GLY B N 1
ATOM 2620 C CA . GLY B 1 46 ? 10.156 33.438 0.78 1 94.5 46 GLY B CA 1
ATOM 2621 C C . GLY B 1 46 ? 9.445 32.312 0.072 1 94.5 46 GLY B C 1
ATOM 2622 O O . GLY B 1 46 ? 9.734 31.125 0.336 1 94.5 46 GLY B O 1
ATOM 2623 N N . VAL B 1 47 ? 8.547 32.625 -0.889 1 96.06 47 VAL B N 1
ATOM 2624 C CA . VAL B 1 47 ? 7.781 31.594 -1.579 1 96.06 47 VAL B CA 1
ATOM 2625 C C . VAL B 1 47 ? 8.016 31.703 -3.084 1 96.06 47 VAL B C 1
ATOM 2627 O O . VAL B 1 47 ? 7.941 32.781 -3.658 1 96.06 47 VAL B O 1
ATOM 2630 N N . ASP B 1 48 ? 8.359 30.625 -3.717 1 94.19 48 ASP B N 1
ATOM 2631 C CA . ASP B 1 48 ? 8.445 30.484 -5.168 1 94.19 48 ASP B CA 1
ATOM 2632 C C . ASP B 1 48 ? 7.461 29.438 -5.672 1 94.19 48 ASP B C 1
ATOM 2634 O O . ASP B 1 48 ? 7.297 28.391 -5.043 1 94.19 48 ASP B O 1
ATOM 2638 N N . PHE B 1 49 ? 6.844 29.734 -6.828 1 95.31 49 PHE B N 1
ATOM 2639 C CA . PHE B 1 49 ? 5.82 28.828 -7.344 1 95.31 49 PHE B CA 1
ATOM 2640 C C . PHE B 1 49 ? 6.359 28 -8.5 1 95.31 49 PHE B C 1
ATOM 2642 O O . PHE B 1 49 ? 7.105 28.5 -9.344 1 95.31 49 PHE B O 1
ATOM 2649 N N . ARG B 1 50 ? 6.008 26.719 -8.5 1 95.38 50 ARG B N 1
ATOM 2650 C CA . ARG B 1 50 ? 6.27 25.812 -9.617 1 95.38 50 ARG B CA 1
ATOM 2651 C C . ARG B 1 50 ? 5.016 25.047 -10 1 95.38 50 ARG B C 1
ATOM 2653 O O . ARG B 1 50 ? 4.281 24.578 -9.125 1 95.38 50 ARG B O 1
ATOM 2660 N N . ALA B 1 51 ? 4.691 25.016 -11.289 1 95.62 51 ALA B N 1
ATOM 2661 C CA . ALA B 1 51 ? 3.615 24.156 -11.781 1 95.62 51 ALA B CA 1
ATOM 2662 C C . ALA B 1 51 ? 4.148 22.781 -12.195 1 95.62 51 ALA B C 1
ATOM 2664 O O . ALA B 1 51 ? 4.98 22.688 -13.102 1 95.62 51 ALA B O 1
ATOM 2665 N N . VAL B 1 52 ? 3.693 21.734 -11.5 1 95.88 52 VAL B N 1
ATOM 2666 C CA . VAL B 1 52 ? 4.145 20.375 -11.75 1 95.88 52 VAL B CA 1
ATOM 2667 C C . VAL B 1 52 ? 2.975 19.406 -11.594 1 95.88 52 VAL B C 1
ATOM 2669 O O . VAL B 1 52 ? 2.209 19.5 -10.633 1 95.88 52 VAL B O 1
ATOM 2672 N N . ASP B 1 53 ? 2.74 18.578 -12.562 1 96.69 53 ASP B N 1
ATOM 2673 C CA . ASP B 1 53 ? 1.91 17.391 -12.383 1 96.69 53 ASP B CA 1
ATOM 2674 C C . ASP B 1 53 ? 2.693 16.281 -11.703 1 96.69 53 ASP B C 1
ATOM 2676 O O . ASP B 1 53 ? 3.539 15.633 -12.328 1 96.69 53 ASP B O 1
ATOM 2680 N N . LEU B 1 54 ? 2.395 16.031 -10.492 1 97.25 54 LEU B N 1
ATOM 2681 C CA . LEU B 1 54 ? 3.188 15.117 -9.672 1 97.25 54 LEU B CA 1
ATOM 2682 C C . LEU B 1 54 ? 3.023 13.68 -10.148 1 97.25 54 LEU B C 1
ATOM 2684 O O . LEU B 1 54 ? 3.797 12.797 -9.766 1 97.25 54 LEU B O 1
ATOM 2688 N N . THR B 1 55 ? 1.969 13.391 -10.984 1 96.5 55 THR B N 1
ATOM 2689 C CA . THR B 1 55 ? 1.821 12.047 -11.531 1 96.5 55 THR B CA 1
ATOM 2690 C C . THR B 1 55 ? 2.773 11.836 -12.703 1 96.5 55 THR B C 1
ATOM 2692 O O . THR B 1 55 ? 2.984 10.703 -13.141 1 96.5 55 THR B O 1
ATOM 2695 N N . ASP B 1 56 ? 3.273 12.93 -13.227 1 95.81 56 ASP B N 1
ATOM 2696 C CA . ASP B 1 56 ? 4.348 12.852 -14.211 1 95.81 56 ASP B CA 1
ATOM 2697 C C . ASP B 1 56 ? 5.707 12.711 -13.539 1 95.81 56 ASP B C 1
ATOM 2699 O O . ASP B 1 56 ? 6.238 13.672 -12.984 1 95.81 56 ASP B O 1
ATOM 2703 N N . ALA B 1 57 ? 6.305 11.562 -13.672 1 95.75 57 ALA B N 1
ATOM 2704 C CA . ALA B 1 57 ? 7.555 11.258 -12.977 1 95.75 57 ALA B CA 1
ATOM 2705 C C . ALA B 1 57 ? 8.68 12.172 -13.453 1 95.75 57 ALA B C 1
ATOM 2707 O O . ALA B 1 57 ? 9.469 12.664 -12.641 1 95.75 57 ALA B O 1
ATOM 2708 N N . GLY B 1 58 ? 8.75 12.375 -14.734 1 95.19 58 GLY B N 1
ATOM 2709 C CA . GLY B 1 58 ? 9.797 13.227 -15.273 1 95.19 58 GLY B CA 1
ATOM 2710 C C . GLY B 1 58 ? 9.789 14.625 -14.688 1 95.19 58 GLY B C 1
ATOM 2711 O O . GLY B 1 58 ? 10.828 15.133 -14.258 1 95.19 58 GLY B O 1
ATOM 2712 N N . GLN B 1 59 ? 8.594 15.25 -14.609 1 95.5 59 GLN B N 1
ATOM 2713 C CA . GLN B 1 59 ? 8.453 16.578 -14.031 1 95.5 59 GLN B CA 1
ATOM 2714 C C . GLN B 1 59 ? 8.836 16.578 -12.555 1 95.5 59 GLN B C 1
ATOM 2716 O O . GLN B 1 59 ? 9.547 17.484 -12.094 1 95.5 59 GLN B O 1
ATOM 2721 N N . THR B 1 60 ? 8.414 15.594 -11.852 1 97.88 60 THR B N 1
ATOM 2722 C CA . THR B 1 60 ? 8.586 15.531 -10.398 1 97.88 60 THR B CA 1
ATOM 2723 C C . THR B 1 60 ? 10.047 15.305 -10.039 1 97.88 60 THR B C 1
ATOM 2725 O O . THR B 1 60 ? 10.617 16.031 -9.227 1 97.88 60 THR B O 1
ATOM 2728 N N . PHE B 1 61 ? 10.688 14.32 -10.672 1 97.25 61 PHE B N 1
ATOM 2729 C CA . PHE B 1 61 ? 12.07 13.984 -10.383 1 97.25 61 PHE B CA 1
ATOM 2730 C C . PHE B 1 61 ? 13.008 15.117 -10.789 1 97.25 61 PHE B C 1
ATOM 2732 O O . PHE B 1 61 ? 13.953 15.445 -10.07 1 97.25 61 PHE B O 1
ATOM 2739 N N . GLU B 1 62 ? 12.711 15.727 -11.945 1 96.19 62 GLU B N 1
ATOM 2740 C CA . GLU B 1 62 ? 13.539 16.828 -12.414 1 96.19 62 GLU B CA 1
ATOM 2741 C C . GLU B 1 62 ? 13.508 18 -11.438 1 96.19 62 GLU B C 1
ATOM 2743 O O . GLU B 1 62 ? 14.547 18.547 -11.086 1 96.19 62 GLU B O 1
ATOM 2748 N N . LEU B 1 63 ? 12.328 18.359 -10.977 1 96.5 63 LEU B N 1
ATOM 2749 C CA . LEU B 1 63 ? 12.172 19.5 -10.07 1 96.5 63 LEU B CA 1
ATOM 2750 C C . LEU B 1 63 ? 12.969 19.281 -8.789 1 96.5 63 LEU B C 1
ATOM 2752 O O . LEU B 1 63 ? 13.734 20.156 -8.367 1 96.5 63 LEU B O 1
ATOM 2756 N N . ILE B 1 64 ? 12.828 18.125 -8.156 1 98.25 64 ILE B N 1
ATOM 2757 C CA . ILE B 1 64 ? 13.453 17.859 -6.867 1 98.25 64 ILE B CA 1
ATOM 2758 C C . ILE B 1 64 ? 14.961 17.734 -7.039 1 98.25 64 ILE B C 1
ATOM 2760 O O . ILE B 1 64 ? 15.727 18.25 -6.215 1 98.25 64 ILE B O 1
ATOM 2764 N N . ALA B 1 65 ? 15.359 17.125 -8.117 1 96.94 65 ALA B N 1
ATOM 2765 C CA . ALA B 1 65 ? 16.781 16.984 -8.383 1 96.94 65 ALA B CA 1
ATOM 2766 C C . ALA B 1 65 ? 17.438 18.344 -8.609 1 96.94 65 ALA B C 1
ATOM 2768 O O . ALA B 1 65 ? 18.578 18.562 -8.203 1 96.94 65 ALA B O 1
ATOM 2769 N N . GLU B 1 66 ? 16.719 19.203 -9.25 1 96.25 66 GLU B N 1
ATOM 2770 C CA . GLU B 1 66 ? 17.234 20.547 -9.531 1 96.25 66 GLU B CA 1
ATOM 2771 C C . GLU B 1 66 ? 17.359 21.359 -8.25 1 96.25 66 GLU B C 1
ATOM 2773 O O . GLU B 1 66 ? 18.359 22.047 -8.047 1 96.25 66 GLU B O 1
ATOM 2778 N N . ILE B 1 67 ? 16.406 21.266 -7.375 1 96.62 67 ILE B N 1
ATOM 2779 C CA . ILE B 1 67 ? 16.328 22.109 -6.184 1 96.62 67 ILE B CA 1
ATOM 2780 C C . ILE B 1 67 ? 17.219 21.531 -5.086 1 96.62 67 ILE B C 1
ATOM 2782 O O . ILE B 1 67 ? 17.844 22.281 -4.324 1 96.62 67 ILE B O 1
ATOM 2786 N N . GLU B 1 68 ? 17.266 20.141 -5.004 1 97.19 68 GLU B N 1
ATOM 2787 C CA . GLU B 1 68 ? 17.969 19.438 -3.926 1 97.19 68 GLU B CA 1
ATOM 2788 C C . GLU B 1 68 ? 17.578 20 -2.562 1 97.19 68 GLU B C 1
ATOM 2790 O O . GLU B 1 68 ? 18.438 20.406 -1.779 1 97.19 68 GLU B O 1
ATOM 2795 N N . PRO B 1 69 ? 16.281 19.969 -2.291 1 98.38 69 PRO B N 1
ATOM 2796 C CA . PRO B 1 69 ? 15.789 20.625 -1.077 1 98.38 69 PRO B CA 1
ATOM 2797 C C . PRO B 1 69 ? 16.219 19.906 0.198 1 98.38 69 PRO B C 1
ATOM 2799 O O . PRO B 1 69 ? 16.453 18.688 0.178 1 98.38 69 PRO B O 1
ATOM 2802 N N . GLU B 1 70 ? 16.328 20.672 1.234 1 98.19 70 GLU B N 1
ATOM 2803 C CA . GLU B 1 70 ? 16.594 20.078 2.547 1 98.19 70 GLU B CA 1
ATOM 2804 C C . GLU B 1 70 ? 15.438 19.188 2.98 1 98.19 70 GLU B C 1
ATOM 2806 O O . GLU B 1 70 ? 15.648 18.172 3.648 1 98.19 70 GLU B O 1
ATOM 2811 N N . ALA B 1 71 ? 14.227 19.594 2.58 1 98.69 71 ALA B N 1
ATOM 2812 C CA . ALA B 1 71 ? 13.039 18.844 2.99 1 98.69 71 ALA B CA 1
ATOM 2813 C C . ALA B 1 71 ? 11.969 18.891 1.906 1 98.69 71 ALA B C 1
ATOM 2815 O O . ALA B 1 71 ? 11.953 19.812 1.073 1 98.69 71 ALA B O 1
ATOM 2816 N N . VAL B 1 72 ? 11.133 17.891 1.935 1 98.81 72 VAL B N 1
ATOM 2817 C CA . VAL B 1 72 ? 9.953 17.844 1.082 1 98.81 72 VAL B CA 1
ATOM 2818 C C . VAL B 1 72 ? 8.711 17.578 1.933 1 98.81 72 VAL B C 1
ATOM 2820 O O . VAL B 1 72 ? 8.688 16.625 2.727 1 98.81 72 VAL B O 1
ATOM 2823 N N . VAL B 1 73 ? 7.742 18.469 1.859 1 98.94 73 VAL B N 1
ATOM 2824 C CA . VAL B 1 73 ? 6.406 18.266 2.404 1 98.94 73 VAL B CA 1
ATOM 2825 C C . VAL B 1 73 ? 5.445 17.875 1.284 1 98.94 73 VAL B C 1
ATOM 2827 O O . VAL B 1 73 ? 5.074 18.719 0.457 1 98.94 73 VAL B O 1
ATOM 2830 N N . HIS B 1 74 ? 5.074 16.625 1.267 1 98.94 74 HIS B N 1
ATOM 2831 C CA . HIS B 1 74 ? 4.113 16.172 0.268 1 98.94 74 HIS B CA 1
ATOM 2832 C C . HIS B 1 74 ? 2.688 16.234 0.804 1 98.94 74 HIS B C 1
ATOM 2834 O O . HIS B 1 74 ? 2.234 15.32 1.498 1 98.94 74 HIS B O 1
ATOM 2840 N N . TRP B 1 75 ? 1.941 17.266 0.343 1 98.62 75 TRP B N 1
ATOM 2841 C CA . TRP B 1 75 ? 0.608 17.531 0.871 1 98.62 75 TRP B CA 1
ATOM 2842 C C . TRP B 1 75 ? -0.438 17.484 -0.239 1 98.62 75 TRP B C 1
ATOM 2844 O O . TRP B 1 75 ? -1.636 17.609 0.023 1 98.62 75 TRP B O 1
ATOM 2854 N N . ALA B 1 76 ? 0.011 17.234 -1.474 1 96.94 76 ALA B N 1
ATOM 2855 C CA . ALA B 1 76 ? -0.884 17.125 -2.621 1 96.94 76 ALA B CA 1
ATOM 2856 C C . ALA B 1 76 ? -1.652 15.805 -2.592 1 96.94 76 ALA B C 1
ATOM 2858 O O . ALA B 1 76 ? -1.07 14.742 -2.352 1 96.94 76 ALA B O 1
ATOM 2859 N N . ALA B 1 77 ? -2.9 15.891 -2.805 1 94 77 ALA B N 1
ATOM 2860 C CA . ALA B 1 77 ? -3.762 14.711 -2.938 1 94 77 ALA B CA 1
ATOM 2861 C C . ALA B 1 77 ? -5.137 15.102 -3.469 1 94 77 ALA B C 1
ATOM 2863 O O . ALA B 1 77 ? -5.52 16.266 -3.426 1 94 77 ALA B O 1
ATOM 2864 N N . LEU B 1 78 ? -5.793 14.141 -4.023 1 89.44 78 LEU B N 1
ATOM 2865 C CA . LEU B 1 78 ? -7.234 14.25 -4.203 1 89.44 78 LEU B CA 1
ATOM 2866 C C . LEU B 1 78 ? -7.973 13.773 -2.953 1 89.44 78 LEU B C 1
ATOM 2868 O O . LEU B 1 78 ? -7.949 12.586 -2.625 1 89.44 78 LEU B O 1
ATOM 2872 N N . PRO B 1 79 ? -8.547 14.609 -2.168 1 76.56 79 PRO B N 1
ATOM 2873 C CA . PRO B 1 79 ? -9.016 14.305 -0.815 1 76.56 79 PRO B CA 1
ATOM 2874 C C . PRO B 1 79 ? -10.328 13.523 -0.81 1 76.56 79 PRO B C 1
ATOM 2876 O O . PRO B 1 79 ? -10.633 12.828 0.165 1 76.56 79 PRO B O 1
ATOM 2879 N N . ALA B 1 80 ? -11.266 13.711 -1.724 1 69.88 80 ALA B N 1
ATOM 2880 C CA . ALA B 1 80 ? -12.609 13.195 -1.475 1 69.88 80 ALA B CA 1
ATOM 2881 C C . ALA B 1 80 ? -12.922 12.008 -2.389 1 69.88 80 ALA B C 1
ATOM 2883 O O . ALA B 1 80 ? -13.039 12.172 -3.605 1 69.88 80 ALA B O 1
ATOM 2884 N N . PRO B 1 81 ? -13.156 10.797 -1.658 1 67.12 81 PRO B N 1
ATOM 2885 C CA . PRO B 1 81 ? -13.508 9.625 -2.475 1 67.12 81 PRO B CA 1
ATOM 2886 C C . PRO B 1 81 ? -14.906 9.727 -3.074 1 67.12 81 PRO B C 1
ATOM 2888 O O . PRO B 1 81 ? -15.227 9.008 -4.027 1 67.12 81 PRO B O 1
ATOM 2891 N N . VAL B 1 82 ? -15.57 10.648 -2.533 1 67.75 82 VAL B N 1
ATOM 2892 C CA . VAL B 1 82 ? -16.984 10.648 -2.93 1 67.75 82 VAL B CA 1
ATOM 2893 C C . VAL B 1 82 ? -17.188 11.672 -4.047 1 67.75 82 VAL B C 1
ATOM 2895 O O . VAL B 1 82 ? -18.25 11.688 -4.684 1 67.75 82 VAL B O 1
ATOM 2898 N N . ARG B 1 83 ? -16.094 12.32 -4.336 1 72 83 ARG B N 1
ATOM 2899 C CA . ARG B 1 83 ? -16.297 13.375 -5.324 1 72 83 ARG B CA 1
ATOM 2900 C C . ARG B 1 83 ? -15.641 13.016 -6.652 1 72 83 ARG B C 1
ATOM 2902 O O . ARG B 1 83 ? -15.781 13.75 -7.637 1 72 83 ARG B O 1
ATOM 2909 N N . HIS B 1 84 ? -14.953 11.953 -6.648 1 77.88 84 HIS B N 1
ATOM 2910 C CA . HIS B 1 84 ? -14.273 11.453 -7.84 1 77.88 84 HIS B CA 1
ATOM 2911 C C . HIS B 1 84 ? -14.438 9.945 -7.977 1 77.88 84 HIS B C 1
ATOM 2913 O O . HIS B 1 84 ? -14.812 9.266 -7.012 1 77.88 84 HIS B O 1
ATOM 2919 N N . ALA B 1 85 ? -14.25 9.523 -9.297 1 81.31 85 ALA B N 1
ATOM 2920 C CA . ALA B 1 85 ? -14.148 8.07 -9.453 1 81.31 85 ALA B CA 1
ATOM 2921 C C . ALA B 1 85 ? -13.062 7.5 -8.547 1 81.31 85 ALA B C 1
ATOM 2923 O O . ALA B 1 85 ? -11.977 8.07 -8.43 1 81.31 85 ALA B O 1
ATOM 2924 N N . GLY B 1 86 ? -13.391 6.473 -7.816 1 88.12 86 GLY B N 1
ATOM 2925 C CA . GLY B 1 86 ? -12.461 5.852 -6.883 1 88.12 86 GLY B CA 1
ATOM 2926 C C . GLY B 1 86 ? -11.117 5.539 -7.5 1 88.12 86 GLY B C 1
ATOM 2927 O O . GLY B 1 86 ? -10.078 5.762 -6.875 1 88.12 86 GLY B O 1
ATOM 2928 N N . GLN B 1 87 ? -11.18 5.074 -8.688 1 91.44 87 GLN B N 1
ATOM 2929 C CA . GLN B 1 87 ? -9.953 4.727 -9.398 1 91.44 87 GLN B CA 1
ATOM 2930 C C . GLN B 1 87 ? -9.062 5.953 -9.586 1 91.44 87 GLN B C 1
ATOM 2932 O O . GLN B 1 87 ? -7.84 5.871 -9.422 1 91.44 87 GLN B O 1
ATOM 2937 N N . ARG B 1 88 ? -9.625 7.023 -9.969 1 91.44 88 ARG B N 1
ATOM 2938 C CA . ARG B 1 88 ? -8.867 8.25 -10.156 1 91.44 88 ARG B CA 1
ATOM 2939 C C . ARG B 1 88 ? -8.211 8.695 -8.852 1 91.44 88 ARG B C 1
ATOM 2941 O O . ARG B 1 88 ? -7.047 9.102 -8.844 1 91.44 88 ARG B O 1
ATOM 2948 N N . VAL B 1 89 ? -8.969 8.625 -7.754 1 93.94 89 VAL B N 1
ATOM 2949 C CA . VAL B 1 89 ? -8.453 9.016 -6.441 1 93.94 89 VAL B CA 1
ATOM 2950 C C . VAL B 1 89 ? -7.266 8.141 -6.066 1 93.94 89 VAL B C 1
ATOM 2952 O O . VAL B 1 89 ? -6.191 8.648 -5.73 1 93.94 89 VAL B O 1
ATOM 2955 N N . PHE B 1 90 ? -7.469 6.859 -6.164 1 96.69 90 PHE B N 1
ATOM 2956 C CA . PHE B 1 90 ? -6.422 5.918 -5.777 1 96.69 90 PHE B CA 1
ATOM 2957 C C . PHE B 1 90 ? -5.18 6.105 -6.641 1 96.69 90 PHE B C 1
ATOM 2959 O O . PHE B 1 90 ? -4.086 6.344 -6.121 1 96.69 90 PHE B O 1
ATOM 2966 N N . GLU B 1 91 ? -5.355 6.07 -7.934 1 95.38 91 GLU B N 1
ATOM 2967 C CA . GLU B 1 91 ? -4.234 6.125 -8.867 1 95.38 91 GLU B CA 1
ATOM 2968 C C . GLU B 1 91 ? -3.467 7.434 -8.742 1 95.38 91 GLU B C 1
ATOM 2970 O O . GLU B 1 91 ? -2.238 7.434 -8.641 1 95.38 91 GLU B O 1
ATOM 2975 N N . THR B 1 92 ? -4.168 8.531 -8.734 1 95.5 92 THR B N 1
ATOM 2976 C CA . THR B 1 92 ? -3.525 9.836 -8.656 1 95.5 92 THR B CA 1
ATOM 2977 C C . THR B 1 92 ? -2.732 9.969 -7.355 1 95.5 92 THR B C 1
ATOM 2979 O O . THR B 1 92 ? -1.56 10.344 -7.375 1 95.5 92 THR B O 1
ATOM 2982 N N . ASN B 1 93 ? -3.338 9.633 -6.254 1 97.38 93 ASN B N 1
ATOM 2983 C CA . ASN B 1 93 ? -2.711 9.828 -4.953 1 97.38 93 ASN B CA 1
ATOM 2984 C C . ASN B 1 93 ? -1.494 8.922 -4.777 1 97.38 93 ASN B C 1
ATOM 2986 O O . ASN B 1 93 ? -0.441 9.375 -4.32 1 97.38 93 ASN B O 1
ATOM 2990 N N . VAL B 1 94 ? -1.625 7.664 -5.191 1 97.94 94 VAL B N 1
ATOM 2991 C CA . VAL B 1 94 ? -0.536 6.723 -4.969 1 97.94 94 VAL B CA 1
ATOM 2992 C C . VAL B 1 94 ? 0.633 7.055 -5.895 1 97.94 94 VAL B C 1
ATOM 2994 O O . VAL B 1 94 ? 1.793 7.016 -5.477 1 97.94 94 VAL B O 1
ATOM 2997 N N . THR B 1 95 ? 0.331 7.395 -7.125 1 97.69 95 THR B N 1
ATOM 2998 C CA . THR B 1 95 ? 1.375 7.723 -8.086 1 97.69 95 THR B CA 1
ATOM 2999 C C . THR B 1 95 ? 2.105 9 -7.676 1 97.69 95 THR B C 1
ATOM 3001 O O . THR B 1 95 ? 3.338 9.039 -7.664 1 97.69 95 THR B O 1
ATOM 3004 N N . ALA B 1 96 ? 1.353 10.031 -7.348 1 98.25 96 ALA B N 1
ATOM 3005 C CA . ALA B 1 96 ? 1.95 11.289 -6.918 1 98.25 96 ALA B CA 1
ATOM 3006 C C . ALA B 1 96 ? 2.805 11.094 -5.668 1 98.25 96 ALA B C 1
ATOM 3008 O O . ALA B 1 96 ? 3.898 11.648 -5.562 1 98.25 96 ALA B O 1
ATOM 3009 N N . THR B 1 97 ? 2.318 10.289 -4.742 1 98.69 97 THR B N 1
ATOM 3010 C CA . THR B 1 97 ? 3.043 10.023 -3.504 1 98.69 97 THR B CA 1
ATOM 3011 C C . THR B 1 97 ? 4.348 9.281 -3.789 1 98.69 97 THR B C 1
ATOM 3013 O O . THR B 1 97 ? 5.41 9.68 -3.303 1 98.69 97 THR B O 1
ATOM 3016 N N . TYR B 1 98 ? 4.273 8.25 -4.617 1 98.69 98 TYR B N 1
ATOM 3017 C CA . TYR B 1 98 ? 5.484 7.512 -4.969 1 98.69 98 TYR B CA 1
ATOM 3018 C C . TYR B 1 98 ? 6.523 8.438 -5.59 1 98.69 98 TYR B C 1
ATOM 3020 O O . TYR B 1 98 ? 7.684 8.453 -5.172 1 98.69 98 TYR B O 1
ATOM 3028 N N . ASN B 1 99 ? 6.102 9.203 -6.586 1 98.62 99 ASN B N 1
ATOM 3029 C CA . ASN B 1 99 ? 7.02 10.078 -7.305 1 98.62 99 ASN B CA 1
ATOM 3030 C C . ASN B 1 99 ? 7.664 11.102 -6.371 1 98.62 99 ASN B C 1
ATOM 3032 O O . ASN B 1 99 ? 8.883 11.281 -6.387 1 98.62 99 ASN B O 1
ATOM 3036 N N . ALA B 1 100 ? 6.875 11.727 -5.539 1 98.75 100 ALA B N 1
ATOM 3037 C CA . ALA B 1 100 ? 7.371 12.773 -4.652 1 98.75 100 ALA B CA 1
ATOM 3038 C C . ALA B 1 100 ? 8.312 12.203 -3.6 1 98.75 100 ALA B C 1
ATOM 3040 O O . ALA B 1 100 ? 9.398 12.758 -3.363 1 98.75 100 ALA B O 1
ATOM 3041 N N . LEU B 1 101 ? 7.934 11.086 -2.973 1 98.88 101 LEU B N 1
ATOM 3042 C CA . LEU B 1 101 ? 8.711 10.547 -1.86 1 98.88 101 LEU B CA 1
ATOM 3043 C C . LEU B 1 101 ? 10.016 9.93 -2.355 1 98.88 101 LEU B C 1
ATOM 3045 O O . LEU B 1 101 ? 11.062 10.078 -1.725 1 98.88 101 LEU B O 1
ATOM 3049 N N . VAL B 1 102 ? 9.945 9.219 -3.48 1 98.62 102 VAL B N 1
ATOM 3050 C CA . VAL B 1 102 ? 11.156 8.609 -4.016 1 98.62 102 VAL B CA 1
ATOM 3051 C C . VAL B 1 102 ? 12.125 9.695 -4.473 1 98.62 102 VAL B C 1
ATOM 3053 O O . VAL B 1 102 ? 13.32 9.625 -4.191 1 98.62 102 VAL B O 1
ATOM 3056 N N . ALA B 1 103 ? 11.602 10.719 -5.184 1 98.62 103 ALA B N 1
ATOM 3057 C CA . ALA B 1 103 ? 12.453 11.836 -5.598 1 98.62 103 ALA B CA 1
ATOM 3058 C C . ALA B 1 103 ? 13.109 12.5 -4.391 1 98.62 103 ALA B C 1
ATOM 3060 O O . ALA B 1 103 ? 14.305 12.812 -4.422 1 98.62 103 ALA B O 1
ATOM 3061 N N . ALA B 1 104 ? 12.367 12.711 -3.346 1 98.81 104 ALA B N 1
ATOM 3062 C CA . ALA B 1 104 ? 12.891 13.312 -2.117 1 98.81 104 ALA B CA 1
ATOM 3063 C C . ALA B 1 104 ? 13.969 12.43 -1.494 1 98.81 104 ALA B C 1
ATOM 3065 O O . ALA B 1 104 ? 15.016 12.922 -1.064 1 98.81 104 ALA B O 1
ATOM 3066 N N . GLY B 1 105 ? 13.672 11.125 -1.403 1 98.62 105 GLY B N 1
ATOM 3067 C CA . GLY B 1 105 ? 14.648 10.188 -0.88 1 98.62 105 GLY B CA 1
ATOM 3068 C C . GLY B 1 105 ? 15.961 10.211 -1.643 1 98.62 105 GLY B C 1
ATOM 3069 O O . GLY B 1 105 ? 17.031 10.203 -1.039 1 98.62 105 GLY B O 1
ATOM 3070 N N . GLN B 1 106 ? 15.852 10.234 -2.953 1 98 106 GLN B N 1
ATOM 3071 C CA . GLN B 1 106 ? 17.031 10.266 -3.805 1 98 106 GLN B CA 1
ATOM 3072 C C . GLN B 1 106 ? 17.844 11.539 -3.568 1 98 106 GLN B C 1
ATOM 3074 O O . GLN B 1 106 ? 19.078 11.516 -3.666 1 98 106 GLN B O 1
ATOM 3079 N N . ALA B 1 107 ? 17.172 12.594 -3.195 1 98.12 107 ALA B N 1
ATOM 3080 C CA . ALA B 1 107 ? 17.828 13.875 -2.941 1 98.12 107 ALA B CA 1
ATOM 3081 C C . ALA B 1 107 ? 18.391 13.938 -1.519 1 98.12 107 ALA B C 1
ATOM 3083 O O . ALA B 1 107 ? 19.062 14.898 -1.147 1 98.12 107 ALA B O 1
ATOM 3084 N N . GLY B 1 108 ? 18.031 12.914 -0.708 1 98.12 108 GLY B N 1
ATOM 3085 C CA . GLY B 1 108 ? 18.484 12.906 0.674 1 98.12 108 GLY B CA 1
ATOM 3086 C C . GLY B 1 108 ? 17.703 13.852 1.565 1 98.12 108 GLY B C 1
ATOM 3087 O O . GLY B 1 108 ? 18.172 14.25 2.631 1 98.12 108 GLY B O 1
ATOM 3088 N N . SER B 1 109 ? 16.469 14.234 1.14 1 98.31 109 SER B N 1
ATOM 3089 C CA . SER B 1 109 ? 15.648 15.203 1.854 1 98.31 109 SER B CA 1
ATOM 3090 C C . SER B 1 109 ? 14.922 14.555 3.023 1 98.31 109 SER B C 1
ATOM 3092 O O . SER B 1 109 ? 14.516 13.398 2.939 1 98.31 109 SER B O 1
ATOM 3094 N N . ARG B 1 110 ? 14.711 15.336 4.086 1 98.31 110 ARG B N 1
ATOM 3095 C CA . ARG B 1 110 ? 13.719 14.977 5.09 1 98.31 110 ARG B CA 1
ATOM 3096 C C . ARG B 1 110 ? 12.305 15.055 4.512 1 98.31 110 ARG B C 1
ATOM 3098 O O . ARG B 1 110 ? 12 15.961 3.736 1 98.31 110 ARG B O 1
ATOM 3105 N N . ILE B 1 111 ? 11.484 14.078 4.93 1 98.81 111 ILE B N 1
ATOM 3106 C CA . ILE B 1 111 ? 10.172 14.016 4.297 1 98.81 111 ILE B CA 1
ATOM 3107 C C . ILE B 1 111 ? 9.086 14.109 5.367 1 98.81 111 ILE B C 1
ATOM 3109 O O . ILE B 1 111 ? 9.164 13.445 6.402 1 98.81 111 ILE B O 1
ATOM 3113 N N . VAL B 1 112 ? 8.133 14.977 5.184 1 98.94 112 VAL B N 1
ATOM 3114 C CA . VAL B 1 112 ? 6.844 15 5.863 1 98.94 112 VAL B CA 1
ATOM 3115 C C . VAL B 1 112 ? 5.719 14.875 4.84 1 98.94 112 VAL B C 1
ATOM 3117 O O . VAL B 1 112 ? 5.746 15.531 3.797 1 98.94 112 VAL B O 1
ATOM 3120 N N . TRP B 1 113 ? 4.805 13.984 5.094 1 98.44 113 TRP B N 1
ATOM 3121 C CA . TRP B 1 113 ? 3.73 13.922 4.109 1 98.44 113 TRP B CA 1
ATOM 3122 C C . TRP B 1 113 ? 2.395 13.617 4.781 1 98.44 113 TRP B C 1
ATOM 3124 O O . TRP B 1 113 ? 2.354 13.227 5.949 1 98.44 113 TRP B O 1
ATOM 3134 N N . ALA B 1 114 ? 1.316 13.961 4.035 1 98.31 114 ALA B N 1
ATOM 3135 C CA . ALA B 1 114 ? -0.052 13.828 4.527 1 98.31 114 ALA B CA 1
ATOM 3136 C C . ALA B 1 114 ? -0.583 12.422 4.289 1 98.31 114 ALA B C 1
ATOM 3138 O O . ALA B 1 114 ? -1.048 12.102 3.193 1 98.31 114 ALA B O 1
ATOM 3139 N N . SER B 1 115 ? -0.503 11.594 5.281 1 98.31 115 SER B N 1
ATOM 3140 C CA . SER B 1 115 ? -1.38 10.43 5.348 1 98.31 115 SER B CA 1
ATOM 3141 C C . SER B 1 115 ? -2.785 10.82 5.793 1 98.31 115 SER B C 1
ATOM 3143 O O . SER B 1 115 ? -3.363 11.781 5.273 1 98.31 115 SER B O 1
ATOM 3145 N N . SER B 1 116 ? -3.42 9.992 6.582 1 97.56 116 SER B N 1
ATOM 3146 C CA . SER B 1 116 ? -4.781 10.32 6.996 1 97.56 116 SER B CA 1
ATOM 3147 C C . SER B 1 116 ? -5.289 9.336 8.047 1 97.56 116 SER B C 1
ATOM 3149 O O . SER B 1 116 ? -4.918 8.156 8.031 1 97.56 116 SER B O 1
ATOM 3151 N N . GLU B 1 117 ? -6.152 9.852 8.891 1 96.94 117 GLU B N 1
ATOM 3152 C CA . GLU B 1 117 ? -6.84 8.93 9.797 1 96.94 117 GLU B CA 1
ATOM 3153 C C . GLU B 1 117 ? -7.75 7.977 9.023 1 96.94 117 GLU B C 1
ATOM 3155 O O . GLU B 1 117 ? -8.133 6.926 9.539 1 96.94 117 GLU B O 1
ATOM 3160 N N . SER B 1 118 ? -8.07 8.336 7.801 1 95.5 118 SER B N 1
ATOM 3161 C CA . SER B 1 118 ? -8.914 7.473 6.98 1 95.5 118 SER B CA 1
ATOM 3162 C C . SER B 1 118 ? -8.25 6.125 6.73 1 95.5 118 SER B C 1
ATOM 3164 O O . SER B 1 118 ? -8.906 5.164 6.328 1 95.5 118 SER B O 1
ATOM 3166 N N . ALA B 1 119 ? -6.984 6.082 6.934 1 96.88 119 ALA B N 1
ATOM 3167 C CA . ALA B 1 119 ? -6.25 4.832 6.773 1 96.88 119 ALA B CA 1
ATOM 3168 C C . ALA B 1 119 ? -6.777 3.762 7.727 1 96.88 119 ALA B C 1
ATOM 3170 O O . ALA B 1 119 ? -6.68 2.566 7.441 1 96.88 119 ALA B O 1
ATOM 3171 N N . TYR B 1 120 ? -7.406 4.172 8.82 1 97.44 120 TYR B N 1
ATOM 3172 C CA . TYR B 1 120 ? -7.891 3.223 9.812 1 97.44 120 TYR B CA 1
ATOM 3173 C C . TYR B 1 120 ? -9.156 2.525 9.336 1 97.44 120 TYR B C 1
ATOM 3175 O O . TYR B 1 120 ? -9.555 1.496 9.883 1 97.44 120 TYR B O 1
ATOM 3183 N N . GLY B 1 121 ? -9.789 3.098 8.367 1 95.94 121 GLY B N 1
ATOM 3184 C CA . GLY B 1 121 ? -10.945 2.455 7.762 1 95.94 121 GLY B CA 1
ATOM 3185 C C . GLY B 1 121 ? -12.242 2.74 8.5 1 95.94 121 GLY B C 1
ATOM 3186 O O . GLY B 1 121 ? -13.242 2.053 8.289 1 95.94 121 GLY B O 1
ATOM 3187 N N . MET B 1 122 ? -12.164 3.697 9.352 1 94.12 122 MET B N 1
ATOM 3188 C CA . MET B 1 122 ? -13.391 4.07 10.047 1 94.12 122 MET B CA 1
ATOM 3189 C C . MET B 1 122 ? -14.172 5.105 9.25 1 94.12 122 MET B C 1
ATOM 3191 O O . MET B 1 122 ? -15.383 4.965 9.062 1 94.12 122 MET B O 1
ATOM 3195 N N . ALA B 1 123 ? -13.266 5.996 8.742 1 86.88 123 ALA B N 1
ATOM 3196 C CA . ALA B 1 123 ? -13.891 6.996 7.875 1 86.88 123 ALA B CA 1
ATOM 3197 C C . ALA B 1 123 ? -14.32 6.379 6.547 1 86.88 123 ALA B C 1
ATOM 3199 O O . ALA B 1 123 ? -13.602 5.559 5.977 1 86.88 123 ALA B O 1
ATOM 3200 N N . PHE B 1 124 ? -15.492 6.516 6.035 1 86.12 124 PHE B N 1
ATOM 3201 C CA . PHE B 1 124 ? -16.016 6.141 4.723 1 86.12 124 PHE B CA 1
ATOM 3202 C C . PHE B 1 124 ? -16.328 4.648 4.672 1 86.12 124 PHE B C 1
ATOM 3204 O O . PHE B 1 124 ? -16.484 4.078 3.59 1 86.12 124 PHE B O 1
ATOM 3211 N N . ALA B 1 125 ? -16.203 3.961 5.832 1 90.12 125 ALA B N 1
ATOM 3212 C CA . ALA B 1 125 ? -16.656 2.57 5.891 1 90.12 125 ALA B CA 1
ATOM 3213 C C . ALA B 1 125 ? -18.156 2.461 5.609 1 90.12 125 ALA B C 1
ATOM 3215 O O . ALA B 1 125 ? -18.906 3.4 5.863 1 90.12 125 ALA B O 1
ATOM 3216 N N . GLU B 1 126 ? -18.5 1.36 4.992 1 89.75 126 GLU B N 1
ATOM 3217 C CA . GLU B 1 126 ? -19.938 1.139 4.809 1 89.75 126 GLU B CA 1
ATOM 3218 C C . GLU B 1 126 ? -20.672 1.143 6.148 1 89.75 126 GLU B C 1
ATOM 3220 O O . GLU B 1 126 ? -21.672 1.84 6.309 1 89.75 126 GLU B O 1
ATOM 3225 N N . GLU B 1 127 ? -20.25 0.393 7.09 1 92.12 127 GLU B N 1
ATOM 3226 C CA . GLU B 1 127 ? -20.656 0.421 8.492 1 92.12 127 GLU B CA 1
ATOM 3227 C C . GLU B 1 127 ? -19.469 0.761 9.398 1 92.12 127 GLU B C 1
ATOM 3229 O O . GLU B 1 127 ? -18.516 -0.001 9.484 1 92.12 127 GLU B O 1
ATOM 3234 N N . THR B 1 128 ? -19.531 1.912 10.023 1 94.69 128 THR B N 1
ATOM 3235 C CA . THR B 1 128 ? -18.406 2.371 10.836 1 94.69 128 THR B CA 1
ATOM 3236 C C . THR B 1 128 ? -18.125 1.392 11.977 1 94.69 128 THR B C 1
ATOM 3238 O O . THR B 1 128 ? -19 1.149 12.82 1 94.69 128 THR B O 1
ATOM 3241 N N . PRO B 1 129 ? -16.969 0.873 12.008 1 95.88 129 PRO B N 1
ATOM 3242 C CA . PRO B 1 129 ? -16.656 -0.077 13.078 1 95.88 129 PRO B CA 1
ATOM 3243 C C . PRO B 1 129 ? -16.281 0.612 14.391 1 95.88 129 PRO B C 1
ATOM 3245 O O . PRO B 1 129 ? -15.82 1.756 14.383 1 95.88 129 PRO B O 1
ATOM 3248 N N . LEU B 1 130 ? -16.562 -0.108 15.523 1 97.38 130 LEU B N 1
ATOM 3249 C CA . LEU B 1 130 ? -16.031 0.331 16.812 1 97.38 130 LEU B CA 1
ATOM 3250 C C . LEU B 1 130 ? -14.508 0.347 16.812 1 97.38 130 LEU B C 1
ATOM 3252 O O . LEU B 1 130 ? -13.875 -0.605 16.344 1 97.38 130 LEU B O 1
ATOM 3256 N N . PRO B 1 131 ? -13.883 1.477 17.219 1 97.5 131 PRO B N 1
ATOM 3257 C CA . PRO B 1 131 ? -12.422 1.448 17.344 1 97.5 131 PRO B CA 1
ATOM 3258 C C . PRO B 1 131 ? -11.93 0.306 18.219 1 97.5 131 PRO B C 1
ATOM 3260 O O . PRO B 1 131 ? -12.609 -0.088 19.172 1 97.5 131 PRO B O 1
ATOM 3263 N N . ASP B 1 132 ? -10.703 -0.136 17.953 1 97.75 132 ASP B N 1
ATOM 3264 C CA . ASP B 1 132 ? -10.141 -1.246 18.719 1 97.75 132 ASP B CA 1
ATOM 3265 C C . ASP B 1 132 ? -9.82 -0.819 20.156 1 97.75 132 ASP B C 1
ATOM 3267 O O . ASP B 1 132 ? -9.828 -1.643 21.062 1 97.75 132 ASP B O 1
ATOM 3271 N N . ALA B 1 133 ? -9.531 0.424 20.328 1 98.12 133 ALA B N 1
ATOM 3272 C CA . ALA B 1 133 ? -9.156 1.002 21.609 1 98.12 133 ALA B CA 1
ATOM 3273 C C . ALA B 1 133 ? -9.477 2.492 21.656 1 98.12 133 ALA B C 1
ATOM 3275 O O . ALA B 1 133 ? -9.562 3.148 20.625 1 98.12 133 ALA B O 1
ATOM 3276 N N . LEU B 1 134 ? -9.625 2.996 22.906 1 98 134 LEU B N 1
ATOM 3277 C CA . LEU B 1 134 ? -9.82 4.422 23.141 1 98 134 LEU B CA 1
ATOM 3278 C C . LEU B 1 134 ? -8.922 4.906 24.281 1 98 134 LEU B C 1
ATOM 3280 O O . LEU B 1 134 ? -8.945 4.344 25.375 1 98 134 LEU B O 1
ATOM 3284 N N . PRO B 1 135 ? -8.195 5.914 24.047 1 98.38 135 PRO B N 1
ATOM 3285 C CA . PRO B 1 135 ? -8.039 6.578 22.75 1 98.38 135 PRO B CA 1
ATOM 3286 C C . PRO B 1 135 ? -7.34 5.703 21.719 1 98.38 135 PRO B C 1
ATOM 3288 O O . PRO B 1 135 ? -6.562 4.816 22.078 1 98.38 135 PRO B O 1
ATOM 3291 N N . THR B 1 136 ? -7.707 5.918 20.453 1 98.31 136 THR B N 1
ATOM 3292 C CA . THR B 1 136 ? -7.043 5.25 19.344 1 98.31 136 THR B CA 1
ATOM 3293 C C . THR B 1 136 ? -5.621 5.777 19.172 1 98.31 136 THR B C 1
ATOM 3295 O O . THR B 1 136 ? -5.402 6.988 19.141 1 98.31 136 THR B O 1
ATOM 3298 N N . THR B 1 137 ? -4.648 4.883 19.109 1 98.56 137 THR B N 1
ATOM 3299 C CA . THR B 1 137 ? -3.266 5.277 18.875 1 98.56 137 THR B CA 1
ATOM 3300 C C . THR B 1 137 ? -2.859 4.961 17.438 1 98.56 137 THR B C 1
ATOM 3302 O O . THR B 1 137 ? -3.631 4.359 16.688 1 98.56 137 THR B O 1
ATOM 3305 N N . GLU B 1 138 ? -1.618 5.367 17.078 1 98.56 138 GLU B N 1
ATOM 3306 C CA . GLU B 1 138 ? -1.131 5.18 15.711 1 98.56 138 GLU B CA 1
ATOM 3307 C C . GLU B 1 138 ? -0.879 3.703 15.414 1 98.56 138 GLU B C 1
ATOM 3309 O O . GLU B 1 138 ? -0.686 3.322 14.258 1 98.56 138 GLU B O 1
ATOM 3314 N N . ASP B 1 139 ? -0.962 2.871 16.406 1 97.38 139 ASP B N 1
ATOM 3315 C CA . ASP B 1 139 ? -0.746 1.438 16.219 1 97.38 139 ASP B CA 1
ATOM 3316 C C . ASP B 1 139 ? -2.035 0.735 15.805 1 97.38 139 ASP B C 1
ATOM 3318 O O . ASP B 1 139 ? -2.029 -0.462 15.516 1 97.38 139 ASP B O 1
ATOM 3322 N N . HIS B 1 140 ? -3.146 1.467 15.836 1 97.88 140 HIS B N 1
ATOM 3323 C CA . HIS B 1 140 ? -4.414 0.898 15.398 1 97.88 140 HIS B CA 1
ATOM 3324 C C . HIS B 1 140 ? -4.285 0.26 14.016 1 97.88 140 HIS B C 1
ATOM 3326 O O . HIS B 1 140 ? -3.629 0.814 13.133 1 97.88 140 HIS B O 1
ATOM 3332 N N . ALA B 1 141 ? -4.938 -0.909 13.836 1 97.56 141 ALA B N 1
ATOM 3333 C CA . ALA B 1 141 ? -4.945 -1.588 12.547 1 97.56 141 ALA B CA 1
ATOM 3334 C C . ALA B 1 141 ? -5.539 -0.694 11.461 1 97.56 141 ALA B C 1
ATOM 3336 O O . ALA B 1 141 ? -6.5 0.041 11.711 1 97.56 141 ALA B O 1
ATOM 3337 N N . MET B 1 142 ? -4.98 -0.751 10.242 1 97.94 142 MET B N 1
ATOM 3338 C CA . MET B 1 142 ? -5.457 0.006 9.094 1 97.94 142 MET B CA 1
ATOM 3339 C C . MET B 1 142 ? -6.316 -0.868 8.18 1 97.94 142 MET B C 1
ATOM 3341 O O . MET B 1 142 ? -5.812 -1.807 7.562 1 97.94 142 MET B O 1
ATOM 3345 N N . ARG B 1 143 ? -7.625 -0.561 8.164 1 97.81 143 ARG B N 1
ATOM 3346 C CA . ARG B 1 143 ? -8.586 -1.413 7.469 1 97.81 143 ARG B CA 1
ATOM 3347 C C . ARG B 1 143 ? -9.523 -0.585 6.594 1 97.81 143 ARG B C 1
ATOM 3349 O O . ARG B 1 143 ? -10.742 -0.681 6.719 1 97.81 143 ARG B O 1
ATOM 3356 N N . PRO B 1 144 ? -8.945 0.198 5.68 1 96.88 144 PRO B N 1
ATOM 3357 C CA . PRO B 1 144 ? -9.82 1.032 4.855 1 96.88 144 PRO B CA 1
ATOM 3358 C C . PRO B 1 144 ? -10.734 0.212 3.945 1 96.88 144 PRO B C 1
ATOM 3360 O O . PRO B 1 144 ? -10.406 -0.928 3.605 1 96.88 144 PRO B O 1
ATOM 3363 N N . GLU B 1 145 ? -11.859 0.813 3.596 1 95.5 145 GLU B N 1
ATOM 3364 C CA . GLU B 1 145 ? -12.812 0.211 2.666 1 95.5 145 GLU B CA 1
ATOM 3365 C C . GLU B 1 145 ? -13.062 1.122 1.467 1 95.5 145 GLU B C 1
ATOM 3367 O O . GLU B 1 145 ? -14.023 0.921 0.719 1 95.5 145 GLU B O 1
ATOM 3372 N N . ASP B 1 146 ? -12.219 2.146 1.339 1 94.06 146 ASP B N 1
ATOM 3373 C CA . ASP B 1 146 ? -12.406 3.15 0.297 1 94.06 146 ASP B CA 1
ATOM 3374 C C . ASP B 1 146 ? -11.094 3.465 -0.411 1 94.06 146 ASP B C 1
ATOM 3376 O O . ASP B 1 146 ? -10.016 3.229 0.137 1 94.06 146 ASP B O 1
ATOM 3380 N N . PRO B 1 147 ? -11.234 3.992 -1.692 1 94.88 147 PRO B N 1
ATOM 3381 C CA . PRO B 1 147 ? -10.031 4.238 -2.488 1 94.88 147 PRO B CA 1
ATOM 3382 C C . PRO B 1 147 ? -9.109 5.285 -1.859 1 94.88 147 PRO B C 1
ATOM 3384 O O . PRO B 1 147 ? -7.898 5.254 -2.068 1 94.88 147 PRO B O 1
ATOM 3387 N N . TYR B 1 148 ? -9.617 6.219 -1.127 1 95.31 148 TYR B N 1
ATOM 3388 C CA . TYR B 1 148 ? -8.797 7.242 -0.492 1 95.31 148 TYR B CA 1
ATOM 3389 C C . TYR B 1 148 ? -7.992 6.656 0.664 1 95.31 148 TYR B C 1
ATOM 3391 O O . TYR B 1 148 ? -6.766 6.777 0.699 1 95.31 148 TYR B O 1
ATOM 3399 N N . GLY B 1 149 ? -8.711 5.992 1.587 1 96.81 149 GLY B N 1
ATOM 3400 C CA . GLY B 1 149 ? -8.039 5.371 2.719 1 96.81 149 GLY B CA 1
ATOM 3401 C C . GLY B 1 149 ? -6.953 4.395 2.309 1 96.81 149 GLY B C 1
ATOM 3402 O O . GLY B 1 149 ? -5.852 4.414 2.861 1 96.81 149 GLY B O 1
ATOM 3403 N N . VAL B 1 150 ? -7.27 3.586 1.353 1 97.75 150 VAL B N 1
ATOM 3404 C CA . VAL B 1 150 ? -6.285 2.586 0.95 1 97.75 150 VAL B CA 1
ATOM 3405 C C . VAL B 1 150 ? -5.113 3.27 0.246 1 97.75 150 VAL B C 1
ATOM 3407 O O . VAL B 1 150 ? -3.971 2.82 0.352 1 97.75 150 VAL B O 1
ATOM 3410 N N . SER B 1 151 ? -5.348 4.383 -0.477 1 97.69 151 SER B N 1
ATOM 3411 C CA . SER B 1 151 ? -4.25 5.133 -1.075 1 97.69 151 SER B CA 1
ATOM 3412 C C . SER B 1 151 ? -3.297 5.664 -0.008 1 97.69 151 SER B C 1
ATOM 3414 O O . SER B 1 151 ? -2.088 5.738 -0.233 1 97.69 151 SER B O 1
ATOM 3416 N N . LYS B 1 152 ? -3.863 6.02 1.106 1 98.5 152 LYS B N 1
ATOM 3417 C CA . LYS B 1 152 ? -3.027 6.508 2.197 1 98.5 152 LYS B CA 1
ATOM 3418 C C . LYS B 1 152 ? -2.248 5.371 2.85 1 98.5 152 LYS B C 1
ATOM 3420 O O . LYS B 1 152 ? -1.086 5.539 3.225 1 98.5 152 LYS B O 1
ATOM 3425 N N . VAL B 1 153 ? -2.861 4.227 2.992 1 98.69 153 VAL B N 1
ATOM 3426 C CA . VAL B 1 153 ? -2.15 3.055 3.49 1 98.69 153 VAL B CA 1
ATOM 3427 C C . VAL B 1 153 ? -1 2.707 2.549 1 98.69 153 VAL B C 1
ATOM 3429 O O . VAL B 1 153 ? 0.137 2.521 2.988 1 98.69 153 VAL B O 1
ATOM 3432 N N . ALA B 1 154 ? -1.286 2.631 1.256 1 98.56 154 ALA B N 1
ATOM 3433 C CA . ALA B 1 154 ? -0.26 2.357 0.252 1 98.56 154 ALA B CA 1
ATOM 3434 C C . ALA B 1 154 ? 0.844 3.41 0.297 1 98.56 154 ALA B C 1
ATOM 3436 O O . ALA B 1 154 ? 2.025 3.084 0.163 1 98.56 154 ALA B O 1
ATOM 3437 N N . GLY B 1 155 ? 0.45 4.625 0.474 1 98.62 155 GLY B N 1
ATOM 3438 C CA . GLY B 1 155 ? 1.418 5.707 0.589 1 98.62 155 GLY B CA 1
ATOM 3439 C C . GLY B 1 155 ? 2.352 5.547 1.774 1 98.62 155 GLY B C 1
ATOM 3440 O O . GLY B 1 155 ? 3.537 5.871 1.686 1 98.62 155 GLY B O 1
ATOM 3441 N N . GLU B 1 156 ? 1.859 5.137 2.883 1 98.81 156 GLU B N 1
ATOM 3442 C CA . GLU B 1 156 ? 2.719 4.914 4.043 1 98.81 156 GLU B CA 1
ATOM 3443 C C . GLU B 1 156 ? 3.695 3.768 3.795 1 98.81 156 GLU B C 1
ATOM 3445 O O . GLU B 1 156 ? 4.828 3.793 4.281 1 98.81 156 GLU B O 1
ATOM 3450 N N . GLU B 1 157 ? 3.236 2.742 3.035 1 98.69 157 GLU B N 1
ATOM 3451 C CA . GLU B 1 157 ? 4.172 1.683 2.674 1 98.69 157 GLU B CA 1
ATOM 3452 C C . GLU B 1 157 ? 5.305 2.219 1.806 1 98.69 157 GLU B C 1
ATOM 3454 O O . GLU B 1 157 ? 6.457 1.808 1.957 1 98.69 157 GLU B O 1
ATOM 3459 N N . VAL B 1 158 ? 4.988 3.096 0.899 1 98.75 158 VAL B N 1
ATOM 3460 C CA . VAL B 1 158 ? 6.004 3.76 0.089 1 98.75 158 VAL B CA 1
ATOM 3461 C C . VAL B 1 158 ? 6.938 4.562 0.989 1 98.75 158 VAL B C 1
ATOM 3463 O O . VAL B 1 158 ? 8.156 4.535 0.812 1 98.75 158 VAL B O 1
ATOM 3466 N N . ALA B 1 159 ? 6.34 5.254 1.925 1 98.88 159 ALA B N 1
ATOM 3467 C CA . ALA B 1 159 ? 7.129 6.059 2.857 1 98.88 159 ALA B CA 1
ATOM 3468 C C . ALA B 1 159 ? 8.125 5.195 3.625 1 98.88 159 ALA B C 1
ATOM 3470 O O . ALA B 1 159 ? 9.289 5.559 3.764 1 98.88 159 ALA B O 1
ATOM 3471 N N . LYS B 1 160 ? 7.656 4.102 4.125 1 98.69 160 LYS B N 1
ATOM 3472 C CA . LYS B 1 160 ? 8.516 3.162 4.84 1 98.69 160 LYS B CA 1
ATOM 3473 C C . LYS B 1 160 ? 9.648 2.666 3.949 1 98.69 160 LYS B C 1
ATOM 3475 O O . LYS B 1 160 ? 10.805 2.6 4.383 1 98.69 160 LYS B O 1
ATOM 3480 N N . MET B 1 161 ? 9.289 2.279 2.736 1 98.25 161 MET B N 1
ATOM 3481 C CA . MET B 1 161 ? 10.281 1.809 1.776 1 98.25 161 MET B CA 1
ATOM 3482 C C . MET B 1 161 ? 11.352 2.873 1.532 1 98.25 161 MET B C 1
ATOM 3484 O O . MET B 1 161 ? 12.547 2.57 1.521 1 98.25 161 MET B O 1
ATOM 3488 N N . VAL B 1 162 ? 10.938 4.113 1.352 1 98.56 162 VAL B N 1
ATOM 3489 C CA . VAL B 1 162 ? 11.836 5.23 1.062 1 98.56 162 VAL B CA 1
ATOM 3490 C C . VAL B 1 162 ? 12.781 5.453 2.24 1 98.56 162 VAL B C 1
ATOM 3492 O O . VAL B 1 162 ? 13.984 5.66 2.051 1 98.56 162 VAL B O 1
ATOM 3495 N N . ALA B 1 163 ? 12.211 5.422 3.416 1 98.62 163 ALA B N 1
ATOM 3496 C CA . ALA B 1 163 ? 13.039 5.578 4.609 1 98.62 163 ALA B CA 1
ATOM 3497 C C . ALA B 1 163 ? 14.133 4.516 4.664 1 98.62 163 ALA B C 1
ATOM 3499 O O . ALA B 1 163 ? 15.289 4.816 4.969 1 98.62 163 ALA B O 1
ATOM 3500 N N . ARG B 1 164 ? 13.758 3.271 4.371 1 97.19 164 ARG B N 1
ATOM 3501 C CA . ARG B 1 164 ? 14.703 2.16 4.434 1 97.19 164 ARG B CA 1
ATOM 3502 C C . ARG B 1 164 ? 15.742 2.262 3.32 1 97.19 164 ARG B C 1
ATOM 3504 O O . ARG B 1 164 ? 16.938 2.104 3.564 1 97.19 164 ARG B O 1
ATOM 3511 N N . ARG B 1 165 ? 15.305 2.564 2.096 1 96.5 165 ARG B N 1
ATOM 3512 C CA . ARG B 1 165 ? 16.141 2.502 0.904 1 96.5 165 ARG B CA 1
ATOM 3513 C C . ARG B 1 165 ? 17.156 3.646 0.884 1 96.5 165 ARG B C 1
ATOM 3515 O O . ARG B 1 165 ? 18.297 3.465 0.461 1 96.5 165 ARG B O 1
ATOM 3522 N N . TYR B 1 166 ? 16.719 4.836 1.318 1 97.5 166 TYR B N 1
ATOM 3523 C CA . TYR B 1 166 ? 17.547 6.02 1.124 1 97.5 166 TYR B CA 1
ATOM 3524 C C . TYR B 1 166 ? 18.062 6.551 2.459 1 97.5 166 TYR B C 1
ATOM 3526 O O . TYR B 1 166 ? 18.781 7.547 2.5 1 97.5 166 TYR B O 1
ATOM 3534 N N . ASP B 1 167 ? 17.641 5.855 3.559 1 97.44 167 ASP B N 1
ATOM 3535 C CA . ASP B 1 167 ? 18.094 6.227 4.895 1 97.44 167 ASP B CA 1
ATOM 3536 C C . ASP B 1 167 ? 17.781 7.688 5.199 1 97.44 167 ASP B C 1
ATOM 3538 O O . ASP B 1 167 ? 18.672 8.453 5.586 1 97.44 167 ASP B O 1
ATOM 3542 N N . VAL B 1 168 ? 16.531 8.141 4.965 1 98.19 168 VAL B N 1
ATOM 3543 C CA . VAL B 1 168 ? 16.047 9.477 5.281 1 98.19 168 VAL B CA 1
ATOM 3544 C C . VAL B 1 168 ? 14.867 9.383 6.246 1 98.19 168 VAL B C 1
ATOM 3546 O O . VAL B 1 168 ? 14.117 8.406 6.223 1 98.19 168 VAL B O 1
ATOM 3549 N N . PRO B 1 169 ? 14.719 10.367 7.121 1 98.75 169 PRO B N 1
ATOM 3550 C CA . PRO B 1 169 ? 13.555 10.359 8.008 1 98.75 169 PRO B CA 1
ATOM 3551 C C . PRO B 1 169 ? 12.266 10.734 7.285 1 98.75 169 PRO B C 1
ATOM 3553 O O . PRO B 1 169 ? 12.258 11.648 6.461 1 98.75 169 PRO B O 1
ATOM 3556 N N . VAL B 1 170 ? 11.227 9.977 7.551 1 98.88 170 VAL B N 1
ATOM 3557 C CA . VAL B 1 170 ? 9.906 10.258 6.992 1 98.88 170 VAL B CA 1
ATOM 3558 C C . VAL B 1 170 ? 8.875 10.312 8.117 1 98.88 170 VAL B C 1
ATOM 3560 O O . VAL B 1 170 ? 8.75 9.375 8.906 1 98.88 170 VAL B O 1
ATOM 3563 N N . VAL B 1 171 ? 8.156 11.414 8.234 1 98.94 171 VAL B N 1
ATOM 3564 C CA . VAL B 1 171 ? 7.027 11.531 9.148 1 98.94 171 VAL B CA 1
ATOM 3565 C C . VAL B 1 171 ? 5.719 11.578 8.352 1 98.94 171 VAL B C 1
ATOM 3567 O O . VAL B 1 171 ? 5.523 12.461 7.516 1 98.94 171 VAL B O 1
ATOM 3570 N N . SER B 1 172 ? 4.883 10.578 8.578 1 98.88 172 SER B N 1
ATOM 3571 C CA . SER B 1 172 ? 3.531 10.562 8.023 1 98.88 172 SER B CA 1
ATOM 3572 C C . SER B 1 172 ? 2.527 11.148 9.008 1 98.88 172 SER B C 1
ATOM 3574 O O . SER B 1 172 ? 2.285 10.578 10.078 1 98.88 172 SER B O 1
ATOM 3576 N N . ILE B 1 173 ? 1.944 12.242 8.633 1 98.94 173 ILE B N 1
ATOM 3577 C CA . ILE B 1 173 ? 0.937 12.875 9.477 1 98.94 173 ILE B CA 1
ATOM 3578 C C . ILE B 1 173 ? -0.447 12.336 9.125 1 98.94 173 ILE B C 1
ATOM 3580 O O . ILE B 1 173 ? -0.806 12.258 7.945 1 98.94 173 ILE B O 1
ATOM 3584 N N . ARG B 1 174 ? -1.163 11.875 10.109 1 98.75 174 ARG B N 1
ATOM 3585 C CA . ARG B 1 174 ? -2.545 11.43 9.953 1 98.75 174 ARG B CA 1
ATOM 3586 C C . ARG B 1 174 ? -3.516 12.445 10.547 1 98.75 174 ARG B C 1
ATOM 3588 O O . ARG B 1 174 ? -3.998 12.273 11.664 1 98.75 174 ARG B O 1
ATOM 3595 N N . PRO B 1 175 ? -3.84 13.43 9.734 1 98.38 175 PRO B N 1
ATOM 3596 C CA . PRO B 1 175 ? -4.801 14.414 10.234 1 98.38 175 PRO B CA 1
ATOM 3597 C C . PRO B 1 175 ? -6.219 13.859 10.344 1 98.38 175 PRO B C 1
ATOM 3599 O O . PRO B 1 175 ? -6.633 13.047 9.508 1 98.38 175 PRO B O 1
ATOM 3602 N N . SER B 1 176 ? -6.887 14.289 11.383 1 97.5 176 SER B N 1
ATOM 3603 C CA . SER B 1 176 ? -8.336 14.125 11.383 1 97.5 176 SER B CA 1
ATOM 3604 C C . SER B 1 176 ? -9.016 15.172 10.508 1 97.5 176 SER B C 1
ATOM 3606 O O . SER B 1 176 ? -8.391 15.75 9.617 1 97.5 176 SER B O 1
ATOM 3608 N N . TRP B 1 177 ? -10.312 15.398 10.648 1 96.12 177 TRP B N 1
ATOM 3609 C CA . TRP B 1 177 ? -11.086 16.312 9.82 1 96.12 177 TRP B CA 1
ATOM 3610 C C . TRP B 1 177 ? -10.57 17.75 9.953 1 96.12 177 TRP B C 1
ATOM 3612 O O . TRP B 1 177 ? -10.844 18.422 10.938 1 96.12 177 TRP B O 1
ATOM 3622 N N . ILE B 1 178 ? -9.875 18.203 8.938 1 97.56 178 ILE B N 1
ATOM 3623 C CA . ILE B 1 178 ? -9.242 19.516 8.969 1 97.56 178 ILE B CA 1
ATOM 3624 C C . ILE B 1 178 ? -10.305 20.609 8.93 1 97.56 178 ILE B C 1
ATOM 3626 O O . ILE B 1 178 ? -11.164 20.609 8.039 1 97.56 178 ILE B O 1
ATOM 3630 N N . GLN B 1 179 ? -10.25 21.438 9.867 1 97.88 179 GLN B N 1
ATOM 3631 C CA . GLN B 1 179 ? -11.141 22.594 9.969 1 97.88 179 GLN B CA 1
ATOM 3632 C C . GLN B 1 179 ? -10.383 23.906 9.805 1 97.88 179 GLN B C 1
ATOM 3634 O O . GLN B 1 179 ? -9.164 23.953 10 1 97.88 179 GLN B O 1
ATOM 3639 N N . TYR B 1 180 ? -11.086 24.938 9.438 1 97.88 180 TYR B N 1
ATOM 3640 C CA . TYR B 1 180 ? -10.5 26.25 9.195 1 97.88 180 TYR B CA 1
ATOM 3641 C C . TYR B 1 180 ? -11.078 27.297 10.141 1 97.88 180 TYR B C 1
ATOM 3643 O O . TYR B 1 180 ? -12.273 27.281 10.422 1 97.88 180 TYR B O 1
ATOM 3651 N N . PRO B 1 181 ? -10.203 28.219 10.594 1 97.5 181 PRO B N 1
ATOM 3652 C CA . PRO B 1 181 ? -10.711 29.234 11.516 1 97.5 181 PRO B CA 1
ATOM 3653 C C . PRO B 1 181 ? -11.898 30 10.953 1 97.5 181 PRO B C 1
ATOM 3655 O O . PRO B 1 181 ? -11.844 30.484 9.812 1 97.5 181 PRO B O 1
ATOM 3658 N N . GLY B 1 182 ? -12.922 30.047 11.781 1 95.75 182 GLY B N 1
ATOM 3659 C CA . GLY B 1 182 ? -14.133 30.75 11.383 1 95.75 182 GLY B CA 1
ATOM 3660 C C . GLY B 1 182 ? -15.086 29.891 10.586 1 95.75 182 GLY B C 1
ATOM 3661 O O . GLY B 1 182 ? -16.219 30.297 10.297 1 95.75 182 GLY B O 1
ATOM 3662 N N . GLU B 1 183 ? -14.648 28.703 10.219 1 93.75 183 GLU B N 1
ATOM 3663 C CA . GLU B 1 183 ? -15.438 27.781 9.398 1 93.75 183 GLU B CA 1
ATOM 3664 C C . GLU B 1 183 ? -15.234 26.328 9.828 1 93.75 183 GLU B C 1
ATOM 3666 O O . GLU B 1 183 ? -14.492 25.594 9.188 1 93.75 183 GLU B O 1
ATOM 3671 N N . TYR B 1 184 ? -15.953 25.922 10.867 1 95.62 184 TYR B N 1
ATOM 3672 C CA . TYR B 1 184 ? -15.891 24.531 11.297 1 95.62 184 TYR B CA 1
ATOM 3673 C C . TYR B 1 184 ? -17.109 23.766 10.828 1 95.62 184 TYR B C 1
ATOM 3675 O O . TYR B 1 184 ? -18.125 23.688 11.547 1 95.62 184 TYR B O 1
ATOM 3683 N N . ASN B 1 185 ? -16.969 23.094 9.734 1 92.56 185 ASN B N 1
ATOM 3684 C CA . ASN B 1 185 ? -18.062 22.359 9.109 1 92.56 185 ASN B CA 1
ATOM 3685 C C . ASN B 1 185 ? -18.531 21.203 9.984 1 92.56 185 ASN B C 1
ATOM 3687 O O . ASN B 1 185 ? -19.703 20.812 9.914 1 92.56 185 ASN B O 1
ATOM 3691 N N . CYS B 1 186 ? -17.75 20.75 10.812 1 92.56 186 CYS B N 1
ATOM 3692 C CA . CYS B 1 186 ? -18.078 19.594 11.633 1 92.56 186 CYS B CA 1
ATOM 3693 C C . CYS B 1 186 ? -19.141 19.938 12.672 1 92.56 186 CYS B C 1
ATOM 3695 O O . CYS B 1 186 ? -19.828 19.062 13.188 1 92.56 186 CYS B O 1
ATOM 3697 N N . LEU B 1 187 ? -19.328 21.203 12.922 1 94.19 187 LEU B N 1
ATOM 3698 C CA . LEU B 1 187 ? -20.297 21.641 13.914 1 94.19 187 LEU B CA 1
ATOM 3699 C C . LEU B 1 187 ? -21.703 21.719 13.312 1 94.19 187 LEU B C 1
ATOM 3701 O O . LEU B 1 187 ? -22.688 21.844 14.047 1 94.19 187 LEU B O 1
ATOM 3705 N N . ASP B 1 188 ? -21.766 21.547 11.992 1 90.31 188 ASP B N 1
ATOM 3706 C CA . ASP B 1 188 ? -23.031 21.688 11.305 1 90.31 188 ASP B CA 1
ATOM 3707 C C . ASP B 1 188 ? -23.828 20.391 11.328 1 90.31 188 ASP B C 1
ATOM 3709 O O . ASP B 1 188 ? -24.984 20.344 10.93 1 90.31 188 ASP B O 1
ATOM 3713 N N . TYR B 1 189 ? -23.188 19.375 11.844 1 84.12 189 TYR B N 1
ATOM 3714 C CA . TYR B 1 189 ? -23.859 18.078 11.867 1 84.12 189 TYR B CA 1
ATOM 3715 C C . TYR B 1 189 ? -24.406 17.781 13.25 1 84.12 189 TYR B C 1
ATOM 3717 O O . TYR B 1 189 ? -23.688 17.891 14.25 1 84.12 189 TYR B O 1
ATOM 3725 N N . GLU B 1 190 ? -25.656 17.5 13.312 1 81.25 190 GLU B N 1
ATOM 3726 C CA . GLU B 1 190 ? -26.312 17.281 14.594 1 81.25 190 GLU B CA 1
ATOM 3727 C C . GLU B 1 190 ? -26.359 15.797 14.953 1 81.25 190 GLU B C 1
ATOM 3729 O O . GLU B 1 190 ? -26.328 15.43 16.125 1 81.25 190 GLU B O 1
ATOM 3734 N N . SER B 1 191 ? -26.281 15.031 13.953 1 89.38 191 SER B N 1
ATOM 3735 C CA . SER B 1 191 ? -26.422 13.594 14.203 1 89.38 191 SER B CA 1
ATOM 3736 C C . SER B 1 191 ? -25.062 12.969 14.523 1 89.38 191 SER B C 1
ATOM 3738 O O . SER B 1 191 ? -24.047 13.305 13.906 1 89.38 191 SER B O 1
ATOM 3740 N N . LEU B 1 192 ? -25.078 12.078 15.523 1 93.25 192 LEU B N 1
ATOM 3741 C CA . LEU B 1 192 ? -23.875 11.312 15.859 1 93.25 192 LEU B CA 1
ATOM 3742 C C . LEU B 1 192 ? -23.359 10.555 14.641 1 93.25 192 LEU B C 1
ATOM 3744 O O . LEU B 1 192 ? -22.156 10.352 14.5 1 93.25 192 LEU B O 1
ATOM 3748 N N . ASP B 1 193 ? -24.281 10.266 13.766 1 91.19 193 ASP B N 1
ATOM 3749 C CA . ASP B 1 193 ? -23.938 9.477 12.594 1 91.19 193 ASP B CA 1
ATOM 3750 C C . ASP B 1 193 ? -22.938 10.219 11.703 1 91.19 193 ASP B C 1
ATOM 3752 O O . ASP B 1 193 ? -22.047 9.602 11.125 1 91.19 193 ASP B O 1
ATOM 3756 N N . ALA B 1 194 ? -23.062 11.469 11.711 1 88.25 194 ALA B N 1
ATOM 3757 C CA . ALA B 1 194 ? -22.281 12.289 10.789 1 88.25 194 ALA B CA 1
ATOM 3758 C C . ALA B 1 194 ? -20.812 12.328 11.203 1 88.25 194 ALA B C 1
ATOM 3760 O O . ALA B 1 194 ? -19.922 12.5 10.367 1 88.25 194 ALA B O 1
ATOM 3761 N N . GLY B 1 195 ? -20.594 12.078 12.43 1 92.25 195 GLY B N 1
ATOM 3762 C CA . GLY B 1 195 ? -19.234 12.227 12.93 1 92.25 195 GLY B CA 1
ATOM 3763 C C . GLY B 1 195 ? -18.625 10.922 13.398 1 92.25 195 GLY B C 1
ATOM 3764 O O . GLY B 1 195 ? -17.453 10.875 13.789 1 92.25 195 GLY B O 1
ATOM 3765 N N . ALA B 1 196 ? -19.312 9.844 13.266 1 94 196 ALA B N 1
ATOM 3766 C CA . ALA B 1 196 ? -18.875 8.578 13.836 1 94 196 ALA B CA 1
ATOM 3767 C C . ALA B 1 196 ? -17.625 8.055 13.133 1 94 196 ALA B C 1
ATOM 3769 O O . ALA B 1 196 ? -16.797 7.379 13.742 1 94 196 ALA B O 1
ATOM 3770 N N . GLY B 1 197 ? -17.453 8.422 11.891 1 92.81 197 GLY B N 1
ATOM 3771 C CA . GLY B 1 197 ? -16.375 7.91 11.07 1 92.81 197 GLY B CA 1
ATOM 3772 C C . GLY B 1 197 ? -15 8.352 11.547 1 92.81 197 GLY B C 1
ATOM 3773 O O . GLY B 1 197 ? -14 7.691 11.266 1 92.81 197 GLY B O 1
ATOM 3774 N N . ASN B 1 198 ? -14.922 9.469 12.211 1 94.19 198 ASN B N 1
ATOM 3775 C CA . ASN B 1 198 ? -13.672 9.922 12.812 1 94.19 198 ASN B CA 1
ATOM 3776 C C . ASN B 1 198 ? -13.789 10.016 14.328 1 94.19 198 ASN B C 1
ATOM 3778 O O . ASN B 1 198 ? -13 10.719 14.977 1 94.19 198 ASN B O 1
ATOM 3782 N N . CYS B 1 199 ? -14.867 9.453 14.812 1 96.62 199 CYS B N 1
ATOM 3783 C CA . CYS B 1 199 ? -15.148 9.445 16.25 1 96.62 199 CYS B CA 1
ATOM 3784 C C . CYS B 1 199 ? -15.195 10.867 16.797 1 96.62 199 CYS B C 1
ATOM 3786 O O . CYS B 1 199 ? -14.641 11.141 17.859 1 96.62 199 CYS B O 1
ATOM 3788 N N . TRP B 1 200 ? -15.695 11.75 16 1 97.25 200 TRP B N 1
ATOM 3789 C CA . TRP B 1 200 ? -15.953 13.148 16.328 1 97.25 200 TRP B CA 1
ATOM 3790 C C . TRP B 1 200 ? -14.656 13.883 16.641 1 97.25 200 TRP B C 1
ATOM 3792 O O . TRP B 1 200 ? -14.633 14.781 17.5 1 97.25 200 TRP B O 1
ATOM 3802 N N . SER B 1 201 ? -13.57 13.438 16.047 1 97.56 201 SER B N 1
ATOM 3803 C CA . SER B 1 201 ? -12.289 14.133 16.109 1 97.56 201 SER B CA 1
ATOM 3804 C C . SER B 1 201 ? -12.156 15.141 14.969 1 97.56 201 SER B C 1
ATOM 3806 O O . SER B 1 201 ? -12.852 15.031 13.961 1 97.56 201 SER B O 1
ATOM 3808 N N . TYR B 1 202 ? -11.336 16.141 15.172 1 97.75 202 TYR B N 1
ATOM 3809 C CA . TYR B 1 202 ? -11.031 17.188 14.195 1 97.75 202 TYR B CA 1
ATOM 3810 C C . TYR B 1 202 ? -9.656 17.781 14.453 1 97.75 202 TYR 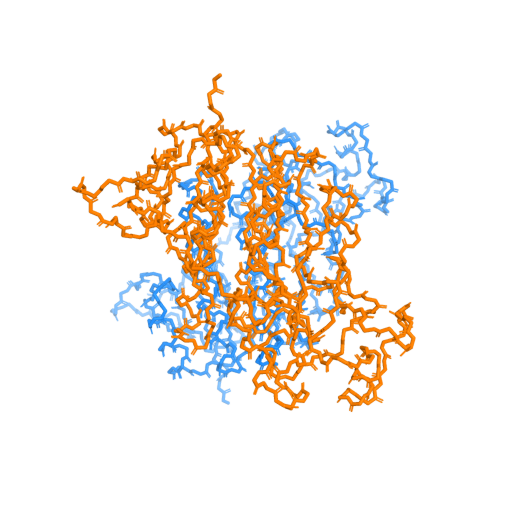B C 1
ATOM 3812 O O . TYR B 1 202 ? -8.984 17.406 15.414 1 97.75 202 TYR B O 1
ATOM 3820 N N . VAL B 1 203 ? -9.203 18.641 13.5 1 98.56 203 VAL B N 1
ATOM 3821 C CA . VAL B 1 203 ? -7.977 19.406 13.719 1 98.56 203 VAL B CA 1
ATOM 3822 C C . VAL B 1 203 ? -8.062 20.75 12.992 1 98.56 203 VAL B C 1
ATOM 3824 O O . VAL B 1 203 ? -8.633 20.828 11.898 1 98.56 203 VAL B O 1
ATOM 3827 N N . ASP B 1 204 ? -7.566 21.75 13.656 1 98.75 204 ASP B N 1
ATOM 3828 C CA . ASP B 1 204 ? -7.492 23.062 13.031 1 98.75 204 ASP B CA 1
ATOM 3829 C C . ASP B 1 204 ? -6.324 23.141 12.047 1 98.75 204 ASP B C 1
ATOM 3831 O O . ASP B 1 204 ? -5.23 22.656 12.336 1 98.75 204 ASP B O 1
ATOM 3835 N N . VAL B 1 205 ? -6.512 23.766 10.93 1 98.62 205 VAL B N 1
ATOM 3836 C CA . VAL B 1 205 ? -5.5 23.844 9.883 1 98.62 205 VAL B CA 1
ATOM 3837 C C . VAL B 1 205 ? -4.246 24.531 10.414 1 98.62 205 VAL B C 1
ATOM 3839 O O . VAL B 1 205 ? -3.131 24.203 10.008 1 98.62 205 VAL B O 1
ATOM 3842 N N . ARG B 1 206 ? -4.336 25.516 11.344 1 98.62 206 ARG B N 1
ATOM 3843 C CA . ARG B 1 206 ? -3.193 26.203 11.945 1 98.62 206 ARG B CA 1
ATOM 3844 C C . ARG B 1 206 ? -2.346 25.219 12.758 1 98.62 206 ARG B C 1
ATOM 3846 O O . ARG B 1 206 ? -1.122 25.359 12.82 1 98.62 206 ARG B O 1
ATOM 3853 N N . ASP B 1 207 ? -3.037 24.281 13.352 1 98.81 207 ASP B N 1
ATOM 3854 C CA . ASP B 1 207 ? -2.322 23.25 14.094 1 98.81 207 ASP B CA 1
ATOM 3855 C C . ASP B 1 207 ? -1.627 22.266 13.141 1 98.81 207 ASP B C 1
ATOM 3857 O O . ASP B 1 207 ? -0.555 21.75 13.453 1 98.81 207 ASP B O 1
ATOM 3861 N N . ILE B 1 208 ? -2.195 21.984 11.953 1 98.75 208 ILE B N 1
ATOM 3862 C CA . ILE B 1 208 ? -1.52 21.203 10.922 1 98.75 208 ILE B CA 1
ATOM 3863 C C . ILE B 1 208 ? -0.208 21.875 10.531 1 98.75 208 ILE B C 1
ATOM 3865 O O . ILE B 1 208 ? 0.842 21.234 10.484 1 98.75 208 ILE B O 1
ATOM 3869 N N . ALA B 1 209 ? -0.29 23.156 10.305 1 98.81 209 ALA B N 1
ATOM 3870 C CA . ALA B 1 209 ? 0.883 23.922 9.867 1 98.81 209 ALA B CA 1
ATOM 3871 C C . ALA B 1 209 ? 2 23.844 10.906 1 98.81 209 ALA B C 1
ATOM 3873 O O . ALA B 1 209 ? 3.16 23.609 10.562 1 98.81 209 ALA B O 1
ATOM 3874 N N . THR B 1 210 ? 1.629 24 12.164 1 98.81 210 THR B N 1
ATOM 3875 C CA . THR B 1 210 ? 2.648 23.969 13.211 1 98.81 210 THR B CA 1
ATOM 3876 C C . THR B 1 210 ? 3.201 22.562 13.391 1 98.81 210 THR B C 1
ATOM 3878 O O . THR B 1 210 ? 4.379 22.391 13.711 1 98.81 210 THR B O 1
ATOM 3881 N N . GLN B 1 211 ? 2.363 21.516 13.195 1 98.88 211 GLN B N 1
ATOM 3882 C CA . GLN B 1 211 ? 2.865 20.141 13.336 1 98.88 211 GLN B CA 1
ATOM 3883 C C . GLN B 1 211 ? 3.832 19.797 12.211 1 98.88 211 GLN B C 1
ATOM 3885 O O . GLN B 1 211 ? 4.848 19.141 12.43 1 98.88 211 GLN B O 1
ATOM 3890 N N . VAL B 1 212 ? 3.477 20.219 10.992 1 98.88 212 VAL B N 1
ATOM 3891 C CA . VAL B 1 212 ? 4.375 20 9.859 1 98.88 212 VAL B CA 1
ATOM 3892 C C . VAL B 1 212 ? 5.734 20.641 10.148 1 98.88 212 VAL B C 1
ATOM 3894 O O . VAL B 1 212 ? 6.773 20 9.961 1 98.88 212 VAL B O 1
ATOM 3897 N N . ALA B 1 213 ? 5.754 21.875 10.656 1 98.69 213 ALA B N 1
ATOM 3898 C CA . ALA B 1 213 ? 6.996 22.562 11 1 98.69 213 ALA B CA 1
ATOM 3899 C C . ALA B 1 213 ? 7.777 21.781 12.055 1 98.69 213 ALA B C 1
ATOM 3901 O O . ALA B 1 213 ? 8.992 21.609 11.938 1 98.69 213 ALA B O 1
ATOM 3902 N N . ALA B 1 214 ? 7.066 21.328 13.07 1 98.69 214 ALA B N 1
ATOM 3903 C CA . ALA B 1 214 ? 7.699 20.562 14.133 1 98.69 214 ALA B CA 1
ATOM 3904 C C . ALA B 1 214 ? 8.305 19.266 13.594 1 98.69 214 ALA B C 1
ATOM 3906 O O . ALA B 1 214 ? 9.398 18.875 14.008 1 98.69 214 ALA B O 1
ATOM 3907 N N . ALA B 1 215 ? 7.605 18.641 12.68 1 98.69 215 ALA B N 1
ATOM 3908 C CA . ALA B 1 215 ? 8.055 17.375 12.102 1 98.69 215 ALA B CA 1
ATOM 3909 C C . ALA B 1 215 ? 9.328 17.578 11.281 1 98.69 215 ALA B C 1
ATOM 3911 O O . ALA B 1 215 ? 10.188 16.688 11.234 1 98.69 215 ALA B O 1
ATOM 3912 N N . LEU B 1 216 ? 9.484 18.703 10.656 1 97.56 216 LEU B N 1
ATOM 3913 C CA . LEU B 1 216 ? 10.625 19 9.789 1 97.56 216 LEU B CA 1
ATOM 3914 C C . LEU B 1 216 ? 11.906 19.156 10.602 1 97.56 216 LEU B C 1
ATOM 3916 O O . LEU B 1 216 ? 13.008 19.094 10.055 1 97.56 216 LEU B O 1
ATOM 3920 N N . THR B 1 217 ? 11.766 19.328 11.914 1 94.25 2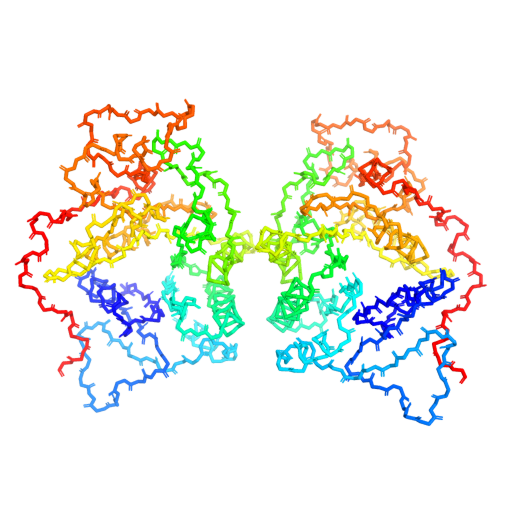17 THR B N 1
ATOM 3921 C CA . THR B 1 217 ? 12.945 19.562 12.734 1 94.25 217 THR B CA 1
ATOM 3922 C C . THR B 1 217 ? 13.109 18.453 13.773 1 94.25 217 THR B C 1
ATOM 3924 O O . THR B 1 217 ? 14.047 18.484 14.578 1 94.25 217 THR B O 1
ATOM 3927 N N . ALA B 1 218 ? 12.203 17.516 13.773 1 96.44 218 ALA B N 1
ATOM 3928 C CA . ALA B 1 218 ? 12.211 16.453 14.766 1 96.44 218 ALA B CA 1
ATOM 3929 C C . ALA B 1 218 ? 13.336 15.461 14.492 1 96.44 218 ALA B C 1
ATOM 3931 O O . ALA B 1 218 ? 13.75 15.281 13.344 1 96.44 218 ALA B O 1
ATOM 3932 N N . ASP B 1 219 ? 13.812 14.883 15.547 1 96.31 219 ASP B N 1
ATOM 3933 C CA . ASP B 1 219 ? 14.812 13.828 15.438 1 96.31 219 ASP B CA 1
ATOM 3934 C C . ASP B 1 219 ? 14.156 12.461 15.258 1 96.31 219 ASP B C 1
ATOM 3936 O O . ASP B 1 219 ? 13.953 11.727 16.219 1 96.31 219 ASP B O 1
ATOM 3940 N N . VAL B 1 220 ? 13.828 12.195 14.086 1 96 220 VAL B N 1
ATOM 3941 C CA . VAL B 1 220 ? 13.141 10.961 13.719 1 96 220 VAL B CA 1
ATOM 3942 C C . VAL B 1 220 ? 14.078 10.078 12.898 1 96 220 VAL B C 1
ATOM 3944 O O . VAL B 1 220 ? 14.797 10.57 12.023 1 96 220 VAL B O 1
ATOM 3947 N N . ASP B 1 221 ? 14.117 8.797 13.328 1 95.19 221 ASP B N 1
ATOM 3948 C CA . ASP B 1 221 ? 14.82 7.805 12.523 1 95.19 221 ASP B CA 1
ATOM 3949 C C . ASP B 1 221 ? 13.836 6.914 11.766 1 95.19 221 ASP B C 1
ATOM 3951 O O . ASP B 1 221 ? 12.844 6.445 12.344 1 95.19 221 ASP B O 1
ATOM 3955 N N . GLY B 1 222 ? 14.086 6.695 10.484 1 97.88 222 GLY B N 1
ATOM 3956 C CA . GLY B 1 222 ? 13.195 5.875 9.68 1 97.88 222 GLY B CA 1
ATOM 3957 C C . GLY B 1 222 ? 11.828 6.508 9.461 1 97.88 222 GLY B C 1
ATOM 3958 O O . GLY B 1 222 ? 11.734 7.707 9.18 1 97.88 222 GLY B O 1
ATOM 3959 N N . HIS B 1 223 ? 10.805 5.73 9.469 1 98.69 223 HIS B N 1
ATOM 3960 C CA . HIS B 1 223 ? 9.438 6.184 9.25 1 98.69 223 HIS B CA 1
ATOM 3961 C C . HIS B 1 223 ? 8.648 6.211 10.555 1 98.69 223 HIS B C 1
ATOM 3963 O O . HIS B 1 223 ? 8.68 5.25 11.328 1 98.69 223 HIS B O 1
ATOM 3969 N N . GLU B 1 224 ? 7.973 7.328 10.82 1 98.75 224 GLU B N 1
ATOM 3970 C CA . GLU B 1 224 ? 7.039 7.461 11.938 1 98.75 224 GLU B CA 1
ATOM 3971 C C . GLU B 1 224 ? 5.719 8.078 11.484 1 98.75 224 GLU B C 1
ATOM 3973 O O . GLU B 1 224 ? 5.707 9.008 10.68 1 98.75 224 GLU B O 1
ATOM 3978 N N . ALA B 1 225 ? 4.625 7.508 11.992 1 98.75 225 ALA B N 1
ATOM 3979 C CA . ALA B 1 225 ? 3.314 8.125 11.805 1 98.75 225 ALA B CA 1
ATOM 3980 C C . ALA B 1 225 ? 2.842 8.812 13.086 1 98.75 225 ALA B C 1
ATOM 3982 O O . ALA B 1 225 ? 3.043 8.297 14.188 1 98.75 225 ALA B O 1
ATOM 3983 N N . VAL B 1 226 ? 2.203 9.953 12.953 1 98.88 226 VAL B N 1
ATOM 3984 C CA . VAL B 1 226 ? 1.655 10.656 14.102 1 98.88 226 VAL B CA 1
ATOM 3985 C C . VAL B 1 226 ? 0.263 11.188 13.766 1 98.88 226 VAL B C 1
ATOM 3987 O O . VAL B 1 226 ? -0.025 11.508 12.617 1 98.88 226 VAL B O 1
ATOM 3990 N N . HIS B 1 227 ? -0.546 11.289 14.773 1 98.81 227 HIS B N 1
ATOM 3991 C CA . HIS B 1 227 ? -1.859 11.906 14.625 1 98.81 227 HIS B CA 1
ATOM 3992 C C . HIS B 1 227 ? -1.76 13.43 14.648 1 98.81 227 HIS B C 1
ATOM 3994 O O . HIS B 1 227 ? -0.927 13.992 15.367 1 98.81 227 HIS B O 1
ATOM 4000 N N . ALA B 1 228 ? -2.543 14.055 13.836 1 98.81 228 ALA B N 1
ATOM 4001 C CA . ALA B 1 228 ? -2.902 15.461 14.023 1 98.81 228 ALA B CA 1
ATOM 4002 C C . ALA B 1 228 ? -4.375 15.602 14.391 1 98.81 228 ALA B C 1
ATOM 4004 O O . ALA B 1 228 ? -5.254 15.453 13.539 1 98.81 228 ALA B O 1
ATOM 4005 N N . ALA B 1 229 ? -4.637 15.898 15.578 1 98.69 229 ALA B N 1
ATOM 4006 C CA . ALA B 1 229 ? -5.992 16.062 16.109 1 98.69 229 ALA B CA 1
ATOM 4007 C C . ALA B 1 229 ? -6.035 17.109 17.203 1 98.69 229 ALA B C 1
ATOM 4009 O O . ALA B 1 229 ? -5.023 17.375 17.875 1 98.69 229 ALA B O 1
ATOM 4010 N N . ALA B 1 230 ? -7.184 17.703 17.328 1 98.56 230 ALA B N 1
ATOM 4011 C CA . ALA B 1 230 ? -7.402 18.594 18.469 1 98.56 230 ALA B CA 1
ATOM 4012 C C . ALA B 1 230 ? -7.422 17.812 19.766 1 98.56 230 ALA B C 1
ATOM 4014 O O . ALA B 1 230 ? -7.531 16.578 19.766 1 98.56 230 ALA B O 1
ATOM 4015 N N . ALA B 1 231 ? -7.32 18.531 20.828 1 98 231 ALA B N 1
ATOM 4016 C CA . ALA B 1 231 ? -7.277 17.891 22.156 1 98 231 ALA B CA 1
ATOM 4017 C C . ALA B 1 231 ? -8.648 17.344 22.531 1 98 231 ALA B C 1
ATOM 4019 O O . ALA B 1 231 ? -8.742 16.344 23.25 1 98 231 ALA B O 1
ATOM 4020 N N . ASN B 1 232 ? -9.68 18 22.047 1 97.69 232 ASN B N 1
ATOM 4021 C CA . ASN B 1 232 ? -11.039 17.609 22.422 1 97.69 232 ASN B CA 1
ATOM 4022 C C . ASN B 1 232 ? -11.859 17.219 21.188 1 97.69 232 ASN B C 1
ATOM 4024 O O . ASN B 1 232 ? -11.492 17.547 20.062 1 97.69 232 ASN B O 1
ATOM 4028 N N . ASN B 1 233 ? -13.016 16.484 21.438 1 97.75 233 ASN B N 1
ATOM 4029 C CA . ASN B 1 233 ? -13.984 16.234 20.359 1 97.75 233 ASN B CA 1
ATOM 4030 C C . ASN B 1 233 ? -14.789 17.484 20.031 1 97.75 233 ASN B C 1
ATOM 4032 O O . ASN B 1 233 ? -14.656 18.5 20.703 1 97.75 233 ASN B O 1
ATOM 4036 N N . TYR B 1 234 ? -15.578 17.438 18.969 1 96.75 234 TYR B N 1
ATOM 4037 C CA . TYR B 1 234 ? -16.312 18.641 18.594 1 96.75 234 TYR B CA 1
ATOM 4038 C C . TYR B 1 234 ? -17.781 18.547 19.016 1 96.75 234 TYR B C 1
ATOM 4040 O O . TYR B 1 234 ? -18.625 19.281 18.531 1 96.75 234 TYR B O 1
ATOM 4048 N N . LEU B 1 235 ? -18.109 17.609 19.938 1 95.56 235 LEU B N 1
ATOM 4049 C CA . LEU B 1 235 ? -19.484 17.391 20.375 1 95.56 235 LEU B CA 1
ATOM 4050 C C . LEU B 1 235 ? -19.812 18.234 21.594 1 95.56 235 LEU B C 1
ATOM 4052 O O . LEU B 1 235 ? -20.984 18.578 21.828 1 95.56 235 LEU B O 1
ATOM 4056 N N . GLY B 1 236 ? -18.828 18.484 22.453 1 93.81 236 GLY B N 1
ATOM 4057 C CA . GLY B 1 236 ? -19.078 19.156 23.719 1 93.81 236 GLY B CA 1
ATOM 4058 C C . GLY B 1 236 ? -19.656 18.25 24.781 1 93.81 236 GLY B C 1
ATOM 4059 O O . GLY B 1 236 ? -20.375 18.703 25.688 1 93.81 236 GLY B O 1
ATOM 4060 N N . ARG B 1 237 ? -19.516 17.031 24.594 1 95.88 237 ARG B N 1
ATOM 4061 C CA . ARG B 1 237 ? -19.906 16.016 25.562 1 95.88 237 ARG B CA 1
ATOM 4062 C C . ARG B 1 237 ? -18.844 14.914 25.656 1 95.88 237 ARG B C 1
ATOM 4064 O O . ARG B 1 237 ? -17.969 14.82 24.812 1 95.88 237 ARG B O 1
ATOM 4071 N N . PRO B 1 238 ? -18.938 14.078 26.719 1 98.06 238 PRO B N 1
ATOM 4072 C CA . PRO B 1 238 ? -17.891 13.07 26.891 1 98.06 238 PRO B CA 1
ATOM 4073 C C . PRO B 1 238 ? -17.812 12.102 25.719 1 98.06 238 PRO B C 1
ATOM 4075 O O . PRO B 1 238 ? -18.844 11.602 25.25 1 98.06 238 PRO B O 1
ATOM 4078 N N . THR B 1 239 ? -16.594 11.781 25.297 1 98.19 239 THR B N 1
ATOM 4079 C CA . THR B 1 239 ? -16.344 10.938 24.141 1 98.19 239 THR B CA 1
ATOM 4080 C C . THR B 1 239 ? -16.859 9.516 24.391 1 98.19 239 THR B C 1
ATOM 4082 O O . THR B 1 239 ? -17.5 8.922 23.531 1 98.19 239 THR B O 1
ATOM 4085 N N . VAL B 1 240 ? -16.656 8.992 25.594 1 98.25 240 VAL B N 1
ATOM 4086 C CA . VAL B 1 240 ? -17.047 7.629 25.922 1 98.25 240 VAL B CA 1
ATOM 4087 C C . VAL B 1 240 ? -18.578 7.5 25.844 1 98.25 240 VAL B C 1
ATOM 4089 O O . VAL B 1 240 ? -19.094 6.484 25.391 1 98.25 240 VAL B O 1
ATOM 4092 N N . GLU B 1 241 ? -19.266 8.5 26.281 1 97.75 241 GLU B N 1
ATOM 4093 C CA . GLU B 1 241 ? -20.734 8.508 26.219 1 97.75 241 GLU B CA 1
ATOM 4094 C C . GLU B 1 241 ? -21.219 8.461 24.781 1 97.75 241 GLU B C 1
ATOM 4096 O O . GLU B 1 241 ? -22.156 7.723 24.453 1 97.75 241 GLU B O 1
ATOM 4101 N N . ALA B 1 242 ? -20.625 9.266 23.969 1 97.5 242 ALA B N 1
ATOM 4102 C CA . ALA B 1 242 ? -21 9.297 22.562 1 97.5 242 ALA B CA 1
ATOM 4103 C C . ALA B 1 242 ? -20.766 7.938 21.906 1 97.5 242 ALA B C 1
ATOM 4105 O O . ALA B 1 242 ? -21.594 7.453 21.141 1 97.5 242 ALA B O 1
ATOM 4106 N N . VAL B 1 243 ? -19.656 7.285 22.219 1 98 243 VAL B N 1
ATOM 4107 C CA . VAL B 1 243 ? -19.297 5.988 21.656 1 98 243 VAL B CA 1
ATOM 4108 C C . VAL B 1 243 ? -20.297 4.934 22.125 1 98 243 VAL B C 1
ATOM 4110 O O . VAL B 1 243 ? -20.797 4.148 21.312 1 98 243 VAL B O 1
ATOM 4113 N N . ARG B 1 244 ? -20.609 4.988 23.328 1 97.94 244 ARG B N 1
ATOM 4114 C CA . ARG B 1 244 ? -21.594 4.047 23.859 1 97.94 244 ARG B CA 1
ATOM 4115 C C . ARG B 1 244 ? -22.953 4.234 23.203 1 97.94 244 ARG B C 1
ATOM 4117 O O . ARG B 1 244 ? -23.625 3.26 22.875 1 97.94 244 ARG B O 1
ATOM 4124 N N . GLU B 1 245 ? -23.328 5.426 23.109 1 97.44 245 GLU B N 1
ATOM 4125 C CA . GLU B 1 245 ? -24.625 5.738 22.516 1 97.44 245 GLU B CA 1
ATOM 4126 C C . GLU B 1 245 ? -24.703 5.273 21.062 1 97.44 245 GLU B C 1
ATOM 4128 O O . GLU B 1 245 ? -25.703 4.691 20.641 1 97.44 245 GLU B O 1
ATOM 4133 N N . TYR B 1 246 ? -23.688 5.492 20.297 1 97 246 TYR B N 1
ATOM 4134 C CA . TYR B 1 246 ? -23.719 5.219 18.859 1 97 246 TYR B CA 1
ATOM 4135 C C . TYR B 1 246 ? -23.5 3.734 18.594 1 97 246 TYR B C 1
ATOM 4137 O O . TYR B 1 246 ? -24.234 3.127 17.797 1 97 246 TYR B O 1
ATOM 4145 N N . PHE B 1 247 ? -22.531 3.145 19.266 1 97.31 247 PHE B N 1
ATOM 4146 C CA . PHE B 1 247 ? -22.125 1.787 18.922 1 97.31 247 PHE B CA 1
ATOM 4147 C C . PHE B 1 247 ? -22.797 0.773 19.844 1 97.31 247 PHE B C 1
ATOM 4149 O O . PHE B 1 247 ? -22.734 -0.433 19.594 1 97.31 247 PHE B O 1
ATOM 4156 N N . GLY B 1 248 ? -23.422 1.222 20.891 1 97.75 248 GLY B N 1
ATOM 4157 C CA . GLY B 1 248 ? -24.078 0.347 21.844 1 97.75 248 GLY B CA 1
ATOM 4158 C C . GLY B 1 248 ? -23.125 -0.241 22.859 1 97.75 248 GLY B C 1
ATOM 4159 O O . GLY B 1 248 ? -23.547 -0.938 23.797 1 97.75 248 GLY B O 1
ATOM 4160 N N . THR B 1 249 ? -21.828 0.035 22.688 1 97.88 249 THR B N 1
ATOM 4161 C CA . THR B 1 249 ? -20.781 -0.464 23.562 1 97.88 249 THR B CA 1
ATOM 4162 C C . THR B 1 249 ? -19.531 0.401 23.469 1 97.88 249 THR B C 1
ATOM 4164 O O . THR B 1 249 ? -19.516 1.395 22.734 1 97.88 249 THR B O 1
ATOM 4167 N N . VAL B 1 250 ? -18.5 0.084 24.344 1 97.62 250 VAL B N 1
ATOM 4168 C CA . VAL B 1 250 ? -17.172 0.698 24.281 1 97.62 250 VAL B CA 1
ATOM 4169 C C . VAL B 1 250 ? -16.109 -0.386 24.141 1 97.62 250 VAL B C 1
ATOM 4171 O O . VAL B 1 250 ? -16.328 -1.535 24.531 1 97.62 250 VAL B O 1
ATOM 4174 N N . PRO B 1 251 ? -14.984 -0.012 23.484 1 97.81 251 PRO B N 1
ATOM 4175 C CA . PRO B 1 251 ? -13.945 -1.032 23.375 1 97.81 251 PRO B CA 1
ATOM 4176 C C . PRO B 1 251 ? -13.445 -1.519 24.734 1 97.81 251 PRO B C 1
ATOM 4178 O O . PRO B 1 251 ? -13.438 -0.754 25.703 1 97.81 251 PRO B O 1
ATOM 4181 N N . GLU B 1 252 ? -12.992 -2.773 24.719 1 97.38 252 GLU B N 1
ATOM 4182 C CA . GLU B 1 252 ? -12.43 -3.332 25.938 1 97.38 252 GLU B CA 1
ATOM 4183 C C . GLU B 1 252 ? -11.219 -2.535 26.406 1 97.38 252 GLU B C 1
ATOM 4185 O O . GLU B 1 252 ? -11.031 -2.33 27.609 1 97.38 252 GLU B O 1
ATOM 4190 N N . ASP B 1 253 ? -10.453 -2.102 25.469 1 97.81 253 ASP B N 1
ATOM 4191 C CA . ASP B 1 253 ? -9.273 -1.292 25.766 1 97.81 253 ASP B CA 1
ATOM 4192 C C . ASP B 1 253 ? -9.609 0.198 25.734 1 97.81 253 ASP B C 1
ATOM 4194 O O . ASP B 1 253 ? -9.203 0.908 24.812 1 97.81 253 ASP B O 1
ATOM 4198 N N . CYS B 1 254 ? -10.359 0.656 26.719 1 98 254 CYS B N 1
ATOM 4199 C CA . CYS B 1 254 ? -10.75 2.055 26.844 1 98 254 CYS B CA 1
ATOM 4200 C C . CYS B 1 254 ? -10.164 2.672 28.109 1 98 254 CYS B C 1
ATOM 4202 O O . CYS B 1 254 ? -10.484 2.248 29.219 1 98 254 CYS B O 1
ATOM 4204 N N . SER B 1 255 ? -9.312 3.637 27.875 1 97.94 255 SER B N 1
ATOM 4205 C CA . SER B 1 255 ? -8.695 4.277 29.031 1 97.94 255 SER B CA 1
ATOM 4206 C C . SER B 1 255 ? -9.102 5.742 29.141 1 97.94 255 SER B C 1
ATOM 4208 O O . SER B 1 255 ? -8.625 6.465 30.016 1 97.94 255 SER B O 1
ATOM 4210 N N . LEU B 1 256 ? -9.969 6.219 28.266 1 97.31 256 LEU B N 1
ATOM 4211 C CA . LEU B 1 256 ? -10.484 7.578 28.375 1 97.31 256 LEU B CA 1
ATOM 4212 C C . LEU B 1 256 ? -11.367 7.73 29.609 1 97.31 256 LEU B C 1
ATOM 4214 O O . LEU B 1 256 ? -12.18 6.852 29.922 1 97.31 256 LEU B O 1
ATOM 4218 N N . ALA B 1 257 ? -11.203 8.844 30.234 1 96.75 257 ALA B N 1
ATOM 4219 C CA . ALA B 1 257 ? -12.07 9.117 31.375 1 96.75 257 ALA B CA 1
ATOM 4220 C C . ALA B 1 257 ? -13.523 9.266 30.938 1 96.75 257 ALA B C 1
ATOM 4222 O O . ALA B 1 257 ? -13.805 9.859 29.891 1 96.75 257 ALA B O 1
ATOM 4223 N N . ALA B 1 258 ? -14.422 8.828 31.766 1 95.81 258 ALA B N 1
ATOM 4224 C CA . ALA B 1 258 ? -15.836 8.758 31.422 1 95.81 258 ALA B CA 1
ATOM 4225 C C . ALA B 1 258 ? -16.422 10.156 31.203 1 95.81 258 ALA B C 1
ATOM 4227 O O . ALA B 1 258 ? -17.344 10.328 30.391 1 95.81 258 ALA B O 1
ATOM 4228 N N . ASP B 1 259 ? -15.859 11.086 31.859 1 96.56 259 ASP B N 1
ATOM 4229 C CA . ASP B 1 259 ? -16.406 12.438 31.781 1 96.56 259 ASP B CA 1
ATOM 4230 C C . ASP B 1 259 ? -15.562 13.328 30.875 1 96.56 259 ASP B C 1
ATOM 4232 O O . ASP B 1 259 ? -15.797 14.531 30.781 1 96.56 259 ASP B O 1
ATOM 4236 N N . SER B 1 260 ? -14.617 12.727 30.188 1 97.38 260 SER B N 1
ATOM 4237 C CA . SER B 1 260 ? -13.664 13.492 29.391 1 97.38 260 SER B CA 1
ATOM 4238 C C . SER B 1 260 ? -14.195 13.766 28 1 97.38 260 SER B C 1
ATOM 4240 O O . SER B 1 260 ? -14.812 12.891 27.375 1 97.38 260 SER B O 1
ATOM 4242 N N . GLU B 1 261 ? -13.977 14.984 27.516 1 98 261 GLU B N 1
ATOM 4243 C CA . GLU B 1 261 ? -14.289 15.359 26.141 1 98 261 G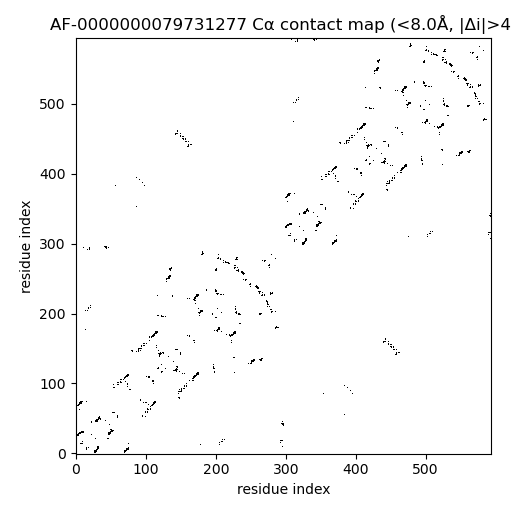LU B CA 1
ATOM 4244 C C . GLU B 1 261 ? -13.07 15.188 25.234 1 98 261 GLU B C 1
ATOM 4246 O O . GLU B 1 261 ? -13.031 15.742 24.125 1 98 261 GLU B O 1
ATOM 4251 N N . ALA B 1 262 ? -12.094 14.445 25.734 1 97.62 262 ALA B N 1
ATOM 4252 C CA . ALA B 1 262 ? -10.844 14.266 25 1 97.62 262 ALA B CA 1
ATOM 4253 C C . ALA B 1 262 ? -11.094 13.641 23.641 1 97.62 262 ALA B C 1
ATOM 4255 O O . ALA B 1 262 ? -12.031 12.859 23.469 1 97.62 262 ALA B O 1
ATOM 4256 N N . SER B 1 263 ? -10.266 14.031 22.672 1 97.88 263 SER B N 1
ATOM 4257 C CA . SER B 1 263 ? -10.312 13.43 21.344 1 97.88 263 SER B CA 1
ATOM 4258 C C . SER B 1 263 ? -10.188 11.914 21.406 1 97.88 263 SER B C 1
ATOM 4260 O O . SER B 1 263 ? -9.445 11.383 22.25 1 97.88 263 SER B O 1
ATOM 4262 N N . ALA B 1 264 ? -10.883 11.25 20.516 1 98.06 264 ALA B N 1
ATOM 4263 C CA . ALA B 1 264 ? -10.773 9.797 20.406 1 98.06 264 ALA B CA 1
ATOM 4264 C C . ALA B 1 264 ? -9.414 9.383 19.844 1 98.06 264 ALA B C 1
ATOM 4266 O O . ALA B 1 264 ? -8.992 8.234 20 1 98.06 264 ALA B O 1
ATOM 4267 N N . LEU B 1 265 ? -8.742 10.25 19.109 1 98.38 265 LEU B N 1
ATOM 4268 C CA . LEU B 1 265 ? -7.398 10.008 18.594 1 98.38 265 LEU B CA 1
ATOM 4269 C C . LEU B 1 265 ? -6.336 10.508 19.562 1 98.38 265 LEU B C 1
ATOM 4271 O O . LEU B 1 265 ? -6.352 11.672 19.969 1 98.38 265 LEU B O 1
ATOM 4275 N N . SER B 1 266 ? -5.457 9.617 19.969 1 98.62 266 SER B N 1
ATOM 4276 C CA . SER B 1 266 ? -4.375 10 20.859 1 98.62 266 SER B CA 1
ATOM 4277 C C . SER B 1 266 ? -3.367 10.906 20.156 1 98.62 266 SER B C 1
ATOM 4279 O O . SER B 1 266 ? -2.982 10.641 19.016 1 98.62 266 SER B O 1
ATOM 4281 N N . ILE B 1 267 ? -2.965 11.938 20.828 1 98.31 267 ILE B N 1
ATOM 4282 C CA . ILE B 1 267 ? -1.947 12.836 20.297 1 98.31 267 ILE B CA 1
ATOM 4283 C C . ILE B 1 267 ? -0.661 12.703 21.094 1 98.31 267 ILE B C 1
ATOM 4285 O O . ILE B 1 267 ? 0.24 13.539 20.984 1 98.31 267 ILE B O 1
ATOM 4289 N N . GLU B 1 268 ? -0.555 11.695 21.906 1 98.31 268 GLU B N 1
ATOM 4290 C CA . GLU B 1 268 ? 0.588 11.5 22.797 1 98.31 268 GLU B CA 1
ATOM 4291 C C . GLU B 1 268 ? 1.878 11.312 22 1 98.31 268 GLU B C 1
ATOM 4293 O O . GLU B 1 268 ? 2.922 11.859 22.359 1 98.31 268 GLU B O 1
ATOM 4298 N N . LYS B 1 269 ? 1.832 10.57 21 1 98.44 269 LYS B N 1
ATOM 4299 C CA . LYS B 1 269 ? 3.027 10.297 20.203 1 98.44 269 LYS B CA 1
ATOM 4300 C C . LYS B 1 269 ? 3.561 11.578 19.562 1 98.44 269 LYS B C 1
ATOM 4302 O O . LYS B 1 269 ? 4.773 11.797 19.516 1 98.44 269 LYS B O 1
ATOM 4307 N N . ALA B 1 270 ? 2.654 12.422 19.031 1 98.62 270 ALA B N 1
ATOM 4308 C CA . ALA B 1 270 ? 3.068 13.703 18.469 1 98.62 270 ALA B CA 1
ATOM 4309 C C . ALA B 1 270 ? 3.787 14.555 19.5 1 98.62 270 ALA B C 1
ATOM 4311 O O . ALA B 1 270 ? 4.781 15.219 19.188 1 98.62 270 ALA B O 1
ATOM 4312 N N . GLY B 1 271 ? 3.262 14.531 20.719 1 98.38 271 GLY B N 1
ATOM 4313 C CA . GLY B 1 271 ? 3.926 15.242 21.797 1 98.38 271 GLY B CA 1
ATOM 4314 C C . GLY B 1 271 ? 5.324 14.727 22.078 1 98.38 271 GLY B C 1
ATOM 4315 O O . GLY B 1 271 ? 6.277 15.508 22.156 1 98.38 271 GLY B O 1
ATOM 4316 N N . ARG B 1 272 ? 5.457 13.461 22.156 1 97.94 272 ARG B N 1
ATOM 4317 C CA . ARG B 1 272 ? 6.727 12.828 22.5 1 97.94 272 ARG B CA 1
ATOM 4318 C C . ARG B 1 272 ? 7.742 12.984 21.375 1 97.94 272 ARG B C 1
ATOM 4320 O O . ARG B 1 272 ? 8.898 13.328 21.625 1 97.94 272 ARG B O 1
ATOM 4327 N N . LEU B 1 273 ? 7.309 12.812 20.156 1 98.12 273 LEU B N 1
ATOM 4328 C CA . LEU B 1 273 ? 8.219 12.703 19.031 1 98.12 273 LEU B CA 1
ATOM 4329 C C . LEU B 1 273 ? 8.531 14.078 18.438 1 98.12 273 LEU B C 1
ATOM 4331 O O . LEU B 1 273 ? 9.648 14.312 17.969 1 98.12 273 LEU B O 1
ATOM 4335 N N . LEU B 1 274 ? 7.539 14.992 18.453 1 98.5 274 LEU B N 1
ATOM 4336 C CA . LEU B 1 274 ? 7.676 16.25 17.734 1 98.5 274 LEU B CA 1
ATOM 4337 C C . LEU B 1 274 ? 7.707 17.438 18.688 1 98.5 274 LEU B C 1
ATOM 4339 O O . LEU B 1 274 ? 7.852 18.578 18.266 1 98.5 274 LEU B O 1
ATOM 4343 N N . ASP B 1 275 ? 7.531 17.141 19.984 1 98 275 ASP B N 1
ATOM 4344 C CA . ASP B 1 275 ? 7.352 18.219 20.938 1 98 275 ASP B CA 1
ATOM 4345 C C . ASP B 1 275 ? 6.23 19.156 20.5 1 98 275 ASP B C 1
ATOM 4347 O O . ASP B 1 275 ? 6.422 20.375 20.438 1 98 275 ASP B O 1
ATOM 4351 N N . TRP B 1 276 ? 5.066 18.578 20.203 1 98.25 276 TRP B N 1
ATOM 4352 C CA . TRP B 1 276 ? 3.955 19.297 19.609 1 98.25 276 TRP B CA 1
ATOM 4353 C C . TRP B 1 276 ? 2.648 19 20.328 1 98.25 276 TRP B C 1
ATOM 4355 O O . TRP B 1 276 ? 2.396 17.859 20.719 1 98.25 276 TRP B O 1
ATOM 4365 N N . GLU B 1 277 ? 1.845 20.016 20.484 1 98.25 277 GLU B N 1
ATOM 4366 C CA . GLU B 1 277 ? 0.468 19.906 20.953 1 98.25 277 GLU B CA 1
ATOM 4367 C C . GLU B 1 277 ? -0.458 20.844 20.188 1 98.25 277 GLU B C 1
ATOM 4369 O O . GLU B 1 277 ? -0.053 21.938 19.797 1 98.25 277 GLU B O 1
ATOM 4374 N N . PRO B 1 278 ? -1.676 20.391 20 1 98.69 278 PRO B N 1
ATOM 4375 C CA . PRO B 1 278 ? -2.611 21.297 19.344 1 98.69 278 PRO B CA 1
ATOM 4376 C C . PRO B 1 278 ? -2.953 22.516 20.203 1 98.69 278 PRO B C 1
ATOM 4378 O O . PRO B 1 278 ? -2.979 22.422 21.438 1 98.69 278 PRO B O 1
ATOM 4381 N N . GLU B 1 279 ? -3.219 23.656 19.516 1 98.38 279 GLU B N 1
ATOM 4382 C CA . GLU B 1 279 ? -3.473 24.891 20.25 1 98.38 279 GLU B CA 1
ATOM 4383 C C . GLU B 1 279 ? -4.891 25.391 20 1 98.38 279 GLU B C 1
ATOM 4385 O O . GLU B 1 279 ? -5.359 26.297 20.703 1 98.38 279 GLU B O 1
ATOM 4390 N N . HIS B 1 280 ? -5.551 24.859 19.078 1 98.19 280 HIS B N 1
ATOM 4391 C CA . HIS B 1 280 ? -6.84 25.406 18.688 1 98.19 280 HIS B CA 1
ATOM 4392 C C . HIS B 1 280 ? -7.969 24.438 18.969 1 98.19 280 HIS B C 1
ATOM 4394 O O . HIS B 1 280 ? -7.895 23.266 18.578 1 98.19 280 HIS B O 1
ATOM 4400 N N . GLY B 1 281 ? -9.031 24.906 19.641 1 97.56 281 GLY B N 1
ATOM 4401 C CA . GLY B 1 281 ? -10.281 24.203 19.875 1 97.56 281 GLY B CA 1
ATOM 4402 C C . GLY B 1 281 ? -11.477 24.844 19.203 1 97.56 281 GLY B C 1
ATOM 4403 O O . GLY B 1 281 ? -11.477 26.047 18.953 1 97.56 281 GLY B O 1
ATOM 4404 N N . TRP B 1 282 ? -12.539 24 19 1 97.25 282 TRP B N 1
ATOM 4405 C CA . TRP B 1 282 ? -13.656 24.469 18.188 1 97.25 282 TRP B CA 1
ATOM 4406 C C . TRP B 1 282 ? -14.414 25.594 18.891 1 97.25 282 TRP B C 1
ATOM 4408 O O . TRP B 1 282 ? -14.977 26.469 18.234 1 97.25 282 TRP B O 1
ATOM 4418 N N . ARG B 1 283 ? -14.461 25.656 20.172 1 96.94 283 ARG B N 1
ATOM 4419 C CA . ARG B 1 283 ? -15.242 26.641 20.922 1 96.94 283 ARG B CA 1
ATOM 4420 C C . ARG B 1 283 ? -14.781 28.062 20.641 1 96.94 283 ARG B C 1
ATOM 4422 O O . ARG B 1 283 ? -15.602 28.984 20.578 1 96.94 283 ARG B O 1
ATOM 4429 N N . THR B 1 284 ? -13.516 28.172 20.406 1 96.62 284 THR B N 1
ATOM 4430 C CA . THR B 1 284 ? -12.969 29.5 20.141 1 96.62 284 THR B CA 1
ATOM 4431 C C . THR B 1 284 ? -12.656 29.672 18.656 1 96.62 284 THR B C 1
ATOM 4433 O O . THR B 1 284 ? -13.078 30.656 18.047 1 96.62 284 THR B O 1
ATOM 4436 N N . ALA B 1 285 ? -12.07 28.703 18.016 1 97.62 285 ALA B N 1
ATOM 4437 C CA . ALA B 1 285 ? -11.547 28.812 16.656 1 97.62 285 ALA B CA 1
ATOM 4438 C C . ALA B 1 285 ? -12.688 28.859 15.641 1 97.62 285 ALA B C 1
ATOM 4440 O O . ALA B 1 285 ? -12.539 29.453 14.57 1 97.62 285 ALA B O 1
ATOM 4441 N N . SER B 1 286 ? -13.875 28.328 16.016 1 96.31 286 SER B N 1
ATOM 4442 C CA . SER B 1 286 ? -14.969 28.25 15.055 1 96.31 286 SER B CA 1
ATOM 4443 C C . SER B 1 286 ? -15.57 29.625 14.773 1 96.31 286 SER B C 1
ATOM 4445 O O . SER B 1 286 ? -16.281 29.812 13.789 1 96.31 286 SER B O 1
ATOM 4447 N N . GLU B 1 287 ? -15.227 30.578 15.625 1 95.69 287 GLU B N 1
ATOM 4448 C CA . GLU B 1 287 ? -15.828 31.906 15.477 1 95.69 287 GLU B CA 1
ATOM 4449 C C . GLU B 1 287 ? -14.773 32.969 15.148 1 95.69 287 GLU B C 1
ATOM 4451 O O . GLU B 1 287 ? -15.078 34.156 15.07 1 95.69 287 GLU B O 1
ATOM 4456 N N . GLU B 1 288 ? -13.555 32.5 14.961 1 96.56 288 GLU B N 1
ATOM 4457 C CA . GLU B 1 288 ? -12.469 33.438 14.703 1 96.56 288 GLU B CA 1
ATOM 4458 C C . GLU B 1 288 ? -12.547 34 13.281 1 96.56 288 GLU B C 1
ATOM 4460 O O . GLU B 1 288 ? -12.883 33.25 12.344 1 96.56 288 GLU B O 1
ATOM 4465 N N . ALA B 1 289 ? -12.297 35.281 13.188 1 93.44 289 ALA B N 1
ATOM 4466 C CA . ALA B 1 289 ? -12.203 35.906 11.875 1 93.44 289 ALA B CA 1
ATOM 4467 C C . ALA B 1 289 ? -10.758 35.938 11.391 1 93.44 289 ALA B C 1
ATOM 4469 O O . ALA B 1 289 ? -9.984 36.844 11.789 1 93.44 289 ALA B O 1
ATOM 4470 N N . VAL B 1 290 ? -10.344 34.969 10.758 1 92.5 290 VAL B N 1
ATOM 4471 C CA . VAL B 1 290 ? -8.992 34.875 10.219 1 92.5 290 VAL B CA 1
ATOM 4472 C C . VAL B 1 290 ? -9.055 34.688 8.703 1 92.5 290 VAL B C 1
ATOM 4474 O O . VAL B 1 290 ? -9.773 33.812 8.203 1 92.5 290 VAL B O 1
ATOM 4477 N N . GLU B 1 291 ? -8.406 35.531 7.941 1 91.19 291 GLU B N 1
ATOM 4478 C CA . GLU B 1 291 ? -8.344 35.344 6.492 1 91.19 291 GLU B CA 1
ATOM 4479 C C . GLU B 1 291 ? -7.336 34.281 6.102 1 91.19 291 GLU B C 1
ATOM 4481 O O . GLU B 1 291 ? -6.258 34.188 6.691 1 91.19 291 GLU B O 1
ATOM 4486 N N . PRO B 1 292 ? -7.746 33.469 5.203 1 92.81 292 PRO B N 1
ATOM 4487 C CA . PRO B 1 292 ? -6.762 32.5 4.715 1 92.81 292 PRO B CA 1
ATOM 4488 C C . PRO B 1 292 ? -5.508 33.156 4.156 1 92.81 292 PRO B C 1
ATOM 4490 O O . PRO B 1 292 ? -5.578 34.281 3.615 1 92.81 292 PRO B O 1
ATOM 4493 N N . PRO B 1 293 ? -4.391 32.5 4.324 1 94.12 293 PRO B N 1
ATOM 4494 C CA . PRO B 1 293 ? -3.148 33.062 3.814 1 94.12 293 PRO B CA 1
ATOM 4495 C C . PRO B 1 293 ? -3.193 33.344 2.311 1 94.12 293 PRO B C 1
ATOM 4497 O O . PRO B 1 293 ? -3.736 32.531 1.553 1 94.12 293 PRO B O 1
ATOM 4500 N N . GLN B 1 294 ? -2.754 34.469 1.958 1 90.25 294 GLN B N 1
ATOM 4501 C CA . GLN B 1 294 ? -2.566 34.812 0.559 1 90.25 294 GLN B CA 1
ATOM 4502 C C . GLN B 1 294 ? -1.107 34.656 0.14 1 90.25 294 GLN B C 1
ATOM 4504 O O . GLN B 1 294 ? -0.228 35.375 0.654 1 90.25 294 GLN B O 1
ATOM 4509 N N . LEU B 1 295 ? -0.853 33.781 -0.768 1 93.19 295 LEU B N 1
ATOM 4510 C CA . LEU B 1 295 ? 0.524 33.438 -1.13 1 93.19 295 LEU B CA 1
ATOM 4511 C C . LEU B 1 295 ? 0.999 34.312 -2.283 1 93.19 295 LEU B C 1
ATOM 4513 O O . LEU B 1 295 ? 2.166 34.281 -2.676 1 93.19 295 LEU B O 1
ATOM 4517 N N . VAL B 1 296 ? 0.032 34.969 -2.793 1 87.25 296 VAL B N 1
ATOM 4518 C CA . VAL B 1 296 ? 0.377 35.938 -3.832 1 87.25 296 VAL B CA 1
ATOM 4519 C C . VAL B 1 296 ? 0.245 37.375 -3.283 1 87.25 296 VAL B C 1
ATOM 4521 O O . VAL B 1 296 ? -0.614 37.625 -2.439 1 87.25 296 VAL B O 1
ATOM 4524 N N . ALA B 1 297 ? 1.198 38.125 -3.594 1 70.81 297 ALA B N 1
ATOM 4525 C CA . ALA B 1 297 ? 1.224 39.5 -3.111 1 70.81 297 ALA B CA 1
ATOM 4526 C C . ALA B 1 297 ? 0.252 40.375 -3.9 1 70.81 297 ALA B C 1
ATOM 4528 O O . ALA B 1 297 ? 0.041 40.156 -5.098 1 70.81 297 ALA B O 1
#

Organism: NCBI:txid1457250

Solvent-accessible surface area (backbone atoms only — not comparable to full-atom values): 30131 Å² total; per-residue (Å²): 131,74,51,34,31,36,28,32,23,18,78,41,89,63,26,25,44,35,50,51,49,43,26,74,72,58,29,36,31,38,34,25,22,74,64,62,95,50,89,85,53,48,52,30,81,46,48,44,80,40,61,43,54,44,68,40,52,70,56,36,37,50,51,40,63,72,64,49,33,58,26,34,35,46,56,56,64,65,84,54,53,86,78,42,61,43,64,57,35,23,47,49,33,36,40,24,43,49,33,52,48,48,33,31,23,75,50,61,12,38,36,38,32,64,43,36,48,32,21,43,15,26,37,75,26,94,71,61,60,80,60,79,32,31,48,31,50,83,80,56,72,68,53,20,44,40,40,45,20,42,25,32,46,36,36,51,51,48,42,41,21,32,11,66,59,46,69,24,33,28,39,36,36,20,41,40,54,71,26,44,63,42,48,47,68,75,66,75,52,86,52,68,75,75,33,52,34,58,53,35,34,27,19,37,42,70,42,51,25,52,46,54,56,32,54,75,69,37,88,60,76,38,56,47,69,32,48,37,44,18,68,40,35,72,79,85,50,29,42,54,53,53,40,28,69,74,70,71,45,72,43,90,52,55,73,62,54,70,81,33,38,45,22,40,52,42,48,62,62,27,31,72,60,35,73,42,76,62,82,54,53,65,90,59,36,36,72,34,91,57,80,77,69,68,65,57,95,131,75,53,34,33,36,27,32,24,20,78,40,90,65,27,26,44,35,49,51,49,43,25,74,74,58,29,35,30,40,34,25,21,76,64,61,95,49,90,87,52,46,52,30,81,46,46,44,80,42,60,42,53,43,68,40,51,69,56,37,37,50,52,40,63,71,65,49,31,58,25,33,37,47,55,56,65,65,81,55,55,86,78,44,62,43,65,58,34,24,48,49,32,33,39,24,43,47,35,50,48,48,33,31,23,75,49,60,11,39,35,38,32,64,44,34,48,33,22,43,15,26,36,77,25,94,70,61,61,81,59,80,32,32,49,32,51,84,79,57,72,68,53,20,45,39,41,44,19,41,24,32,46,35,36,50,50,48,42,42,21,32,12,67,60,48,71,24,33,26,39,34,35,21,40,41,53,72,27,41,60,42,48,46,70,76,68,75,52,85,52,67,75,75,33,52,35,58,52,37,34,27,19,40,42,69,43,50,26,51,46,53,58,31,53,75,71,37,89,60,77,39,58,46,69,31,46,37,46,18,69,40,35,73,77,85,50,30,41,53,53,53,40,27,68,74,70,72,47,74,45,89,53,54,73,64,54,69,79,33,38,46,21,39,53,42,46,62,62,27,31,73,60,35,73,41,77,61,82,54,52,66,90,58,35,35,71,34,91,57,77,76,69,67,64,56,95

Radius of gyration: 25.46 Å; Cα contacts (8 Å, |Δi|>4): 1377; chains: 2; bounding box: 54×73×69 Å

Nearest PDB structures (foldseek):
  4zrn-assembly1_A  TM=7.356E-01  e=7.613E-19  Thermotoga maritima MSB8
  2c20-assembly3_E  TM=7.125E-01  e=9.355E-17  Bacillus anthracis str. Ames
  2yy7-assembly1_B  TM=7.278E-01  e=2.266E-14  Flavobacterium frigidimaris
  8sg0-assembly1_A  TM=6.939E-01  e=1.883E-14  Myrciaria dubia
  4ej0-assembly1_A  TM=6.557E-01  e=1.808E-12  Burkholderia thailandensis E264

Secondary structure (DSSP, 8-state):
-PPEEEEETTTSTTHHHHHHHHHHTT-EEEEEESS---TTSPBPTTEEEEE--TT-HHHHHHHHHHH--SEEEE------TTTS-HHHHHHHHHHHHHHHHHHHHHTT-EEEEE--GGGGS-TT-SSPPPPSEESB-TTS-----SHHHHHHHHHHHHHHHHHHHH---EEEEEE-SEEBTTB-GGGG--SHHHHGGGTT--EEHHHHHHHHHHHHHS---SEEEEEE--SB-SSSS-HHHHHHHHHSS--SEE-S-TT--B-SB--HHHHHHH-------HHHHTT---PPP--B-/-PPEEEEETTTSTTHHHHHHHHHHTT-EEEEEESS---TTSPBPTTEEEEE--TT-HHHHHHHHHHH--SEEEE------TTTS-HHHHHHHHHHHHHHHHHHHHHTT-EEEEE--GGGGS-TT-SSPPPPSEESB-TTS-----SHHHHHHHHHHHHHHHHHHHH---EEEEEE-SEEBTTB-GGGG--SHHHHGGGTT--EEHHHHHHHHHHHHHS---SEEEEEE--SB-SSSS-HHHHHHHHHSS--SEE-S-TT--B-SB--HHHHHHH-------HHHHTT---PPPP-B-

Sequence (594 aa):
MTRTVVVTGGRGRSGRWIVDHLASEGWTVVCVDQDHPGWEIDSREGVDFRAVDLTDAGQTFELIAEIEPEAVVHWAALPAPVRHAGQRVFETNVTATYNALVAAGQAGSRIVWASSESAYGMAFAEETPLPDALPTTEDHAMRPEDPYGVSKVAGEEVAKMVARRYDVPVVSIRPSWIQYPGEYNCLDYESLDAGAGNCWSYVDVRDIATQVAAALTADVDGHEAVHAAAANNYLGRPTVEAVREYFGTVPEDCSLAADSEASALSIEKAGRLLDWEPEHGWRTASEEAVEPPQLVAMTRTVVVTGGRGRSGRWIVDHLASEGWTVVCVDQDHPGWEIDSREGVDFRAVDLTDAGQTFELIAEIEPEAVVHWAALPAPVRHAGQRVFETNVTATYNALVAAGQAGSRIVWASSESAYGMAFAEETPLPDALPTTEDHAMRPEDPYGVSKVAGEEVAKMVARRYDVPVVSIRPSWIQYPGEYNCLDYESLDAGAGNCWSYVDVRDIATQVAAALTADVDGHEAVHAAAANNYLGRPTVEAVREYFGTVPEDCSLAADSEASALSIEKAGRLLDWEPEHGWRTASEEAVEPPQLVA

InterPro domains:
  IPR001509 NAD-dependent epimerase/dehydratase [PF01370] (5-176)
  IPR020904 Short-chain dehydrogenase/reductase, conserved site [PS00061] (135-163)
  IPR036291 NAD(P)-binding domain superfamily [SSF51735] (2-291)
  IPR050177 Bifunctional lipid A modification and metabolic enzymes [PTHR43245] (4-291)

pLDDT: mean 95.32, std 6.22, range [46.34, 98.94]